Protein 3DTN (pdb70)

Secondary structure (DSSP, 8-state):
--SS-----HHHHHHHHHHHHH-TTHHHHHHHHHHT---S-SS-EEEEET-TTSHHHHHHHHH-TT-EEEEEES-HHHHHHHHHHT-S-TTEEEEES-TTT----S-EEEEEEES-GGGS-HHHHHHHHHHHHHHEEEEEEEEEEEE-B-SSHHHHHHHHHHHHHHHHTSS--HHHHHTT------BHHHHHHHHHHTT-EEEEEEEEETTEEEEEEE--/-HHHHHHHHHH-TTHHHHHHHHHHT---S-SS-EEEEET-TTSHHHHHHHHH-TT-EEEEEES-HHHHHHHHHHTTT-TTEEEEES-TTT----S-EEEEEEES-GGGS-HHHHHHHHHHHHHHEEEEEEEEEEEE-B-SSHHHHHHHHHHHHHHHHTSS--HHHHHHHHHHGGG----BHHHHHHHHHHTT-EEEEEEEEETTEEEEEEEE-

Organism: Methanosarcina mazei (strain ATCC BAA-159 / DSM 3647 / Goe1 / Go1 / JCM 11833 / OCM 88) (NCBI:txid192952)

Radius of gyration: 22.98 Å; Cα contacts (8 Å, |Δi|>4): 796; chains: 2; bounding box: 65×43×50 Å

B-factor: mean 32.75, std 10.67, range [14.09, 67.42]

InterPro domains:
  IPR029063 S-adenosyl-L-methionine-dependent methyltransferase superfamily [G3DSA:3.40.50.150] (1-225)
  IPR029063 S-adenosyl-L-methionine-dependent methyltransferase superfamily [SSF53335] (7-215)
  IPR041698 Methyltransferase domain 25 [PF13649] (46-140)

Solvent-accessible surface area: 19723 Å² total; per-residue (Å²): 232,57,159,31,154,84,30,188,28,56,80,4,36,160,84,30,87,63,88,100,55,42,4,30,10,12,94,48,0,2,33,4,0,25,41,5,0,64,25,152,59,112,77,0,42,1,0,1,2,14,11,16,15,0,16,7,0,10,64,1,6,52,70,8,45,85,0,29,0,8,0,0,21,134,38,118,135,46,7,80,9,0,89,58,26,12,157,56,42,159,67,15,89,57,42,95,22,40,16,15,144,85,100,26,143,111,104,11,14,0,0,1,0,10,22,13,0,9,85,24,102,61,112,37,1,89,51,5,3,110,82,2,54,68,18,0,64,127,59,2,4,0,1,1,0,0,32,1,69,4,55,44,89,72,0,33,98,26,1,114,58,28,54,154,100,70,5,91,133,27,60,14,80,82,62,51,36,69,95,40,119,116,71,81,31,25,64,7,51,65,4,22,71,25,2,108,121,14,29,1,151,12,6,1,2,0,0,2,31,4,16,7,0,0,2,2,0,52,21,88,56,53,64,95,30,98,69,84,109,66,26,6,32,9,13,92,46,0,1,33,5,1,24,37,6,0,62,29,159,50,132,91,0,41,1,0,1,1,15,10,13,15,0,18,8,0,24,55,1,35,141,76,18,81,97,1,45,0,7,0,0,19,131,36,116,126,48,8,99,18,0,108,102,60,14,218,73,46,173,90,16,102,52,25,92,23,39,15,17,173,79,103,12,139,105,92,10,13,0,0,0,0,7,23,14,0,9,86,24,93,64,123,61,0,74,79,3,1,114,51,2,57,72,11,3,68,164,70,6,5,0,1,0,0,1,30,2,70,4,44,52,81,73,0,30,85,29,1,49,55,30,22,99,93,73,0,89,126,20,70,18,82,154,122,79,19,47,33,5,61,130,133,30,85,63,32,81,30,25,60,10,47,68,2,13,50,28,1,95,121,16,31,2,162,14,7,1,3,0,0,2,33,4,11,5,0,0,1,1,0,59,31,104

Nearest PDB structures (foldseek):
  3dtn-assembly1_A  TM=1.005E+00  e=4.827E-48  Methanosarcina mazei
  3dtn-assembly1_B  TM=9.972E-01  e=3.714E-40  Methanosarcina mazei
  9fcy-assembly3_C  TM=9.663E-01  e=6.605E-25  Kitasatospora cystarginea
  9fcl-assembly1_A  TM=9.715E-01  e=1.950E-24  Kitasatospora cystarginea
  9fcu-assembly4_D  TM=9.684E-01  e=3.557E-24  Kitasatospora cystarginea

CATH classification: 3.40.50.150 (+1 more: 6.10.140.280)

Foldseek 3Di:
DFPDDWDDDVVLVVVVLVVCLLDVCVCCLLVVLQVPQDDPDLAWEEEEAQCFLNVSVVSNCSSRVNYAYEYEHLDPVRVVNNCRRRPPPPRYHYYNDNLLPDDDDAAGLEYEYEADLQLDDVVSLLSSLLVNLVRYDAFRKYKYWYFAAAPDPVLNVVLVVVSLVSNVVRPDDPCSVVVPPSGNHYHDVVSLVSNVVSPWPPWDFPDDDRGTTMIMTTHD/DVVVVLLVCQLDVVVCCLLVVLLVPFDDPDLAWEEEEAQCFLPVSVVSNCVVRVNYAYEYEHLDPPRVVNNCVVCPPPPSYHYDNDHLLPDDDDAATQEYEYEADLQLDDPVSSLVSLLVNLVRHDLWHKYKYFYFAAAPDPVLNCVLVVVSLVSNVPSPDDPVSSVVVVVVCVSGNHYHPVVSLVSNVVSPWPPWDFPDDDSRTTMTMTIND

Sequence (433 aa):
LSEIKRKFDAVSGKYDEQRRKFIPCFDDFYGVSVSIASVDTENPDILDLGAGTGLLSAFLMEKYPEATFTLVDMSEKMLEIAKNRFRGNLKVKYIEADYSKYDFEEKYDMVVSALSIHHLEDEDKKELYKRSYSILKESGIFINADLVHGETAFIENLNKTIWRQYVENSGLTEEEIAAGYLDKDIEMNQQLNWLKEAGFRDVSCIYKYYQFAVMFGRKTSGKYDEQRRKFIPCFDDFYGVSVSIASVDTENPDILDLGAGTGLLSAFLMEKYPEATFTLVDMSEKMLEIAKNRFRGNLKVKYIEADYSKYDFEEKYDMVVSALSIHHLEDEDKKELYKRSYSILKESGIFINADLVHGETAFIENLNKTIWRQYVENSGLTEEEIAAGYERSKLDKDIEMNQQLNWLKEAGFRDVSCIYKYYQFAVMFGRKT

Structure (mmCIF, N/CA/C/O backbone):
data_3DTN
#
_entry.id   3DTN
#
_cell.length_a   70.276
_cell.length_b   49.940
_cell.length_c   77.512
_cell.angle_alpha   90.000
_cell.angle_beta   108.170
_cell.angle_gamma   90.000
#
_symmetry.space_group_name_H-M   'P 1 21 1'
#
loop_
_entity.id
_entity.type
_entity.pdbx_description
1 polymer 'Putative Methyltransferase MM_2633'
2 non-polymer 'CALCIUM ION'
3 non-polymer 'ACETATE ION'
4 water water
#
loop_
_atom_site.group_PDB
_atom_site.id
_atom_site.type_symbol
_atom_site.label_atom_id
_atom_site.label_alt_id
_atom_site.label_comp_id
_atom_site.label_asym_id
_atom_site.label_entity_id
_atom_site.label_seq_id
_atom_site.pdbx_PDB_ins_code
_atom_site.Cartn_x
_atom_site.Cartn_y
_atom_site.Cartn_z
_atom_site.occupancy
_atom_site.B_iso_or_equiv
_atom_site.auth_seq_id
_atom_site.auth_comp_id
_atom_site.auth_asym_id
_atom_site.auth_atom_id
_atom_site.pdbx_PDB_model_num
ATOM 1 N N . LEU A 1 3 ? 4.365 2.619 -0.725 1.00 56.53 1 LEU A N 1
ATOM 2 C CA . LEU A 1 3 ? 5.275 2.835 -1.906 1.00 55.84 1 LEU A CA 1
ATOM 3 C C . LEU A 1 3 ? 5.486 4.315 -2.198 1.00 55.42 1 LEU A C 1
ATOM 4 O O . LEU A 1 3 ? 4.538 5.018 -2.569 1.00 54.72 1 LEU A O 1
ATOM 9 N N . SER A 1 4 ? 6.720 4.797 -2.037 1.00 55.03 2 SER A N 1
ATOM 10 C CA . SER A 1 4 ? 7.024 6.164 -2.443 1.00 54.67 2 SER A CA 1
ATOM 11 C C . SER A 1 4 ? 6.793 6.333 -3.927 1.00 53.99 2 SER A C 1
ATOM 12 O O . SER A 1 4 ? 6.905 5.377 -4.695 1.00 53.12 2 SER A O 1
ATOM 15 N N . GLU A 1 5 ? 6.485 7.559 -4.328 1.00 53.59 3 GLU A N 1
ATOM 16 C CA . GLU A 1 5 ? 6.381 7.854 -5.738 1.00 53.35 3 GLU A CA 1
ATOM 17 C C . GLU A 1 5 ? 7.522 8.745 -6.188 1.00 52.94 3 GLU A C 1
ATOM 18 O O . GLU A 1 5 ? 7.407 9.405 -7.206 1.00 52.76 3 GLU A O 1
ATOM 24 N N . ILE A 1 6 ? 8.614 8.747 -5.414 1.00 52.54 4 ILE A N 1
ATOM 25 C CA . ILE A 1 6 ? 9.841 9.466 -5.738 1.00 52.45 4 ILE A CA 1
ATOM 26 C C . ILE A 1 6 ? 11.059 8.526 -5.653 1.00 52.77 4 ILE A C 1
ATOM 27 O O . ILE A 1 6 ? 11.013 7.455 -5.026 1.00 51.99 4 ILE A O 1
ATOM 32 N N . LYS A 1 7 ? 12.142 8.935 -6.307 1.00 53.29 5 LYS A N 1
ATOM 33 C CA . LYS A 1 7 ? 13.386 8.166 -6.360 1.00 54.46 5 LYS A CA 1
ATOM 34 C C . LYS A 1 7 ? 14.065 8.003 -4.976 1.00 54.74 5 LYS A C 1
ATOM 35 O O . LYS A 1 7 ? 14.675 8.940 -4.464 1.00 54.78 5 LYS A O 1
ATOM 41 N N . ARG A 1 8 ? 13.942 6.825 -4.368 1.00 54.51 6 ARG A N 1
ATOM 42 C CA . ARG A 1 8 ? 14.646 6.549 -3.109 1.00 55.06 6 ARG A CA 1
ATOM 43 C C . ARG A 1 8 ? 15.748 5.508 -3.344 1.00 55.16 6 ARG A C 1
ATOM 44 O O . ARG A 1 8 ? 15.631 4.673 -4.244 1.00 54.86 6 ARG A O 1
ATOM 52 N N . LYS A 1 9 ? 16.827 5.567 -2.561 1.00 55.13 7 LYS A N 1
ATOM 53 C CA . LYS A 1 9 ? 17.791 4.460 -2.542 1.00 54.84 7 LYS A CA 1
ATOM 54 C C . LYS A 1 9 ? 17.491 3.575 -1.332 1.00 54.26 7 LYS A C 1
ATOM 55 O O . LYS A 1 9 ? 17.467 4.071 -0.208 1.00 54.42 7 LYS A O 1
ATOM 57 N N . PHE A 1 10 ? 17.237 2.281 -1.558 1.00 53.28 8 PHE A N 1
ATOM 58 C CA . PHE A 1 10 ? 16.997 1.349 -0.445 1.00 52.08 8 PHE A CA 1
ATOM 59 C C . PHE A 1 10 ? 18.128 1.492 0.564 1.00 50.53 8 PHE A C 1
ATOM 60 O O . PHE A 1 10 ? 19.261 1.799 0.192 1.00 50.17 8 PHE A O 1
ATOM 68 N N . ASP A 1 11 ? 17.804 1.307 1.839 1.00 48.66 9 ASP A N 1
ATOM 69 C CA . ASP A 1 11 ? 18.783 1.350 2.925 1.00 46.59 9 ASP A CA 1
ATOM 70 C C . ASP A 1 11 ? 18.292 0.494 4.090 1.00 45.28 9 ASP A C 1
ATOM 71 O O . ASP A 1 11 ? 17.356 0.887 4.805 1.00 44.34 9 ASP A O 1
ATOM 76 N N . ALA A 1 12 ? 18.921 -0.667 4.272 1.00 43.27 10 ALA A N 1
ATOM 77 C CA . ALA A 1 12 ? 18.463 -1.632 5.256 1.00 42.60 10 ALA A CA 1
ATOM 78 C C . ALA A 1 12 ? 18.386 -1.058 6.669 1.00 41.43 10 ALA A C 1
ATOM 79 O O . ALA A 1 12 ? 17.381 -1.195 7.354 1.00 41.56 10 ALA A O 1
ATOM 81 N N . VAL A 1 13 ? 19.456 -0.414 7.093 1.00 40.68 11 VAL A N 1
ATOM 82 C CA . VAL A 1 13 ? 19.563 0.086 8.443 1.00 39.93 11 VAL A CA 1
ATOM 83 C C . VAL A 1 13 ? 18.458 1.098 8.789 1.00 39.23 11 VAL A C 1
ATOM 84 O O . VAL A 1 13 ? 17.818 0.990 9.841 1.00 38.57 11 VAL A O 1
ATOM 88 N N . SER A 1 14 ? 18.223 2.068 7.917 1.00 38.33 12 SER A N 1
ATOM 89 C CA . SER A 1 14 ? 17.238 3.103 8.244 1.00 39.00 12 SER A CA 1
ATOM 90 C C . SER A 1 14 ? 15.833 2.504 8.246 1.00 39.57 12 SER A C 1
ATOM 91 O O . SER A 1 14 ? 14.935 2.971 8.950 1.00 38.73 12 SER A O 1
ATOM 94 N N . GLY A 1 15 ? 15.658 1.433 7.467 1.00 40.35 13 GLY A N 1
ATOM 95 C CA . GLY A 1 15 ? 14.388 0.725 7.439 1.00 39.98 13 GLY A CA 1
ATOM 96 C C . GLY A 1 15 ? 14.120 0.074 8.776 1.00 40.28 13 GLY A C 1
ATOM 97 O O . GLY A 1 15 ? 12.981 0.071 9.260 1.00 39.40 13 GLY A O 1
ATOM 98 N N . LYS A 1 16 ? 15.157 -0.500 9.382 1.00 39.75 14 LYS A N 1
ATOM 99 C CA . LYS A 1 16 ? 14.951 -1.226 10.632 1.00 40.20 14 LYS A CA 1
ATOM 100 C C . LYS A 1 16 ? 14.609 -0.259 11.769 1.00 39.49 14 LYS A C 1
ATOM 101 O O . LYS A 1 16 ? 13.774 -0.560 12.616 1.00 38.51 14 LYS A O 1
ATOM 107 N N . TYR A 1 17 ? 15.302 0.875 11.802 1.00 39.33 15 TYR A N 1
ATOM 108 C CA . TYR A 1 17 ? 14.984 1.948 12.756 1.00 39.51 15 TYR A CA 1
ATOM 109 C C . TYR A 1 17 ? 13.557 2.464 12.581 1.00 38.55 15 TYR A C 1
ATOM 110 O O . TYR A 1 17 ? 12.893 2.802 13.563 1.00 38.75 15 TYR A O 1
ATOM 119 N N . ASP A 1 18 ? 13.096 2.549 11.337 1.00 37.23 16 ASP A N 1
ATOM 120 C CA . ASP A 1 18 ? 11.706 2.978 11.072 1.00 36.95 16 ASP A CA 1
ATOM 121 C C . ASP A 1 18 ? 10.721 1.979 11.648 1.00 36.93 16 ASP A C 1
ATOM 122 O O . ASP A 1 18 ? 9.744 2.383 12.293 1.00 36.53 16 ASP A O 1
ATOM 127 N N . GLU A 1 19 ? 10.970 0.678 11.450 1.00 37.05 17 GLU A N 1
ATOM 128 C CA . GLU A 1 19 ? 10.037 -0.335 11.976 1.00 38.29 17 GLU A CA 1
ATOM 129 C C . GLU A 1 19 ? 9.965 -0.343 13.499 1.00 37.79 17 GLU A C 1
ATOM 130 O O . GLU A 1 19 ? 8.915 -0.569 14.084 1.00 37.56 17 GLU A O 1
ATOM 136 N N . GLN A 1 20 ? 11.089 -0.108 14.151 1.00 37.09 18 GLN A N 1
ATOM 137 C CA . GLN A 1 20 ? 11.083 -0.054 15.602 1.00 37.41 18 GLN A CA 1
ATOM 138 C C . GLN A 1 20 ? 10.332 1.185 16.145 1.00 37.22 18 GLN A C 1
ATOM 139 O O . GLN A 1 20 ? 9.625 1.112 17.165 1.00 37.63 18 GLN A O 1
ATOM 145 N N . ARG A 1 21 ? 10.488 2.322 15.478 1.00 36.81 19 ARG A N 1
ATOM 146 C CA . ARG A 1 21 ? 9.783 3.537 15.898 1.00 36.73 19 ARG A CA 1
ATOM 147 C C . ARG A 1 21 ? 8.270 3.334 15.763 1.00 36.47 19 ARG A C 1
ATOM 148 O O . ARG A 1 21 ? 7.514 3.747 16.606 1.00 36.57 19 ARG A O 1
ATOM 156 N N . ARG A 1 22 ? 7.832 2.682 14.708 1.00 36.57 20 ARG A N 1
ATOM 157 C CA . ARG A 1 22 ? 6.424 2.421 14.581 1.00 37.94 20 ARG A CA 1
ATOM 158 C C . ARG A 1 22 ? 5.937 1.573 15.767 1.00 38.31 20 ARG A C 1
ATOM 159 O O . ARG A 1 22 ? 4.831 1.777 16.264 1.00 39.37 20 ARG A O 1
ATOM 167 N N . LYS A 1 23 ? 6.777 0.666 16.270 1.00 37.72 21 LYS A N 1
ATOM 168 C CA . LYS A 1 23 ? 6.404 -0.108 17.449 1.00 37.39 21 LYS A CA 1
ATOM 169 C C . LYS A 1 23 ? 6.390 0.667 18.776 1.00 36.57 21 LYS A C 1
ATOM 170 O O . LYS A 1 23 ? 5.818 0.191 19.752 1.00 36.96 21 LYS A O 1
ATOM 176 N N . PHE A 1 24 ? 7.062 1.805 18.846 1.00 35.50 22 PHE A N 1
ATOM 177 C CA . PHE A 1 24 ? 6.944 2.646 20.044 1.00 35.83 22 PHE A CA 1
ATOM 178 C C . PHE A 1 24 ? 5.792 3.669 19.977 1.00 34.95 22 PHE A C 1
ATOM 179 O O . PHE A 1 24 ? 5.421 4.237 20.994 1.00 35.88 22 PHE A O 1
ATOM 187 N N . ILE A 1 25 ? 5.222 3.891 18.795 1.00 32.94 23 ILE A N 1
ATOM 188 C CA . ILE A 1 25 ? 4.301 4.993 18.611 1.00 31.57 23 ILE A CA 1
ATOM 189 C C . ILE A 1 25 ? 2.995 4.445 18.145 1.00 31.00 23 ILE A C 1
ATOM 190 O O . ILE A 1 25 ? 2.875 4.046 17.003 1.00 29.89 23 ILE A O 1
ATOM 195 N N . PRO A 1 26 ? 2.010 4.413 19.049 1.00 30.50 24 PRO A N 1
ATOM 196 C CA . PRO A 1 26 ? 0.712 3.814 18.755 1.00 30.69 24 PRO A CA 1
ATOM 197 C C . PRO A 1 26 ? -0.069 4.566 17.664 1.00 30.67 24 PRO A C 1
ATOM 198 O O . PRO A 1 26 ? -0.835 3.937 16.945 1.00 32.05 24 PRO A O 1
ATOM 202 N N . CYS A 1 27 ? 0.166 5.865 17.464 1.00 29.30 25 CYS A N 1
ATOM 203 C CA . CYS A 1 27 ? -0.576 6.598 16.427 1.00 28.53 25 CYS A CA 1
ATOM 204 C C . CYS A 1 27 ? 0.346 6.986 15.271 1.00 28.49 25 CYS A C 1
ATOM 205 O O . CYS A 1 27 ? 0.164 8.035 14.666 1.00 28.86 25 CYS A O 1
ATOM 208 N N . PHE A 1 28 ? 1.336 6.137 14.995 1.00 28.56 26 PHE A N 1
ATOM 209 C CA . PHE A 1 28 ? 2.393 6.401 14.003 1.00 26.92 26 PHE A CA 1
ATOM 210 C C . PHE A 1 28 ? 1.940 7.016 12.688 1.00 26.12 26 PHE A C 1
ATOM 211 O O . PHE A 1 28 ? 2.465 8.019 12.255 1.00 24.35 26 PHE A O 1
ATOM 219 N N . ASP A 1 29 ? 0.981 6.386 12.019 1.00 26.55 27 ASP A N 1
ATOM 220 C CA . ASP A 1 29 ? 0.552 6.829 10.682 1.00 26.89 27 ASP A CA 1
ATOM 221 C C . ASP A 1 29 ? -0.024 8.245 10.650 1.00 27.06 27 ASP A C 1
ATOM 222 O O . ASP A 1 29 ? 0.307 9.065 9.773 1.00 25.06 27 ASP A O 1
ATOM 227 N N . ASP A 1 30 ? -0.914 8.510 11.610 1.00 25.26 28 ASP A N 1
ATOM 228 C CA . ASP A 1 30 ? -1.519 9.803 11.726 1.00 24.25 28 ASP A CA 1
ATOM 229 C C . ASP A 1 30 ? -0.570 10.830 12.305 1.00 24.24 28 ASP A C 1
ATOM 230 O O . ASP A 1 30 ? -0.607 11.996 11.914 1.00 24.69 28 ASP A O 1
ATOM 235 N N . PHE A 1 31 ? 0.265 10.410 13.248 1.00 23.23 29 PHE A N 1
ATOM 236 C CA . PHE A 1 31 ? 1.239 11.317 13.878 1.00 22.09 29 PHE A CA 1
ATOM 237 C C . PHE A 1 31 ? 2.117 11.903 12.791 1.00 22.35 29 PHE A C 1
ATOM 238 O O . PHE A 1 31 ? 2.275 13.124 12.696 1.00 22.91 29 PHE A O 1
ATOM 246 N N . TYR A 1 32 ? 2.718 11.032 11.972 1.00 21.23 30 TYR A N 1
ATOM 247 C CA . TYR A 1 32 ? 3.520 11.512 10.862 1.00 21.87 30 TYR A CA 1
ATOM 248 C C . TYR A 1 32 ? 2.649 11.979 9.680 1.00 21.06 30 TYR A C 1
ATOM 249 O O . TYR A 1 32 ? 3.013 12.911 8.985 1.00 21.81 30 TYR A O 1
ATOM 258 N N . GLY A 1 33 ? 1.490 11.350 9.473 1.00 21.61 31 GLY A N 1
ATOM 259 C CA . GLY A 1 33 ? 0.619 11.703 8.330 1.00 20.86 31 GLY A CA 1
ATOM 260 C C . GLY A 1 33 ? 0.166 13.131 8.460 1.00 20.65 31 GLY A C 1
ATOM 261 O O . GLY A 1 33 ? 0.230 13.902 7.514 1.00 21.88 31 GLY A O 1
ATOM 262 N N . VAL A 1 34 ? -0.291 13.512 9.653 1.00 20.58 32 VAL A N 1
ATOM 263 C CA . VAL A 1 34 ? -0.784 14.869 9.851 1.00 19.53 32 VAL A CA 1
ATOM 264 C C . VAL A 1 34 ? 0.297 15.895 9.726 1.00 19.83 32 VAL A C 1
ATOM 265 O O . VAL A 1 34 ? 0.075 16.956 9.134 1.00 20.29 32 VAL A O 1
ATOM 269 N N . SER A 1 35 ? 1.478 15.628 10.294 1.00 20.90 33 SER A N 1
ATOM 270 C CA . SER A 1 35 ? 2.607 16.559 10.126 1.00 22.85 33 SER A CA 1
ATOM 271 C C . SER A 1 35 ? 2.898 16.858 8.658 1.00 22.23 33 SER A C 1
ATOM 272 O O . SER A 1 35 ? 3.205 18.003 8.289 1.00 23.06 33 SER A O 1
ATOM 275 N N . VAL A 1 36 ? 2.790 15.843 7.810 1.00 23.90 34 VAL A N 1
ATOM 276 C CA . VAL A 1 36 ? 3.018 16.051 6.348 1.00 24.70 34 VAL A CA 1
ATOM 277 C C . VAL A 1 36 ? 1.847 16.812 5.642 1.00 25.06 34 VAL A C 1
ATOM 278 O O . VAL A 1 36 ? 2.074 17.676 4.770 1.00 22.84 34 VAL A O 1
ATOM 282 N N . SER A 1 37 ? 0.598 16.515 6.038 1.00 26.28 35 SER A N 1
ATOM 283 C CA . SER A 1 37 ? -0.583 17.208 5.437 1.00 27.27 35 SER A CA 1
ATOM 284 C C . SER A 1 37 ? -0.506 18.697 5.631 1.00 25.76 35 SER A C 1
ATOM 285 O O . SER A 1 37 ? -0.843 19.458 4.740 1.00 26.70 35 SER A O 1
ATOM 288 N N . ILE A 1 38 ? -0.091 19.104 6.820 1.00 24.79 36 ILE A N 1
ATOM 289 C CA . ILE A 1 38 ? -0.069 20.506 7.169 1.00 22.95 36 ILE A CA 1
ATOM 290 C C . ILE A 1 38 ? 1.183 21.209 6.707 1.00 23.41 36 ILE A C 1
ATOM 291 O O . ILE A 1 38 ? 1.259 22.418 6.806 1.00 21.89 36 ILE A O 1
ATOM 296 N N . ALA A 1 39 ? 2.149 20.453 6.199 1.00 23.33 37 ALA A N 1
ATOM 297 C CA . ALA A 1 39 ? 3.385 21.072 5.737 1.00 27.08 37 ALA A CA 1
ATOM 298 C C . ALA A 1 39 ? 3.189 21.523 4.298 1.00 29.05 37 ALA A C 1
ATOM 299 O O . ALA A 1 39 ? 3.548 20.815 3.364 1.00 30.66 37 ALA A O 1
ATOM 301 N N . SER A 1 40 ? 2.597 22.680 4.108 1.00 31.79 38 SER A N 1
ATOM 302 C CA . SER A 1 40 ? 2.251 23.100 2.769 1.00 34.72 38 SER A CA 1
ATOM 303 C C . SER A 1 40 ? 2.727 24.505 2.586 1.00 36.15 38 SER A C 1
ATOM 304 O O . SER A 1 40 ? 2.389 25.368 3.370 1.00 35.59 38 SER A O 1
ATOM 307 N N . VAL A 1 41 ? 3.532 24.727 1.555 1.00 38.41 39 VAL A N 1
ATOM 308 C CA . VAL A 1 41 ? 4.030 26.047 1.267 1.00 40.52 39 VAL A CA 1
ATOM 309 C C . VAL A 1 41 ? 3.976 26.145 -0.250 1.00 42.72 39 VAL A C 1
ATOM 310 O O . VAL A 1 41 ? 3.879 25.125 -0.955 1.00 41.88 39 VAL A O 1
ATOM 314 N N . ASP A 1 42 ? 4.057 27.355 -0.782 1.00 45.06 40 ASP A N 1
ATOM 315 C CA . ASP A 1 42 ? 3.829 27.451 -2.223 1.00 47.75 40 ASP A CA 1
ATOM 316 C C . ASP A 1 42 ? 4.933 26.799 -3.092 1.00 47.76 40 ASP A C 1
ATOM 317 O O . ASP A 1 42 ? 4.623 25.986 -3.942 1.00 49.12 40 ASP A O 1
ATOM 322 N N . THR A 1 43 ? 6.211 27.075 -2.864 1.00 48.06 41 THR A N 1
ATOM 323 C CA . THR A 1 43 ? 7.223 26.478 -3.766 1.00 47.09 41 THR A CA 1
ATOM 324 C C . THR A 1 43 ? 7.250 24.952 -3.770 1.00 46.77 41 THR A C 1
ATOM 325 O O . THR A 1 43 ? 6.752 24.302 -2.851 1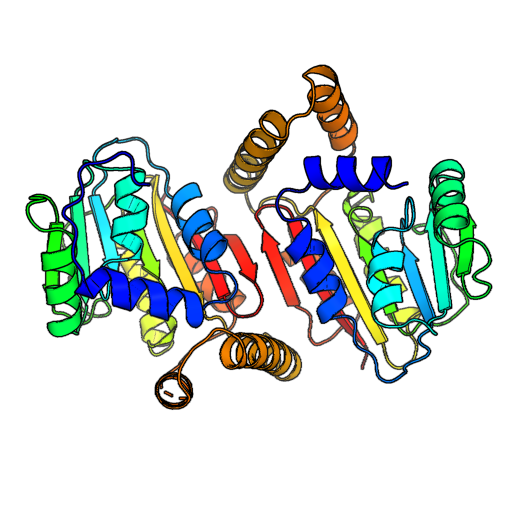.00 46.22 41 THR A O 1
ATOM 329 N N . GLU A 1 44 ? 7.811 24.374 -4.829 1.00 45.91 42 GLU A N 1
ATOM 330 C CA . GLU A 1 44 ? 7.973 22.924 -4.914 1.00 45.75 42 GLU A CA 1
ATOM 331 C C . GLU A 1 44 ? 9.399 22.554 -4.477 1.00 44.20 42 GLU A C 1
ATOM 332 O O . GLU A 1 44 ? 9.72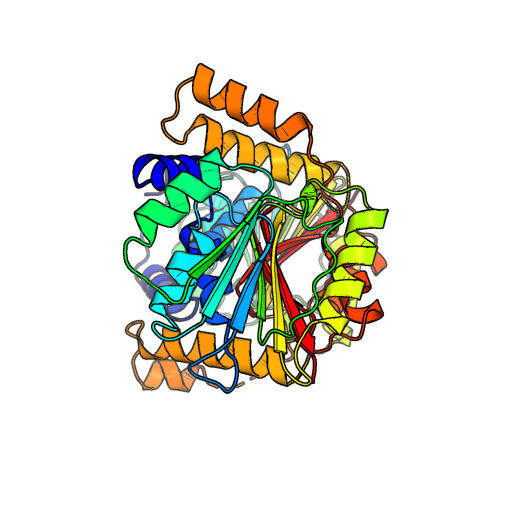7 21.376 -4.298 1.00 44.14 42 GLU A O 1
ATOM 338 N N . ASN A 1 45 ? 10.235 23.579 -4.300 1.00 42.52 43 ASN A N 1
ATOM 339 C CA . ASN A 1 45 ? 11.567 23.410 -3.719 1.00 40.75 43 ASN A CA 1
ATOM 340 C C . ASN A 1 45 ? 11.715 24.145 -2.410 1.00 37.85 43 ASN A C 1
ATOM 341 O O . ASN A 1 45 ? 12.603 24.983 -2.298 1.00 37.74 43 ASN A O 1
ATOM 346 N N . PRO A 1 46 ? 10.869 23.839 -1.400 1.00 35.57 44 PRO A N 1
ATOM 347 C CA . PRO A 1 46 ? 11.074 24.549 -0.141 1.00 33.42 44 PRO A CA 1
ATOM 348 C C . PRO A 1 46 ? 12.458 24.240 0.519 1.00 31.56 44 PRO A C 1
ATOM 349 O O . PRO A 1 46 ? 13.053 23.197 0.241 1.00 31.02 44 PRO A O 1
ATOM 353 N N . ASP A 1 47 ? 12.965 25.181 1.317 1.00 29.46 45 ASP A N 1
ATOM 354 C CA . ASP A 1 47 ? 14.074 24.943 2.275 1.00 28.42 45 ASP A CA 1
ATOM 355 C C . ASP A 1 47 ? 13.519 24.524 3.659 1.00 27.19 45 ASP A C 1
ATOM 356 O O . ASP A 1 47 ? 12.850 25.307 4.347 1.00 26.24 45 ASP A O 1
ATOM 361 N N . ILE A 1 48 ? 13.789 23.275 4.007 1.00 25.93 46 ILE A N 1
ATOM 362 C CA . ILE A 1 48 ? 13.304 22.644 5.224 1.00 26.21 46 ILE A CA 1
ATOM 363 C C . ILE A 1 48 ? 14.455 22.363 6.218 1.00 26.33 46 ILE A C 1
ATOM 364 O O . ILE A 1 48 ? 15.427 21.673 5.852 1.00 26.27 46 ILE A O 1
ATOM 369 N N . LEU A 1 49 ? 14.356 22.925 7.431 1.00 25.08 47 LEU A N 1
ATOM 370 C CA . LEU A 1 49 ? 15.127 22.525 8.609 1.00 24.85 47 LEU A CA 1
ATOM 371 C C . LEU A 1 49 ? 14.472 21.450 9.517 1.00 25.57 47 LEU A C 1
ATOM 372 O O . LEU A 1 49 ? 13.447 21.708 10.161 1.00 25.44 47 LEU A O 1
ATOM 377 N N . ASP A 1 50 ? 15.129 20.310 9.654 1.00 25.57 48 ASP A N 1
ATOM 378 C CA . ASP A 1 50 ? 14.713 19.2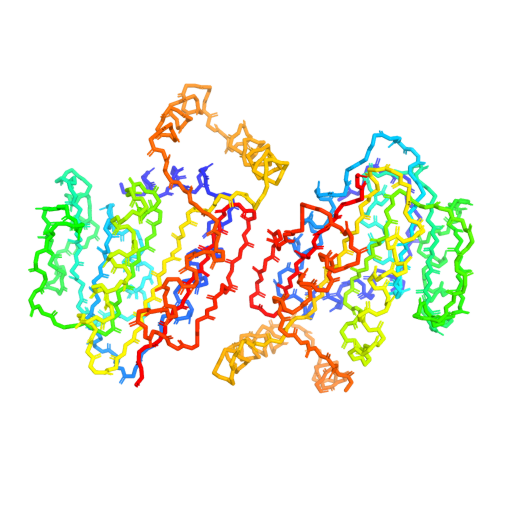17 10.558 1.00 26.05 48 ASP A CA 1
ATOM 379 C C . ASP A 1 50 ? 15.556 19.259 11.872 1.00 26.03 48 ASP A C 1
ATOM 380 O O . ASP A 1 50 ? 16.759 18.960 11.856 1.00 24.55 48 ASP A O 1
ATOM 385 N N . LEU A 1 51 ? 14.952 19.729 12.962 1.00 24.49 49 LEU A N 1
ATOM 386 C CA . LEU A 1 51 ? 15.600 19.865 14.276 1.00 24.95 49 LEU A CA 1
ATOM 387 C C . LEU A 1 51 ? 15.532 18.562 15.041 1.00 24.74 49 LEU A C 1
ATOM 388 O O . LEU A 1 51 ? 14.423 17.992 15.265 1.00 25.04 49 LEU A O 1
ATOM 393 N N . GLY A 1 52 ? 16.686 18.086 15.498 1.00 23.94 50 GLY A N 1
ATOM 394 C CA . GLY A 1 52 ? 16.755 16.750 16.133 1.00 22.50 50 GLY A CA 1
ATOM 395 C C . GLY A 1 52 ? 16.364 15.642 15.179 1.00 24.10 50 GLY A C 1
ATOM 396 O O . GLY A 1 52 ? 15.606 14.697 15.533 1.00 23.52 50 GLY A O 1
ATOM 397 N N . ALA A 1 53 ? 16.926 15.695 13.975 1.00 23.61 51 ALA A N 1
ATOM 398 C CA . ALA A 1 53 ? 16.437 14.866 12.884 1.00 24.19 51 ALA A CA 1
ATOM 399 C C . ALA A 1 53 ? 16.619 13.357 13.029 1.00 24.01 51 ALA A C 1
ATOM 400 O O . ALA A 1 53 ? 15.942 12.584 12.322 1.00 21.45 51 ALA A O 1
ATOM 402 N N . GLY A 1 54 ? 17.546 12.913 13.899 1.00 24.31 52 GLY A N 1
ATOM 403 C CA . GLY A 1 54 ? 17.718 11.474 14.095 1.00 24.81 52 GLY A CA 1
ATOM 404 C C . GLY A 1 54 ? 18.136 10.764 12.808 1.00 25.59 52 GLY A C 1
ATOM 405 O O . GLY A 1 54 ? 19.008 11.234 12.104 1.00 26.79 52 GLY A O 1
ATOM 406 N N . THR A 1 55 ? 17.507 9.651 12.482 1.00 26.04 53 THR A N 1
ATOM 407 C CA . THR A 1 55 ? 17.780 8.952 11.222 1.00 28.71 53 THR A CA 1
ATOM 408 C C . THR A 1 55 ? 17.086 9.574 9.985 1.00 28.55 53 THR A C 1
ATOM 409 O O . THR A 1 55 ? 17.192 9.047 8.894 1.00 28.20 53 THR A O 1
ATOM 413 N N . GLY A 1 56 ? 16.438 10.723 10.148 1.00 28.51 54 GLY A N 1
ATOM 414 C CA . GLY A 1 56 ? 15.917 11.419 8.985 1.00 27.65 54 GLY A CA 1
ATOM 415 C C . GLY A 1 56 ? 14.486 11.030 8.623 1.00 27.23 54 GLY A C 1
ATOM 416 O O . GLY A 1 56 ? 14.006 11.459 7.576 1.00 28.15 54 GLY A O 1
ATOM 417 N N . LEU A 1 57 ? 13.798 10.261 9.478 1.00 25.51 55 LEU A N 1
ATOM 418 C CA . LEU A 1 57 ? 12.436 9.798 9.188 1.00 25.39 55 LEU A CA 1
ATOM 419 C C . LEU A 1 57 ? 11.415 10.907 8.862 1.00 26.26 55 LEU A C 1
ATOM 420 O O . LEU A 1 57 ? 10.638 10.810 7.912 1.00 27.21 55 LEU A O 1
ATOM 425 N N . LEU A 1 58 ? 11.397 11.979 9.631 1.00 27.25 56 LEU A N 1
ATOM 426 C CA . LEU A 1 58 ? 10.402 13.013 9.354 1.00 27.48 56 LEU A CA 1
ATOM 427 C C . LEU A 1 58 ? 10.691 13.664 7.986 1.00 27.50 56 LEU A C 1
ATOM 428 O O . LEU A 1 58 ? 9.770 14.020 7.230 1.00 28.00 56 LEU A O 1
ATOM 433 N N . SER A 1 59 ? 11.981 13.884 7.697 1.00 27.83 57 SER A N 1
ATOM 434 C CA . SER A 1 59 ? 12.421 14.439 6.417 1.00 27.52 57 SER A CA 1
ATOM 435 C C . SER A 1 59 ? 12.037 13.520 5.260 1.00 27.67 57 SER A C 1
ATOM 436 O O . SER A 1 59 ? 11.606 14.003 4.213 1.00 26.74 57 SER A O 1
ATOM 439 N N . ALA A 1 60 ? 12.220 12.206 5.441 1.00 26.83 58 ALA A N 1
ATOM 440 C CA . ALA A 1 60 ? 11.876 11.257 4.401 1.00 27.16 58 ALA A CA 1
ATOM 441 C C . ALA A 1 60 ? 10.365 11.312 4.120 1.00 28.62 58 ALA A C 1
ATOM 442 O O . ALA A 1 60 ? 9.948 11.147 2.963 1.00 29.42 58 ALA A O 1
ATOM 444 N N . PHE A 1 61 ? 9.527 11.477 5.163 1.00 28.34 59 PHE A N 1
ATOM 445 C CA . PHE A 1 61 ? 8.087 11.604 4.910 1.00 27.15 59 PHE A CA 1
ATOM 446 C C . PHE A 1 61 ? 7.802 12.881 4.111 1.00 26.58 59 PHE A C 1
ATOM 447 O O . PHE A 1 61 ? 7.026 12.893 3.174 1.00 26.56 59 PHE A O 1
ATOM 455 N N . LEU A 1 62 ? 8.412 13.971 4.533 1.00 26.40 60 LEU A N 1
ATOM 456 C CA . LEU A 1 62 ? 8.295 15.245 3.866 1.00 27.27 60 LEU A CA 1
ATOM 457 C C . LEU A 1 62 ? 8.823 15.248 2.418 1.00 29.06 60 LEU A C 1
ATOM 458 O O . LEU A 1 62 ? 8.262 15.949 1.578 1.00 29.45 60 LEU A O 1
ATOM 463 N N . MET A 1 63 ? 9.866 14.462 2.120 1.00 29.31 61 MET A N 1
ATOM 464 C CA . MET A 1 63 ? 10.435 14.399 0.751 1.00 29.75 61 MET A CA 1
ATOM 465 C C . MET A 1 63 ? 9.449 13.694 -0.179 1.00 31.19 61 MET A C 1
ATOM 466 O O . MET A 1 63 ? 9.494 13.902 -1.375 1.00 31.90 61 MET A O 1
ATOM 471 N N . GLU A 1 64 ? 8.540 12.881 0.364 1.00 32.53 62 GLU A N 1
ATOM 472 C CA . GLU A 1 64 ? 7.502 12.296 -0.478 1.00 34.77 62 GLU A CA 1
ATOM 473 C C . GLU A 1 64 ? 6.692 13.346 -1.117 1.00 34.36 62 GLU A C 1
ATOM 474 O O . GLU A 1 64 ? 6.339 13.191 -2.268 1.00 36.23 62 GLU A O 1
ATOM 480 N N . LYS A 1 65 ? 6.370 14.387 -0.351 1.00 33.39 63 LYS A N 1
ATOM 481 C CA . LYS A 1 65 ? 5.505 15.445 -0.779 1.00 32.84 63 LYS A CA 1
ATOM 482 C C . LYS A 1 65 ? 6.298 16.493 -1.521 1.00 32.87 63 LYS A C 1
ATOM 483 O O . LYS A 1 65 ? 5.757 17.137 -2.394 1.00 31.35 63 LYS A O 1
ATOM 489 N N . TYR A 1 66 ? 7.562 16.695 -1.132 1.00 32.25 64 TYR A N 1
ATOM 490 C CA . TYR A 1 66 ? 8.439 17.664 -1.788 1.00 33.74 64 TYR A CA 1
ATOM 491 C C . TYR A 1 66 ? 9.781 17.048 -2.241 1.00 33.92 64 TYR A C 1
ATOM 492 O O . TYR A 1 66 ? 10.823 17.370 -1.689 1.00 34.67 64 TYR A O 1
ATOM 501 N N . PRO A 1 67 ? 9.756 16.156 -3.235 1.00 35.22 65 PRO A N 1
ATOM 502 C CA . PRO A 1 67 ? 11.002 15.488 -3.669 1.00 35.85 65 PRO A CA 1
ATOM 503 C C . PRO A 1 67 ? 12.180 16.417 -4.050 1.00 36.29 65 PRO A C 1
ATOM 504 O O . PRO A 1 67 ? 13.340 15.988 -3.924 1.00 35.88 65 PRO A O 1
ATOM 508 N N . GLU A 1 68 ? 11.906 17.669 -4.441 1.00 36.24 66 GLU A N 1
ATOM 509 C CA . GLU A 1 68 ? 12.974 18.639 -4.781 1.00 36.85 66 GLU A CA 1
ATOM 510 C C . GLU A 1 68 ? 13.179 19.699 -3.726 1.00 35.94 66 GLU A C 1
ATOM 511 O O . GLU A 1 68 ? 13.804 20.736 -3.977 1.00 36.20 66 GLU A O 1
ATOM 517 N N . ALA A 1 69 ? 12.656 19.471 -2.530 1.00 34.57 67 ALA A N 1
ATOM 518 C CA . ALA A 1 69 ? 13.048 20.335 -1.431 1.00 32.40 67 ALA A CA 1
ATOM 519 C C . ALA A 1 69 ? 14.536 20.147 -1.067 1.00 31.79 67 ALA A C 1
ATOM 520 O O . ALA A 1 69 ? 15.159 19.127 -1.384 1.00 31.09 67 ALA A O 1
ATOM 522 N N . THR A 1 70 ? 15.078 21.160 -0.406 1.00 31.23 68 THR A N 1
ATOM 523 C CA . THR A 1 70 ? 16.381 21.121 0.217 1.00 31.96 68 THR A CA 1
ATOM 524 C C . THR A 1 70 ? 16.221 20.895 1.747 1.00 31.81 68 THR A C 1
ATOM 525 O O . THR A 1 70 ? 15.505 21.623 2.403 1.00 31.02 68 THR A O 1
ATOM 529 N N . PHE A 1 71 ? 16.877 19.862 2.280 1.00 31.34 69 PHE A N 1
ATOM 530 C CA . PHE A 1 71 ? 16.775 19.500 3.687 1.00 31.05 69 PHE A CA 1
ATOM 531 C C . PHE A 1 71 ? 18.071 19.764 4.452 1.00 31.12 69 PHE A C 1
ATOM 532 O O . PHE A 1 71 ? 19.157 19.533 3.922 1.00 31.14 69 PHE A O 1
ATOM 540 N N . THR A 1 72 ? 17.954 20.261 5.679 1.00 28.89 70 THR A N 1
ATOM 541 C CA . THR A 1 72 ? 19.074 20.415 6.586 1.00 28.69 70 THR A CA 1
ATOM 542 C C . THR A 1 72 ? 18.721 19.643 7.886 1.00 28.82 70 THR A C 1
ATOM 543 O O . THR A 1 72 ? 17.725 19.985 8.570 1.00 28.27 70 THR A O 1
ATOM 547 N N . LEU A 1 73 ? 19.451 18.555 8.159 1.00 27.92 71 LEU A N 1
ATOM 548 C CA . LEU A 1 73 ? 19.192 17.681 9.305 1.00 29.05 71 LEU A CA 1
ATOM 549 C C . LEU A 1 73 ? 20.147 18.061 10.447 1.00 29.91 71 LEU A C 1
ATOM 550 O O . LEU A 1 73 ? 21.387 18.050 10.287 1.00 31.17 71 LEU A O 1
ATOM 555 N N . VAL A 1 74 ? 19.618 18.443 11.590 1.00 28.22 72 VAL A N 1
ATOM 556 C CA . VAL A 1 74 ? 20.492 18.750 12.695 1.00 28.06 72 VAL A CA 1
ATOM 557 C C . VAL A 1 74 ? 20.304 17.759 13.868 1.00 29.72 72 VAL A C 1
ATOM 558 O O . VAL A 1 74 ? 19.173 17.554 14.393 1.00 27.53 72 VAL A O 1
ATOM 562 N N . ASP A 1 75 ? 21.411 17.175 14.315 1.00 29.82 73 ASP A N 1
ATOM 563 C CA . ASP A 1 75 ? 21.339 16.259 15.451 1.00 30.56 73 ASP A CA 1
ATOM 564 C C . ASP A 1 75 ? 22.679 16.224 16.164 1.00 31.12 73 ASP A C 1
ATOM 565 O O . ASP A 1 75 ? 23.716 16.396 15.537 1.00 31.96 73 ASP A O 1
ATOM 570 N N . MET A 1 76 ? 22.652 16.067 17.480 1.00 31.89 74 MET A N 1
ATOM 571 C CA . MET A 1 76 ? 23.869 15.854 18.245 1.00 32.82 74 MET A CA 1
ATOM 572 C C . MET A 1 76 ? 24.526 14.515 17.918 1.00 32.44 74 MET A C 1
ATOM 573 O O . MET A 1 76 ? 25.730 14.374 18.062 1.00 32.38 74 MET A O 1
ATOM 578 N N . SER A 1 77 ? 23.767 13.546 17.417 1.00 31.00 75 SER A N 1
ATOM 579 C CA . SER A 1 77 ? 24.340 12.221 17.181 1.00 30.54 75 SER A CA 1
ATOM 580 C C . SER A 1 77 ? 24.907 11.983 15.773 1.00 30.15 75 SER A C 1
ATOM 581 O O . SER A 1 77 ? 24.162 11.920 14.791 1.00 28.04 75 SER A O 1
ATOM 584 N N . GLU A 1 78 ? 26.239 11.812 15.666 1.00 29.62 76 GLU A N 1
ATOM 585 C CA . GLU A 1 78 ? 26.844 11.480 14.359 1.00 28.48 76 GLU A CA 1
ATOM 586 C C . GLU A 1 78 ? 26.378 10.131 13.874 1.00 28.96 76 GLU A C 1
ATOM 587 O O . GLU A 1 78 ? 26.322 9.871 12.675 1.00 29.10 76 GLU A O 1
ATOM 593 N N . LYS A 1 79 ? 26.080 9.231 14.802 1.00 30.07 77 LYS A N 1
ATOM 594 C CA . LYS A 1 79 ? 25.626 7.932 14.396 1.00 31.64 77 LYS A CA 1
ATOM 595 C C . LYS A 1 79 ? 24.226 8.060 13.739 1.00 31.65 77 LYS A C 1
ATOM 596 O O . LYS A 1 79 ? 23.934 7.441 12.713 1.00 30.27 77 LYS A O 1
ATOM 602 N N . MET A 1 80 ? 23.352 8.849 14.358 1.00 30.84 78 MET A N 1
ATOM 603 C CA . MET A 1 80 ? 22.029 9.045 13.765 1.00 31.09 78 MET A CA 1
ATOM 604 C C . MET A 1 80 ? 22.206 9.623 12.371 1.00 30.06 78 MET A C 1
ATOM 605 O O . MET A 1 80 ? 21.698 9.086 11.380 1.00 30.51 78 MET A O 1
ATOM 610 N N . LEU A 1 81 ? 22.951 10.720 12.301 1.00 29.28 79 LEU A N 1
ATOM 611 C CA . LEU A 1 81 ? 23.156 11.435 11.045 1.00 29.46 79 LEU A CA 1
ATOM 612 C C . LEU A 1 81 ? 23.775 10.592 9.936 1.00 30.00 79 LEU A C 1
ATOM 613 O O . LEU A 1 81 ? 23.547 10.854 8.755 1.00 29.96 79 LEU A O 1
ATOM 618 N N . GLU A 1 82 ? 24.611 9.622 10.304 1.00 30.73 80 GLU A N 1
ATOM 619 C CA . GLU A 1 82 ? 25.216 8.732 9.308 1.00 31.24 80 GLU A CA 1
ATOM 620 C C . GLU A 1 82 ? 24.149 7.765 8.742 1.00 30.76 80 GLU A C 1
ATOM 621 O O . GLU A 1 82 ? 24.156 7.366 7.565 1.00 30.09 80 GLU A O 1
ATOM 627 N N . ILE A 1 83 ? 23.239 7.349 9.607 1.00 30.51 81 ILE A N 1
ATOM 628 C CA . ILE A 1 83 ? 22.116 6.545 9.148 1.00 29.54 81 ILE A CA 1
ATOM 629 C C . ILE A 1 83 ? 21.261 7.356 8.140 1.00 28.95 81 ILE A C 1
ATOM 630 O O . ILE A 1 83 ? 20.842 6.838 7.119 1.00 28.48 81 ILE A O 1
ATOM 635 N N . ALA A 1 84 ? 20.983 8.620 8.457 1.00 28.69 82 ALA A N 1
ATOM 636 C CA . ALA A 1 84 ? 20.309 9.537 7.536 1.00 29.13 82 ALA A CA 1
ATOM 637 C C . ALA A 1 84 ? 21.042 9.686 6.188 1.00 29.65 82 ALA A C 1
ATOM 638 O O . ALA A 1 84 ? 20.425 9.614 5.123 1.00 29.88 82 ALA A O 1
ATOM 640 N N . LYS A 1 85 ? 22.354 9.924 6.217 1.00 30.78 83 LYS A N 1
ATOM 641 C CA . LYS A 1 85 ? 23.131 10.042 4.943 1.00 31.68 83 LYS A CA 1
ATOM 642 C C . LYS A 1 85 ? 22.942 8.824 4.067 1.00 31.87 83 LYS A C 1
ATOM 643 O O . LYS A 1 85 ? 22.822 8.933 2.847 1.00 33.16 83 LYS A O 1
ATOM 649 N N . ASN A 1 86 ? 22.915 7.642 4.677 1.00 31.75 84 ASN A N 1
ATOM 650 C CA . ASN A 1 86 ? 22.743 6.438 3.905 1.00 31.47 84 ASN A CA 1
ATOM 651 C C . ASN A 1 86 ? 21.298 6.303 3.519 1.00 32.57 84 ASN A C 1
ATOM 652 O O . ASN A 1 86 ? 20.982 5.698 2.488 1.00 31.89 84 ASN A O 1
ATOM 657 N N . ARG A 1 87 ? 20.390 6.855 4.339 1.00 31.67 85 ARG A N 1
ATOM 658 C CA . ARG A 1 87 ? 18.983 6.827 3.926 1.00 32.21 85 ARG A CA 1
ATOM 659 C C . ARG A 1 87 ? 18.855 7.628 2.643 1.00 31.18 85 ARG A C 1
ATOM 660 O O . ARG A 1 87 ? 18.166 7.227 1.740 1.00 30.71 85 ARG A O 1
ATOM 668 N N . PHE A 1 88 ? 19.521 8.774 2.571 1.00 31.96 86 PHE A N 1
ATOM 669 C CA . PHE A 1 88 ? 19.270 9.684 1.442 1.00 32.26 86 PHE A CA 1
ATOM 670 C C . PHE A 1 88 ? 20.424 9.602 0.454 1.00 34.58 86 PHE A C 1
ATOM 671 O O . PHE A 1 88 ? 20.739 10.567 -0.245 1.00 33.26 86 PHE A O 1
ATOM 679 N N . ARG A 1 89 ? 21.041 8.431 0.396 1.00 37.79 87 ARG A N 1
ATOM 680 C CA . ARG A 1 89 ? 22.190 8.236 -0.498 1.00 41.15 87 ARG A CA 1
ATOM 681 C C . ARG A 1 89 ? 21.911 8.743 -1.900 1.00 41.99 87 ARG A C 1
ATOM 682 O O . ARG A 1 89 ? 20.937 8.343 -2.547 1.00 43.04 87 ARG A O 1
ATOM 690 N N . GLY A 1 90 ? 22.788 9.614 -2.363 1.00 43.15 88 GLY A N 1
ATOM 691 C CA . GLY A 1 90 ? 22.676 10.148 -3.694 1.00 45.38 88 GLY A CA 1
ATOM 692 C C . GLY A 1 90 ? 22.168 11.555 -3.523 1.00 46.68 88 GLY A C 1
ATOM 693 O O . GLY A 1 90 ? 22.956 12.520 -3.674 1.00 46.98 88 GLY A O 1
ATOM 694 N N . ASN A 1 91 ? 20.875 11.657 -3.150 1.00 46.08 89 ASN A N 1
ATOM 695 C CA . ASN A 1 91 ? 20.188 12.942 -3.065 1.00 45.27 89 ASN A CA 1
ATOM 696 C C . ASN A 1 91 ? 21.158 14.018 -2.685 1.00 44.12 89 ASN A C 1
ATOM 697 O O . ASN A 1 91 ? 21.723 13.989 -1.617 1.00 44.31 89 ASN A O 1
ATOM 702 N N . LEU A 1 92 ? 21.299 15.001 -3.546 1.00 43.80 90 LEU A N 1
ATOM 703 C CA . LEU A 1 92 ? 22.311 16.016 -3.373 1.00 43.09 90 LEU A CA 1
ATOM 704 C C . LEU A 1 92 ? 21.826 17.193 -2.539 1.00 42.27 90 LEU A C 1
ATOM 705 O O . LEU A 1 92 ? 22.610 18.065 -2.171 1.00 41.93 90 LEU A O 1
ATOM 710 N N . LYS A 1 93 ? 20.535 17.228 -2.212 1.00 40.93 91 LYS A N 1
ATOM 711 C CA . LYS A 1 93 ? 19.998 18.436 -1.571 1.00 39.47 91 LYS A CA 1
ATOM 712 C C . LYS A 1 93 ? 19.738 18.311 -0.064 1.00 37.88 91 LYS A C 1
ATOM 713 O O . LYS A 1 93 ? 18.876 19.000 0.484 1.00 37.19 91 LYS A O 1
ATOM 719 N N . VAL A 1 94 ? 20.468 17.416 0.596 1.00 35.46 92 VAL A N 1
ATOM 720 C CA . VAL A 1 94 ? 20.358 17.251 2.027 1.00 33.21 92 VAL A CA 1
ATOM 721 C C . VAL A 1 94 ? 21.683 17.720 2.636 1.00 33.45 92 VAL A C 1
ATOM 722 O O . VAL A 1 94 ? 22.726 17.286 2.175 1.00 32.78 92 VAL A O 1
ATOM 726 N N . LYS A 1 95 ? 21.646 18.610 3.637 1.00 32.71 93 LYS A N 1
ATOM 727 C CA . LYS A 1 95 ? 22.813 18.964 4.444 1.00 33.21 93 LYS A CA 1
ATOM 728 C C . LYS A 1 95 ? 22.621 18.322 5.835 1.00 32.81 93 LYS A C 1
ATOM 729 O O . LYS A 1 95 ? 21.474 18.123 6.288 1.00 30.41 93 LYS A O 1
ATOM 735 N N . TYR A 1 96 ? 23.741 18.011 6.489 1.00 30.76 94 TYR A N 1
ATOM 736 C CA . TYR A 1 96 ? 23.765 17.374 7.797 1.00 30.42 94 TYR A CA 1
ATOM 737 C C . TYR A 1 96 ? 24.643 18.188 8.694 1.00 31.44 94 TYR A C 1
ATOM 738 O O . TYR A 1 96 ? 25.749 18.528 8.297 1.00 32.75 94 TYR A O 1
ATOM 747 N N . ILE A 1 97 ? 24.177 18.499 9.904 1.00 30.84 95 ILE A N 1
ATOM 748 C CA . ILE A 1 97 ? 24.925 19.321 10.830 1.00 30.07 95 ILE A CA 1
ATOM 749 C C . ILE A 1 97 ? 24.874 18.627 12.182 1.00 31.47 95 ILE A C 1
ATOM 750 O O . ILE A 1 97 ? 23.757 18.373 12.700 1.00 28.52 95 ILE A O 1
ATOM 755 N N . GLU A 1 98 ? 26.060 18.315 12.751 1.00 30.22 96 GLU A N 1
ATOM 756 C CA . GLU A 1 98 ? 26.130 17.773 14.102 1.00 30.68 96 GLU A CA 1
ATOM 757 C C . GLU A 1 98 ? 26.279 18.896 15.062 1.00 31.22 96 GLU A C 1
ATOM 758 O O . GLU A 1 98 ? 27.309 19.574 15.092 1.00 32.59 96 GLU A O 1
ATOM 764 N N . ALA A 1 99 ? 25.251 19.091 15.869 1.00 30.44 97 ALA A N 1
ATOM 765 C CA . ALA A 1 99 ? 25.169 20.210 16.740 1.00 30.73 97 ALA A CA 1
ATOM 766 C C . ALA A 1 99 ? 23.936 20.057 17.618 1.00 31.41 97 ALA A C 1
ATOM 767 O O . ALA A 1 99 ? 23.053 19.245 17.340 1.00 30.55 97 ALA A O 1
ATOM 769 N N . ASP A 1 100 ? 23.905 20.853 18.672 1.00 32.29 98 ASP A N 1
ATOM 770 C CA . ASP A 1 100 ? 22.751 20.980 19.551 1.00 34.17 98 ASP A CA 1
ATOM 771 C C . ASP A 1 100 ? 21.880 22.053 18.900 1.00 34.57 98 ASP A C 1
ATOM 772 O O . ASP A 1 100 ? 22.175 23.252 19.025 1.00 34.05 98 ASP A O 1
ATOM 777 N N . TYR A 1 101 ? 20.829 21.620 18.193 1.00 35.43 99 TYR A N 1
ATOM 778 C CA . TYR A 1 101 ? 19.988 22.542 17.427 1.00 36.76 99 TYR A CA 1
ATOM 779 C C . TYR A 1 101 ? 19.423 23.603 18.318 1.00 38.45 99 TYR A C 1
ATOM 780 O O . TYR A 1 101 ? 18.852 24.566 17.830 1.00 39.65 99 TYR A O 1
ATOM 789 N N . SER A 1 102 ? 19.590 23.452 19.625 1.00 40.01 100 SER A N 1
ATOM 790 C CA . SER A 1 102 ? 18.989 24.416 20.528 1.00 41.91 100 SER A CA 1
ATOM 791 C C . SER A 1 102 ? 19.932 25.563 20.780 1.00 43.85 100 SER A C 1
ATOM 792 O O . SER A 1 102 ? 19.508 26.554 21.368 1.00 45.72 100 SER A O 1
ATOM 795 N N . LYS A 1 103 ? 21.195 25.434 20.345 1.00 44.89 101 LYS A N 1
ATOM 796 C CA . LYS A 1 103 ? 22.225 26.467 20.552 1.00 45.90 101 LYS A CA 1
ATOM 797 C C . LYS A 1 103 ? 22.885 26.937 19.253 1.00 45.23 101 LYS A C 1
ATOM 798 O O . LYS A 1 103 ? 23.669 27.856 19.251 1.00 46.45 101 LYS A O 1
ATOM 804 N N . TYR A 1 104 ? 22.588 26.288 18.153 1.00 44.75 102 TYR A N 1
ATOM 805 C CA . TYR A 1 104 ? 23.315 26.560 16.926 1.00 43.67 102 TYR A CA 1
ATOM 806 C C . TYR A 1 104 ? 22.821 27.883 16.322 1.00 43.44 102 TYR A C 1
ATOM 807 O O . TYR A 1 104 ? 21.633 28.208 16.397 1.00 42.09 102 TYR A O 1
ATOM 816 N N . ASP A 1 105 ? 23.752 28.621 15.734 1.00 42.42 103 ASP A N 1
ATOM 817 C CA . ASP A 1 105 ? 23.470 29.899 15.096 1.00 42.89 103 ASP A CA 1
ATOM 818 C C . ASP A 1 105 ? 23.032 29.675 13.656 1.00 41.44 103 ASP A C 1
ATOM 819 O O . ASP A 1 105 ? 23.880 29.618 12.764 1.00 41.58 103 ASP A O 1
ATOM 824 N N . PHE A 1 106 ? 21.734 29.533 13.414 1.00 38.77 104 PHE A N 1
ATOM 825 C CA . PHE A 1 106 ? 21.253 29.355 12.039 1.00 37.91 104 PHE A CA 1
ATOM 826 C C . PHE A 1 106 ? 21.285 30.684 11.286 1.00 37.76 104 PHE A C 1
ATOM 827 O O . PHE A 1 106 ? 20.741 31.679 11.771 1.00 38.10 104 PHE A O 1
ATOM 835 N N . GLU A 1 107 ? 21.893 30.690 10.105 1.00 37.32 105 GLU A N 1
ATOM 836 C CA . GLU A 1 107 ? 22.041 31.923 9.311 1.00 37.82 105 GLU A CA 1
ATOM 837 C C . GLU A 1 107 ? 21.131 31.954 8.075 1.00 36.56 105 GLU A C 1
ATOM 838 O O . GLU A 1 107 ? 20.845 33.024 7.533 1.00 35.27 105 GLU A O 1
ATOM 844 N N . GLU A 1 108 ? 20.717 30.796 7.588 1.00 34.78 106 GLU A N 1
ATOM 845 C CA . GLU A 1 108 ? 19.856 30.822 6.428 1.00 35.26 106 GLU A CA 1
ATOM 846 C C . GLU A 1 108 ? 18.418 31.034 6.852 1.00 33.78 106 GLU A C 1
ATOM 847 O O . GLU A 1 108 ? 18.110 31.136 8.046 1.00 34.41 106 GLU A O 1
ATOM 853 N N . LYS A 1 109 ? 17.544 31.103 5.866 1.00 33.19 107 LYS A N 1
ATOM 854 C CA . LYS A 1 109 ? 16.113 31.133 6.136 1.00 32.41 107 LYS A CA 1
ATOM 855 C C . LYS A 1 109 ? 15.468 29.918 5.564 1.00 30.49 107 LYS A C 1
ATOM 856 O O . LYS A 1 109 ? 15.932 29.345 4.571 1.00 29.88 107 LYS A O 1
ATOM 862 N N . TYR A 1 110 ? 14.367 29.522 6.188 1.00 29.11 108 TYR A N 1
ATOM 863 C CA . TYR A 1 110 ? 13.710 28.302 5.782 1.00 27.23 108 TYR A CA 1
ATOM 864 C C . TYR A 1 110 ? 12.183 28.501 5.553 1.00 26.96 108 TYR A C 1
ATOM 865 O O . TYR A 1 110 ? 11.553 29.353 6.166 1.00 26.19 108 TYR A O 1
ATOM 874 N N . ASP A 1 111 ? 11.616 27.668 4.698 1.00 27.36 109 ASP A N 1
ATOM 875 C CA . ASP A 1 111 ? 10.187 27.603 4.463 1.00 28.36 109 ASP A CA 1
ATOM 876 C C . ASP A 1 111 ? 9.496 26.883 5.630 1.00 27.85 109 ASP A C 1
ATOM 877 O O . ASP A 1 111 ? 8.369 27.209 5.997 1.00 27.68 109 ASP A O 1
ATOM 882 N N . MET A 1 112 ? 10.193 25.909 6.201 1.00 26.74 110 MET A N 1
ATOM 883 C CA . MET A 1 112 ? 9.650 25.082 7.307 1.00 27.15 110 MET A CA 1
ATOM 884 C C . MET A 1 112 ? 10.748 24.780 8.359 1.00 25.96 110 MET A C 1
ATOM 885 O O . MET A 1 112 ? 11.873 24.428 7.995 1.00 25.33 110 MET A O 1
ATOM 890 N N . VAL A 1 113 ? 10.419 24.945 9.645 1.00 25.75 111 VAL A N 1
ATOM 891 C CA . VAL A 1 113 ? 11.199 24.346 10.766 1.00 24.20 111 VAL A CA 1
ATOM 892 C C . VAL A 1 113 ? 10.335 23.221 11.335 1.00 23.90 111 VAL A C 1
ATOM 893 O O . VAL A 1 113 ? 9.204 23.446 11.767 1.00 24.21 111 VAL A O 1
ATOM 897 N N . VAL A 1 114 ? 10.805 21.988 11.246 1.00 22.81 112 VAL A N 1
ATOM 898 C CA . VAL A 1 114 ? 9.986 20.891 11.656 1.00 22.44 112 VAL A CA 1
ATOM 899 C C . VAL A 1 114 ? 10.782 20.078 12.673 1.00 22.92 112 VAL A C 1
ATOM 900 O O . VAL A 1 114 ? 12.019 20.157 12.724 1.00 22.48 112 VAL A O 1
ATOM 904 N N . SER A 1 115 ? 10.081 19.271 13.460 1.00 22.16 113 SER A N 1
ATOM 905 C CA . SER A 1 115 ? 10.749 18.443 14.445 1.00 22.37 113 SER A CA 1
ATOM 906 C C . SER A 1 115 ? 9.800 17.331 14.880 1.00 22.83 113 SER A C 1
ATOM 907 O O . SER A 1 115 ? 8.586 17.550 14.928 1.00 23.27 113 SER A O 1
ATOM 910 N N . ALA A 1 116 ? 10.336 16.128 15.126 1.00 22.22 114 ALA A N 1
ATOM 911 C CA . ALA A 1 116 ? 9.559 15.014 15.659 1.00 22.68 114 ALA A CA 1
ATOM 912 C C . ALA A 1 116 ? 10.238 14.408 16.883 1.00 23.27 114 ALA A C 1
ATOM 913 O O . ALA A 1 116 ? 11.366 13.976 16.805 1.00 23.72 114 ALA A O 1
ATOM 915 N N . LEU A 1 117 ? 9.559 14.421 18.021 1.00 23.47 115 LEU A N 1
ATOM 916 C CA . LEU A 1 117 ? 9.982 13.679 19.209 1.00 23.77 115 LEU A CA 1
ATOM 917 C C . LEU A 1 117 ? 11.356 14.045 19.711 1.00 24.37 115 LEU A C 1
ATOM 918 O O . LEU A 1 117 ? 12.103 13.183 20.113 1.00 23.12 115 LEU A O 1
ATOM 923 N N . SER A 1 118 ? 11.663 15.331 19.739 1.00 23.74 116 SER A N 1
ATOM 924 C CA . SER A 1 118 ? 12.991 15.721 20.153 1.00 24.95 116 SER A CA 1
ATOM 925 C C . SER A 1 118 ? 12.965 16.908 21.147 1.00 24.09 116 SER A C 1
ATOM 926 O O . SER A 1 118 ? 13.634 16.909 22.160 1.00 23.27 116 SER A O 1
ATOM 929 N N . ILE A 1 119 ? 12.145 17.908 20.874 1.00 22.76 117 ILE A N 1
ATOM 930 C CA . ILE A 1 119 ? 12.114 19.104 21.720 1.00 23.73 117 ILE A CA 1
ATOM 931 C C . ILE A 1 119 ? 11.749 18.839 23.190 1.00 24.70 117 ILE A C 1
ATOM 932 O O . ILE A 1 119 ? 12.198 19.576 24.107 1.00 24.57 117 ILE A O 1
ATOM 937 N N . HIS A 1 120 ? 10.963 17.787 23.441 1.00 25.09 118 HIS A N 1
ATOM 938 C CA . HIS A 1 120 ? 10.609 17.453 24.831 1.00 25.73 118 HIS A CA 1
ATOM 939 C C . HIS A 1 120 ? 11.822 17.057 25.675 1.00 27.79 118 HIS A C 1
ATOM 940 O O . HIS A 1 120 ? 11.706 17.008 26.888 1.00 28.33 118 HIS A O 1
ATOM 947 N N . HIS A 1 121 ? 12.967 16.781 25.055 1.00 29.63 119 HIS A N 1
ATOM 948 C CA . HIS A 1 121 ? 14.224 16.561 25.843 1.00 31.87 119 HIS A CA 1
ATOM 949 C C . HIS A 1 121 ? 14.926 17.855 26.317 1.00 33.82 119 HIS A C 1
ATOM 950 O O . HIS A 1 121 ? 15.958 17.779 27.016 1.00 34.94 119 HIS A O 1
ATOM 957 N N . LEU A 1 122 ? 14.432 19.032 25.914 1.00 33.03 120 LEU A N 1
ATOM 958 C CA . LEU A 1 122 ? 15.090 20.284 26.299 1.00 33.82 120 LEU A CA 1
ATOM 959 C C . LEU A 1 122 ? 14.533 20.787 27.611 1.00 34.45 120 LEU A C 1
ATOM 960 O O . LEU A 1 122 ? 13.330 20.598 27.889 1.00 32.80 120 LEU A O 1
ATOM 965 N N . GLU A 1 123 ? 15.382 21.478 28.389 1.00 35.06 121 GLU A N 1
ATOM 966 C CA . GLU A 1 123 ? 14.907 22.220 29.567 1.00 37.21 121 GLU A CA 1
ATOM 967 C C . GLU A 1 123 ? 13.928 23.277 29.081 1.00 37.47 121 GLU A C 1
ATOM 968 O O . GLU A 1 123 ? 14.094 23.822 28.005 1.00 38.21 121 GLU A O 1
ATOM 974 N N . ASP A 1 124 ? 12.929 23.579 29.888 1.00 38.04 122 ASP A N 1
ATOM 975 C CA . ASP A 1 124 ? 11.913 24.536 29.529 1.00 39.80 122 ASP A CA 1
ATOM 976 C C . ASP A 1 124 ? 12.396 25.858 29.007 1.00 40.48 122 ASP A C 1
ATOM 977 O O . ASP A 1 124 ? 11.775 26.408 28.122 1.00 41.16 122 ASP A O 1
ATOM 982 N N . GLU A 1 125 ? 13.484 26.401 29.551 1.00 41.00 123 GLU A N 1
ATOM 983 C CA . GLU A 1 125 ? 13.944 27.710 29.093 1.00 41.64 123 GLU A CA 1
ATOM 984 C C . GLU A 1 125 ? 14.498 27.556 27.688 1.00 40.75 123 GLU A C 1
ATOM 985 O O . GLU A 1 125 ? 14.361 28.456 26.860 1.00 40.97 123 GLU A O 1
ATOM 991 N N . ASP A 1 126 ? 15.114 26.413 27.407 1.00 38.50 124 ASP A N 1
ATOM 992 C CA . ASP A 1 126 ? 15.594 26.187 26.066 1.00 37.89 124 ASP A CA 1
ATOM 993 C C . ASP A 1 126 ? 14.427 25.954 25.077 1.00 36.65 124 ASP A C 1
ATOM 994 O O . ASP A 1 126 ? 14.511 26.380 23.940 1.00 36.56 124 ASP A O 1
ATOM 999 N N . LYS A 1 127 ? 13.353 25.290 25.500 1.00 36.05 125 LYS A N 1
ATOM 1000 C CA . LYS A 1 127 ? 12.137 25.178 24.644 1.00 34.28 125 LYS A CA 1
ATOM 1001 C C . LYS A 1 127 ? 11.653 26.581 24.265 1.00 34.98 125 LYS A C 1
ATOM 1002 O O . LYS A 1 127 ? 11.563 26.947 23.089 1.00 33.62 125 LYS A O 1
ATOM 1008 N N . LYS A 1 128 ? 11.312 27.350 25.296 1.00 36.11 126 LYS A N 1
ATOM 1009 C CA . LYS A 1 128 ? 10.863 28.723 25.150 1.00 37.79 126 LYS A CA 1
ATOM 1010 C C . LYS A 1 128 ? 11.690 29.500 24.140 1.00 38.18 126 LYS A C 1
ATOM 1011 O O . LYS A 1 128 ? 11.134 30.174 23.274 1.00 38.63 126 LYS A O 1
ATOM 1017 N N . GLU A 1 129 ? 13.017 29.389 24.252 1.00 39.08 127 GLU A N 1
ATOM 1018 C CA . GLU A 1 129 ? 13.986 30.102 23.421 1.00 39.16 127 GLU A CA 1
ATOM 1019 C C . GLU A 1 129 ? 14.142 29.549 22.019 1.00 38.58 127 GLU A C 1
ATOM 1020 O O . GLU A 1 129 ? 14.394 30.293 21.058 1.00 38.30 127 GLU A O 1
ATOM 1026 N N . LEU A 1 130 ? 14.029 28.239 21.893 1.00 36.87 128 LEU A N 1
ATOM 1027 C CA . LEU A 1 130 ? 14.025 27.618 20.559 1.00 35.82 128 LEU A CA 1
ATOM 1028 C C . LEU A 1 130 ? 12.847 28.150 19.684 1.00 34.15 128 LEU A C 1
ATOM 1029 O O . LEU A 1 130 ? 13.021 28.408 18.496 1.00 31.95 128 LEU A O 1
ATOM 1034 N N . TYR A 1 131 ? 11.667 28.252 20.297 1.00 33.95 129 TYR A N 1
ATOM 1035 C CA . TYR A 1 131 ? 10.452 28.749 19.646 1.00 34.97 129 TYR A CA 1
ATOM 1036 C C . TYR A 1 131 ? 10.663 30.159 19.129 1.00 35.41 129 TYR A C 1
ATOM 1037 O O . TYR A 1 131 ? 10.426 30.426 17.961 1.00 35.29 129 TYR A O 1
ATOM 1046 N N . LYS A 1 132 ? 11.164 31.042 19.994 1.00 37.06 130 LYS A N 1
ATOM 1047 C CA . LYS A 1 132 ? 11.543 32.423 19.621 1.00 37.59 130 LYS A CA 1
ATOM 1048 C C . LYS A 1 132 ? 12.457 32.451 18.418 1.00 37.51 130 LYS A C 1
ATOM 1049 O O . LYS A 1 132 ? 12.254 33.215 17.480 1.00 38.04 130 LYS A O 1
ATOM 1055 N N . ARG A 1 133 ? 13.473 31.603 18.429 1.00 36.74 131 ARG A N 1
ATOM 1056 C CA . ARG A 1 133 ? 14.494 31.628 17.368 1.00 36.88 131 ARG A CA 1
ATOM 1057 C C . ARG A 1 133 ? 14.104 30.952 16.048 1.00 35.74 131 ARG A C 1
ATOM 1058 O O . ARG A 1 133 ? 14.542 31.359 14.948 1.00 34.94 131 ARG A O 1
ATOM 1066 N N . SER A 1 134 ? 13.262 29.933 16.163 1.00 32.94 132 SER A N 1
ATOM 1067 C CA . SER A 1 134 ? 12.669 29.291 14.983 1.00 32.45 132 SER A CA 1
ATOM 1068 C C . SER A 1 134 ? 11.845 30.359 14.220 1.00 31.89 132 SER A C 1
ATOM 1069 O O . SER A 1 134 ? 11.938 30.457 12.997 1.00 31.99 132 SER A O 1
ATOM 1072 N N . TYR A 1 135 ? 11.097 31.180 14.950 1.00 31.33 133 TYR A N 1
ATOM 1073 C CA . TYR A 1 135 ? 10.401 32.303 14.340 1.00 32.29 133 TYR A CA 1
ATOM 1074 C C . TYR A 1 135 ? 11.335 33.196 13.511 1.00 33.15 133 TYR A C 1
ATOM 1075 O O . TYR A 1 135 ? 11.006 33.584 12.378 1.00 32.74 133 TYR A O 1
ATOM 1084 N N . SER A 1 136 ? 12.488 33.541 14.086 1.00 34.45 134 SER A N 1
ATOM 1085 C CA . SER A 1 136 ? 13.492 34.365 13.424 1.00 35.14 134 SER A CA 1
ATOM 1086 C C . SER A 1 136 ? 13.991 33.817 12.082 1.00 34.35 134 SER A C 1
ATOM 1087 O O . SER A 1 136 ? 14.228 34.583 11.161 1.00 33.97 134 SER A O 1
ATOM 1090 N N . ILE A 1 137 ? 14.175 32.505 11.961 1.00 33.29 135 ILE A N 1
ATOM 1091 C CA . ILE A 1 137 ? 14.846 31.943 10.761 1.00 32.52 135 ILE A CA 1
ATOM 1092 C C . ILE A 1 137 ? 13.852 31.443 9.719 1.00 31.95 135 ILE A C 1
ATOM 1093 O O . ILE A 1 137 ? 14.226 30.833 8.730 1.00 32.61 135 ILE A O 1
ATOM 1098 N N . LEU A 1 138 ? 12.571 31.707 9.939 1.00 29.87 136 LEU A N 1
ATOM 1099 C CA . LEU A 1 138 ? 11.575 31.314 8.962 1.00 28.58 136 LEU A CA 1
ATOM 1100 C C . LEU A 1 138 ? 11.389 32.414 7.893 1.00 27.92 136 LEU A C 1
ATOM 1101 O O . LEU A 1 138 ? 11.523 33.573 8.208 1.00 26.10 136 LEU A O 1
ATOM 1106 N N . LYS A 1 139 ? 11.089 32.014 6.657 1.00 29.36 137 LYS A N 1
ATOM 1107 C CA . LYS A 1 139 ? 10.641 32.938 5.599 1.00 30.81 137 LYS A CA 1
ATOM 1108 C C . LYS A 1 139 ? 9.181 33.358 5.854 1.00 31.71 137 LYS A C 1
ATOM 1109 O O . LYS A 1 139 ? 8.464 32.700 6.633 1.00 29.54 137 LYS A O 1
ATOM 1115 N N . GLU A 1 140 ? 8.752 34.462 5.227 1.00 32.60 138 GLU A N 1
ATOM 1116 C CA . GLU A 1 140 ? 7.371 34.901 5.338 1.00 33.43 138 GLU A CA 1
ATOM 1117 C C . GLU A 1 140 ? 6.437 33.792 4.873 1.00 33.08 138 GLU A C 1
ATOM 1118 O O . GLU A 1 140 ? 6.691 33.111 3.877 1.00 33.42 138 GLU A O 1
ATOM 1124 N N . SER A 1 141 ? 5.339 33.627 5.586 1.00 32.19 139 SER A N 1
ATOM 1125 C CA . SER A 1 141 ? 4.436 32.469 5.409 1.00 32.81 139 SER A CA 1
ATOM 1126 C C . SER A 1 141 ? 5.076 31.111 5.698 1.00 31.00 139 SER A C 1
ATOM 1127 O O . SER A 1 141 ? 4.518 30.059 5.295 1.00 29.55 139 SER A O 1
ATOM 1130 N N . GLY A 1 142 ? 6.263 31.122 6.318 1.00 29.08 140 GLY A N 1
ATOM 1131 C CA . GLY A 1 142 ? 6.890 29.860 6.664 1.00 27.25 140 GLY A CA 1
ATOM 1132 C C . GLY A 1 142 ? 6.155 29.186 7.813 1.00 26.31 140 GLY A C 1
ATOM 1133 O O . GLY A 1 142 ? 5.380 29.829 8.548 1.00 26.55 140 GLY A O 1
ATOM 1134 N N . ILE A 1 143 ? 6.377 27.900 8.001 1.00 24.92 141 ILE A N 1
ATOM 1135 C CA . ILE A 1 143 ? 5.639 27.235 9.066 1.00 23.98 141 ILE A CA 1
ATOM 1136 C C . ILE A 1 143 ? 6.537 26.486 10.043 1.00 23.55 141 ILE A C 1
ATOM 1137 O O . ILE A 1 143 ? 7.638 26.055 9.693 1.00 23.23 141 ILE A O 1
ATOM 1142 N N . PHE A 1 144 ? 6.057 26.378 11.275 1.00 21.79 142 PHE A N 1
ATOM 1143 C CA . PHE A 1 144 ? 6.695 25.597 12.301 1.00 21.87 142 PHE A CA 1
ATOM 1144 C C . PHE A 1 144 ? 5.805 24.388 12.641 1.00 21.82 142 PHE A C 1
ATOM 1145 O O . PHE A 1 144 ? 4.601 24.551 12.910 1.00 20.61 142 PHE A O 1
ATOM 1153 N N . ILE A 1 145 ? 6.390 23.189 12.629 1.00 21.07 143 ILE A N 1
ATOM 1154 C CA . ILE A 1 145 ? 5.702 21.980 13.033 1.00 20.28 143 ILE A CA 1
ATOM 1155 C C . ILE A 1 145 ? 6.504 21.190 14.097 1.00 22.45 143 ILE A C 1
ATOM 1156 O O . ILE A 1 145 ? 7.686 20.832 13.894 1.00 21.55 143 ILE A O 1
ATOM 1161 N N . ASN A 1 146 ? 5.883 20.911 15.240 1.00 20.72 144 ASN A N 1
ATOM 1162 C CA . ASN A 1 146 ? 6.544 20.047 16.217 1.00 20.21 144 ASN A CA 1
ATOM 1163 C C . ASN A 1 146 ? 5.638 18.903 16.524 1.00 20.66 144 ASN A C 1
ATOM 1164 O O . ASN A 1 146 ? 4.544 19.117 17.094 1.00 22.38 144 ASN A O 1
ATOM 1169 N N . ALA A 1 147 ? 6.031 17.690 16.138 1.00 19.48 145 ALA A N 1
ATOM 1170 C CA . ALA A 1 147 ? 5.246 16.522 16.472 1.00 19.46 145 ALA A CA 1
ATOM 1171 C C . ALA A 1 147 ? 5.907 15.900 17.701 1.00 20.74 145 ALA A C 1
ATOM 1172 O O . ALA A 1 147 ? 7.005 15.346 17.580 1.00 20.27 145 ALA A O 1
ATOM 1174 N N . ASP A 1 148 ? 5.311 16.004 18.904 1.00 19.61 146 ASP A N 1
ATOM 1175 C CA . ASP A 1 148 ? 6.145 15.745 20.082 1.00 20.85 146 ASP A CA 1
ATOM 1176 C C . ASP A 1 148 ? 5.286 15.122 21.180 1.00 21.91 146 ASP A C 1
ATOM 1177 O O . ASP A 1 148 ? 4.035 15.033 21.080 1.00 20.17 146 ASP A O 1
ATOM 1182 N N . LEU A 1 149 ? 5.969 14.711 22.244 1.00 21.30 147 LEU A N 1
ATOM 1183 C CA . LEU A 1 149 ? 5.318 14.219 23.454 1.00 21.04 147 LEU A CA 1
ATOM 1184 C C . LEU A 1 149 ? 4.900 15.413 24.293 1.00 21.48 147 LEU A C 1
ATOM 1185 O O . LEU A 1 149 ? 5.679 16.342 24.434 1.00 20.79 147 LEU A O 1
ATOM 1190 N N . VAL A 1 150 ? 3.702 15.357 24.886 1.00 20.96 148 VAL A N 1
ATOM 1191 C CA . VAL A 1 150 ? 3.247 16.392 25.812 1.00 21.94 148 VAL A CA 1
ATOM 1192 C C . VAL A 1 150 ? 2.892 15.736 27.135 1.00 23.45 148 VAL A C 1
ATOM 1193 O O . VAL A 1 150 ? 2.540 14.567 27.192 1.00 24.67 148 VAL A O 1
ATOM 1197 N N . HIS A 1 151 ? 2.992 16.504 28.207 1.00 23.96 149 HIS A N 1
ATOM 1198 C CA . HIS A 1 151 ? 2.723 15.996 29.521 1.00 23.34 149 HIS A CA 1
ATOM 1199 C C . HIS A 1 151 ? 1.233 16.045 29.816 1.00 22.06 149 HIS A C 1
ATOM 1200 O O . HIS A 1 151 ? 0.551 16.919 29.316 1.00 22.22 149 HIS A O 1
ATOM 1207 N N . GLY A 1 152 ? 0.727 15.169 30.679 1.00 21.85 150 GLY A N 1
ATOM 1208 C CA . GLY A 1 152 ? -0.707 15.194 30.960 1.00 22.39 150 GLY A CA 1
ATOM 1209 C C . GLY A 1 152 ? -0.988 16.446 31.767 1.00 23.37 150 GLY A C 1
ATOM 1210 O O . GLY A 1 152 ? -0.096 16.958 32.447 1.00 21.33 150 GLY A O 1
ATOM 1211 N N . GLU A 1 153 ? -2.222 16.943 31.687 1.00 23.58 151 GLU A N 1
ATOM 1212 C CA . GLU A 1 153 ? -2.617 18.205 32.336 1.00 24.81 151 GLU A CA 1
ATOM 1213 C C . GLU A 1 153 ? -2.620 18.093 33.849 1.00 25.14 151 GLU A C 1
ATOM 1214 O O . GLU A 1 153 ? -2.495 19.108 34.536 1.00 25.23 151 GLU A O 1
ATOM 1220 N N . THR A 1 154 ? -2.867 16.864 34.346 1.00 23.69 152 THR A N 1
ATOM 1221 C CA . THR A 1 154 ? -2.848 16.552 35.730 1.00 22.89 152 THR A CA 1
ATOM 1222 C C . THR A 1 154 ? -2.231 15.160 35.910 1.00 23.33 152 THR A C 1
ATOM 1223 O O . THR A 1 154 ? -2.002 14.423 34.951 1.00 22.21 152 THR A O 1
ATOM 1227 N N . ALA A 1 155 ? -1.994 14.792 37.167 1.00 24.26 153 ALA A N 1
ATOM 1228 C CA . ALA A 1 155 ? -1.407 13.500 37.500 1.00 23.21 153 ALA A CA 1
ATOM 1229 C C . ALA A 1 155 ? -2.315 12.426 36.966 1.00 22.53 153 ALA A C 1
ATOM 1230 O O . ALA A 1 155 ? -1.883 11.407 36.429 1.00 22.29 153 ALA A O 1
ATOM 1232 N N . PHE A 1 156 ? -3.609 12.629 37.118 1.00 23.82 154 PHE A N 1
ATOM 1233 C CA . PHE A 1 156 ? -4.552 11.613 36.629 1.00 23.05 154 PHE A CA 1
ATOM 1234 C C . PHE A 1 156 ? -4.428 11.426 35.106 1.00 22.45 154 PHE A C 1
ATOM 1235 O O . PHE A 1 156 ? -4.409 10.291 34.629 1.00 21.75 154 PHE A O 1
ATOM 1243 N N . ILE A 1 157 ? -4.380 12.528 34.349 1.00 21.61 155 ILE A N 1
ATOM 1244 C CA . ILE A 1 157 ? -4.322 12.445 32.860 1.00 20.34 155 ILE A CA 1
ATOM 1245 C C . ILE A 1 157 ? -2.960 11.894 32.402 1.00 20.67 155 ILE A C 1
ATOM 1246 O O . ILE A 1 157 ? -2.893 11.085 31.516 1.00 19.15 155 ILE A O 1
ATOM 1251 N N . GLU A 1 158 ? -1.879 12.349 33.042 1.00 20.32 156 GLU A N 1
ATOM 1252 C CA . GLU A 1 158 ? -0.574 11.743 32.864 1.00 21.55 156 GLU A CA 1
ATOM 1253 C C . GLU A 1 158 ? -0.583 10.208 33.072 1.00 21.36 156 GLU A C 1
ATOM 1254 O O . GLU A 1 158 ? -0.045 9.458 32.282 1.00 21.46 156 GLU A O 1
ATOM 1260 N N . ASN A 1 159 ? -1.222 9.729 34.119 1.00 21.47 157 ASN A N 1
ATOM 1261 C CA . ASN A 1 159 ? -1.283 8.290 34.325 1.00 23.04 157 ASN A CA 1
ATOM 1262 C C . ASN A 1 159 ? -2.104 7.589 33.236 1.00 23.58 157 ASN A C 1
ATOM 1263 O O . ASN A 1 159 ? -1.760 6.515 32.758 1.00 25.11 157 ASN A O 1
ATOM 1268 N N . LEU A 1 160 ? -3.216 8.206 32.837 1.00 23.90 158 LEU A N 1
ATOM 1269 C CA . LEU A 1 160 ? -4.020 7.706 31.729 1.00 23.96 158 LEU A CA 1
ATOM 1270 C C . LEU A 1 160 ? -3.169 7.563 30.460 1.00 23.77 158 LEU A C 1
ATOM 1271 O O . LEU A 1 160 ? -3.185 6.511 29.799 1.00 24.24 158 LEU A O 1
ATOM 1276 N N . ASN A 1 161 ? -2.463 8.640 30.081 1.00 24.02 159 ASN A N 1
ATOM 1277 C CA . ASN A 1 161 ? -1.601 8.644 28.873 1.00 23.38 159 ASN A CA 1
ATOM 1278 C C . ASN A 1 161 ? -0.550 7.520 28.947 1.00 24.20 159 ASN A C 1
ATOM 1279 O O . ASN A 1 161 ? -0.413 6.729 28.016 1.00 23.56 159 ASN A O 1
ATOM 1284 N N . LYS A 1 162 ? 0.200 7.465 30.045 1.00 25.41 160 LYS A N 1
ATOM 1285 C CA . LYS A 1 162 ? 1.232 6.431 30.255 1.00 27.79 160 LYS A CA 1
ATOM 1286 C C . LYS A 1 162 ? 0.743 4.996 30.201 1.00 28.21 160 LYS A C 1
ATOM 1287 O O . LYS A 1 162 ? 1.400 4.131 29.636 1.00 28.52 160 LYS A O 1
ATOM 1293 N N . THR A 1 163 ? -0.380 4.742 30.858 1.00 28.11 161 THR A N 1
ATOM 1294 C CA . THR A 1 163 ? -0.959 3.431 30.904 1.00 29.27 161 THR A CA 1
ATOM 1295 C C . THR A 1 163 ? -1.374 2.987 29.523 1.00 30.87 161 THR A C 1
ATOM 1296 O O . THR A 1 163 ? -1.222 1.818 29.177 1.00 31.40 161 THR A O 1
ATOM 1300 N N . ILE A 1 164 ? -1.942 3.898 28.735 1.00 30.93 162 ILE A N 1
ATOM 1301 C CA . ILE A 1 164 ? -2.349 3.547 27.380 1.00 31.76 162 ILE A CA 1
ATOM 1302 C C . ILE A 1 164 ? -1.131 3.227 26.551 1.00 32.03 162 ILE A C 1
ATOM 1303 O O . ILE A 1 164 ? -1.120 2.263 25.795 1.00 32.40 162 ILE A O 1
ATOM 1308 N N . TRP A 1 165 ? -0.104 4.047 26.673 1.00 31.36 163 TRP A N 1
ATOM 1309 C CA . TRP A 1 165 ? 1.087 3.804 25.913 1.00 33.09 163 TRP A CA 1
ATOM 1310 C C . TRP A 1 165 ? 1.764 2.462 26.307 1.00 33.93 163 TRP A C 1
ATOM 1311 O O . TRP A 1 165 ? 2.168 1.705 25.432 1.00 33.73 163 TRP A O 1
ATOM 1322 N N . ARG A 1 166 ? 1.889 2.196 27.608 1.00 34.30 164 ARG A N 1
ATOM 1323 C CA . ARG A 1 166 ? 2.577 0.988 28.091 1.00 37.06 164 ARG A CA 1
ATOM 1324 C C . ARG A 1 166 ? 1.851 -0.274 27.579 1.00 37.34 164 ARG A C 1
ATOM 1325 O O . ARG A 1 166 ? 2.489 -1.263 27.181 1.00 36.37 164 ARG A O 1
ATOM 1333 N N . GLN A 1 167 ? 0.523 -0.205 27.539 1.00 38.10 165 GLN A N 1
ATOM 1334 C CA . GLN A 1 167 ? -0.281 -1.265 26.966 1.00 39.98 165 GLN A CA 1
ATOM 1335 C C . GLN A 1 167 ? 0.135 -1.597 25.552 1.00 40.59 165 GLN A C 1
ATOM 1336 O O . GLN A 1 167 ? 0.392 -2.768 25.234 1.00 41.38 165 GLN A O 1
ATOM 1342 N N . TYR A 1 168 ? 0.135 -0.583 24.690 1.00 40.32 166 TYR A N 1
ATOM 1343 C CA . TYR A 1 168 ? 0.493 -0.753 23.281 1.00 40.56 166 TYR A CA 1
ATOM 1344 C C . TYR A 1 168 ? 1.877 -1.329 23.174 1.00 41.83 166 TYR A C 1
ATOM 1345 O O . TYR A 1 168 ? 2.164 -2.186 22.339 1.00 42.58 166 TYR A O 1
ATOM 1354 N N . VAL A 1 169 ? 2.766 -0.796 23.977 1.00 42.76 167 VAL A N 1
ATOM 1355 C CA . VAL A 1 169 ? 4.165 -1.094 23.809 1.00 44.83 167 VAL A CA 1
ATOM 1356 C C . VAL A 1 169 ? 4.490 -2.554 24.239 1.00 46.05 167 VAL A C 1
ATOM 1357 O O . VAL A 1 169 ? 5.381 -3.201 23.685 1.00 46.09 167 VAL A O 1
ATOM 1361 N N . GLU A 1 170 ? 3.753 -3.065 25.211 1.00 46.88 168 GLU A N 1
ATOM 1362 C CA . GLU A 1 170 ? 3.913 -4.443 25.594 1.00 48.68 168 GLU A CA 1
ATOM 1363 C C . GLU A 1 170 ? 3.282 -5.373 24.548 1.00 48.98 168 GLU A C 1
ATOM 1364 O O . GLU A 1 170 ? 3.581 -6.551 24.535 1.00 49.30 168 GLU A O 1
ATOM 1370 N N . ASN A 1 171 ? 2.428 -4.877 23.654 1.00 48.99 169 ASN A N 1
ATOM 1371 C CA . ASN A 1 171 ? 1.830 -5.790 22.677 1.00 49.41 169 ASN A CA 1
ATOM 1372 C C . ASN A 1 171 ? 2.229 -5.575 21.208 1.00 49.47 169 ASN A C 1
ATOM 1373 O O . ASN A 1 171 ? 1.611 -6.134 20.295 1.00 49.32 169 ASN A O 1
ATOM 1378 N N . SER A 1 172 ? 3.264 -4.784 20.974 1.00 49.78 170 SER A N 1
ATOM 1379 C CA . SER A 1 172 ? 3.580 -4.344 19.613 1.00 50.37 170 SER A CA 1
ATOM 1380 C C . SER A 1 172 ? 4.731 -5.123 18.940 1.00 51.48 170 SER A C 1
ATOM 1381 O O . SER A 1 172 ? 4.994 -4.950 17.744 1.00 52.02 170 SER A O 1
ATOM 1384 N N . GLY A 1 173 ? 5.434 -5.942 19.711 1.00 52.53 171 GLY A N 1
ATOM 1385 C CA . GLY A 1 173 ? 6.426 -6.843 19.147 1.00 53.72 171 GLY A CA 1
ATOM 1386 C C . GLY A 1 173 ? 7.827 -6.477 19.575 1.00 54.88 171 GLY A C 1
ATOM 1387 O O . GLY A 1 173 ? 8.783 -7.142 19.198 1.00 55.51 171 GLY A O 1
ATOM 1388 N N . LEU A 1 174 ? 7.962 -5.417 20.364 1.00 55.64 172 LEU A N 1
ATOM 1389 C CA . LEU A 1 174 ? 9.272 -5.039 20.884 1.00 56.56 172 LEU A CA 1
ATOM 1390 C C . LEU A 1 174 ? 9.790 -6.044 21.903 1.00 57.93 172 LEU A C 1
ATOM 1391 O O . LEU A 1 174 ? 9.045 -6.516 22.769 1.00 57.93 172 LEU A O 1
ATOM 1396 N N . THR A 1 175 ? 11.084 -6.337 21.809 1.00 58.86 173 THR A N 1
ATOM 1397 C CA . THR A 1 175 ? 11.772 -7.162 22.789 1.00 59.93 173 THR A CA 1
ATOM 1398 C C . THR A 1 175 ? 11.748 -6.497 24.162 1.00 60.18 173 THR A C 1
ATOM 1399 O O . THR A 1 175 ? 11.561 -5.292 24.263 1.00 59.80 173 THR A O 1
ATOM 1403 N N . GLU A 1 176 ? 11.919 -7.293 25.216 1.00 61.09 174 GLU A N 1
ATOM 1404 C CA . GLU A 1 176 ? 11.831 -6.784 26.579 1.00 61.71 174 GLU A CA 1
ATOM 1405 C C . GLU A 1 176 ? 13.020 -5.900 26.834 1.00 62.42 174 GLU A C 1
ATOM 1406 O O . GLU A 1 176 ? 13.068 -5.169 27.821 1.00 62.92 174 GLU A O 1
ATOM 1408 N N . GLU A 1 177 ? 13.994 -5.996 25.939 1.00 62.96 175 GLU A N 1
ATOM 1409 C CA . GLU A 1 177 ? 15.176 -5.165 25.998 1.00 63.14 175 GLU A CA 1
ATOM 1410 C C . GLU A 1 177 ? 14.763 -3.787 25.499 1.00 63.32 175 GLU A C 1
ATOM 1411 O O . GLU A 1 177 ? 14.721 -2.801 26.252 1.00 63.58 175 GLU A O 1
ATOM 1413 N N . GLU A 1 178 ? 14.445 -3.741 24.213 1.00 63.15 176 GLU A N 1
ATOM 1414 C CA . GLU A 1 178 ? 13.952 -2.525 23.590 1.00 62.98 176 GLU A CA 1
ATOM 1415 C C . GLU A 1 178 ? 12.944 -1.831 24.507 1.00 62.33 176 GLU A C 1
ATOM 1416 O O . GLU A 1 178 ? 13.051 -0.637 24.763 1.00 62.46 176 GLU A O 1
ATOM 1422 N N . ILE A 1 179 ? 11.966 -2.571 25.010 1.00 61.70 177 ILE A N 1
ATOM 1423 C CA . ILE A 1 179 ? 10.963 -1.948 25.870 1.00 61.59 177 ILE A CA 1
ATOM 1424 C C . ILE A 1 179 ? 11.610 -1.252 27.063 1.00 62.05 177 ILE A C 1
ATOM 1425 O O . ILE A 1 179 ? 11.207 -0.164 27.462 1.00 61.55 177 ILE A O 1
ATOM 1430 N N . ALA A 1 180 ? 12.620 -1.888 27.646 1.00 63.17 178 ALA A N 1
ATOM 1431 C CA . ALA A 1 180 ? 13.294 -1.305 28.804 1.00 63.61 178 ALA A CA 1
ATOM 1432 C C . ALA A 1 180 ? 14.322 -0.260 28.364 1.00 63.78 178 ALA A C 1
ATOM 1433 O O . ALA A 1 180 ? 14.537 0.749 29.035 1.00 63.49 178 ALA A O 1
ATOM 1435 N N . ALA A 1 181 ? 14.955 -0.495 27.224 1.00 64.27 179 ALA A N 1
ATOM 1436 C CA . ALA A 1 181 ? 15.824 0.536 26.650 1.00 64.89 179 ALA A CA 1
ATOM 1437 C C . ALA A 1 181 ? 15.068 1.855 26.379 1.00 65.31 179 ALA A C 1
ATOM 1438 O O . ALA A 1 181 ? 15.657 2.821 25.885 1.00 65.36 179 ALA A O 1
ATOM 1440 N N . GLY A 1 182 ? 13.777 1.894 26.708 1.00 65.41 180 GLY A N 1
ATOM 1441 C CA . GLY A 1 182 ? 12.942 3.056 26.426 1.00 65.89 180 GLY A CA 1
ATOM 1442 C C . GLY A 1 182 ? 12.184 3.573 27.636 1.00 66.51 180 GLY A C 1
ATOM 1443 O O . GLY A 1 182 ? 11.630 4.676 27.609 1.00 66.41 180 GLY A O 1
ATOM 1444 N N . TYR A 1 183 ? 12.139 2.780 28.702 1.00 66.76 181 TYR A N 1
ATOM 1445 C CA . TYR A 1 183 ? 11.445 3.198 29.914 1.00 67.06 181 TYR A CA 1
ATOM 1446 C C . TYR A 1 183 ? 12.403 3.915 30.866 1.00 67.32 181 TYR A C 1
ATOM 1447 O O . TYR A 1 183 ? 13.285 4.668 30.438 1.00 67.42 181 TYR A O 1
ATOM 1449 N N . LEU A 1 188 ? 15.047 11.324 31.217 1.00 49.22 186 LEU A N 1
ATOM 1450 C CA . LEU A 1 188 ? 15.367 11.846 29.876 1.00 48.38 186 LEU A CA 1
ATOM 1451 C C . LEU A 1 188 ? 14.359 12.924 29.490 1.00 48.13 186 LEU A C 1
ATOM 1452 O O . LEU A 1 188 ? 14.714 14.012 28.961 1.00 48.38 186 LEU A O 1
ATOM 1454 N N . ASP A 1 189 ? 13.091 12.611 29.741 1.00 45.89 187 ASP A N 1
ATOM 1455 C CA . ASP A 1 189 ? 12.017 13.458 29.296 1.00 44.04 187 ASP A CA 1
ATOM 1456 C C . ASP A 1 189 ? 11.849 14.683 30.161 1.00 42.22 187 ASP A C 1
ATOM 1457 O O . ASP A 1 189 ? 11.669 14.581 31.386 1.00 42.40 187 ASP A O 1
ATOM 1462 N N . LYS A 1 190 ? 11.830 15.838 29.512 1.00 39.74 188 LYS A N 1
ATOM 1463 C CA . LYS A 1 190 ? 11.307 17.048 30.150 1.00 37.79 188 LYS A CA 1
ATOM 1464 C C . LYS A 1 190 ? 9.999 17.482 29.467 1.00 35.48 188 LYS A C 1
ATOM 1465 O O . LYS A 1 190 ? 9.851 18.652 29.115 1.00 33.29 188 LYS A O 1
ATOM 1471 N N . ASP A 1 191 ? 9.073 16.546 29.245 1.00 33.45 189 ASP A N 1
ATOM 1472 C CA . ASP A 1 191 ? 7.824 16.903 28.557 1.00 32.14 189 ASP A CA 1
ATOM 1473 C C . ASP A 1 191 ? 6.971 17.843 29.395 1.00 30.97 189 ASP A C 1
ATOM 1474 O O . ASP A 1 191 ? 6.976 17.757 30.605 1.00 30.99 189 ASP A O 1
ATOM 1479 N N . ILE A 1 192 ? 6.253 18.757 28.750 1.00 28.88 190 ILE A N 1
ATOM 1480 C CA . ILE A 1 192 ? 5.351 19.608 29.485 1.00 28.45 190 ILE A CA 1
ATOM 1481 C C . ILE A 1 192 ? 4.025 19.657 28.766 1.00 27.28 190 ILE A C 1
ATOM 1482 O O . ILE A 1 192 ? 3.922 19.181 27.633 1.00 24.94 190 ILE A O 1
ATOM 1487 N N . GLU A 1 193 ? 3.031 20.264 29.406 1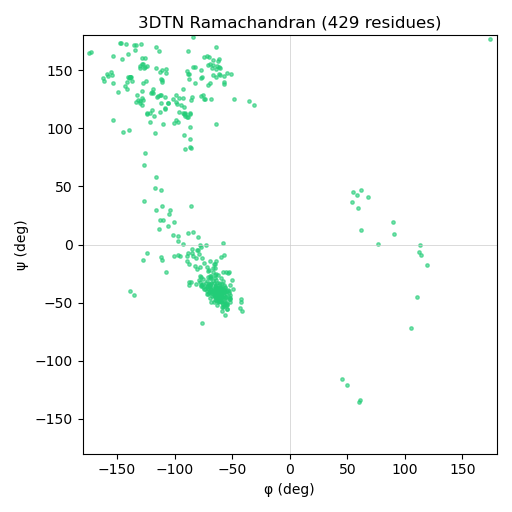.00 26.57 191 GLU A N 1
ATOM 1488 C CA . GLU A 1 193 ? 1.655 20.216 28.915 1.00 27.33 191 GLU A CA 1
ATOM 1489 C C . GLU A 1 193 ? 1.573 20.987 27.627 1.00 25.86 191 GLU A C 1
ATOM 1490 O O . GLU A 1 193 ? 2.329 21.928 27.389 1.00 24.98 191 GLU A O 1
ATOM 1496 N N . MET A 1 194 ? 0.629 20.590 26.791 1.00 25.13 192 MET A N 1
ATOM 1497 C CA . MET A 1 194 ? 0.497 21.186 25.482 1.00 24.67 192 MET A CA 1
ATOM 1498 C C . MET A 1 194 ? 0.204 22.673 25.431 1.00 24.27 192 MET A C 1
ATOM 1499 O O . MET A 1 194 ? 0.755 23.369 24.580 1.00 21.37 192 MET A O 1
ATOM 1504 N N . ASN A 1 195 ? -0.682 23.165 26.307 1.00 25.14 193 ASN A N 1
ATOM 1505 C CA . ASN A 1 195 ? -1.078 24.592 26.252 1.00 25.52 193 ASN A CA 1
ATOM 1506 C C . ASN A 1 195 ? 0.045 25.558 26.489 1.00 25.04 193 ASN A C 1
ATOM 1507 O O . ASN A 1 195 ? 0.103 26.630 25.908 1.00 24.81 193 ASN A O 1
ATOM 1512 N N . GLN A 1 196 ? 0.919 25.175 27.404 1.00 25.32 194 GLN A N 1
ATOM 1513 C CA . GLN A 1 196 ? 2.074 25.950 27.702 1.00 26.18 194 GLN A CA 1
ATOM 1514 C C . GLN A 1 196 ? 2.925 26.056 26.440 1.00 25.06 194 GLN A C 1
ATOM 1515 O O . GLN A 1 196 ? 3.431 27.109 26.130 1.00 25.00 194 GLN A O 1
ATOM 1521 N N . GLN A 1 197 ? 3.047 24.983 25.679 1.00 24.87 195 GLN A N 1
ATOM 1522 C CA . GLN A 1 197 ? 3.828 25.071 24.433 1.00 24.91 195 GLN A CA 1
ATOM 1523 C C . GLN A 1 197 ? 3.140 25.892 23.369 1.00 24.44 195 GLN A C 1
ATOM 1524 O O . GLN A 1 197 ? 3.789 26.618 22.626 1.00 24.34 195 GLN A O 1
ATOM 1530 N N . LEU A 1 198 ? 1.818 25.777 23.269 1.00 22.08 196 LEU A N 1
ATOM 1531 C CA . LEU A 1 198 ? 1.124 26.607 22.310 1.00 22.19 196 LEU A CA 1
ATOM 1532 C C . LEU A 1 198 ? 1.338 28.084 22.655 1.00 22.90 196 LEU A C 1
ATOM 1533 O O . LEU A 1 198 ? 1.589 28.908 21.779 1.00 21.35 196 LEU A O 1
ATOM 1538 N N . ASN A 1 199 ? 1.143 28.424 23.934 1.00 24.52 197 ASN A N 1
ATOM 1539 C CA . ASN A 1 199 ? 1.405 29.772 24.432 1.00 26.78 197 ASN A CA 1
ATOM 1540 C C . ASN A 1 199 ? 2.813 30.309 24.109 1.00 26.61 197 ASN A C 1
ATOM 1541 O O . ASN A 1 199 ? 2.960 31.441 23.702 1.00 27.03 197 ASN A O 1
ATOM 1546 N N . TRP A 1 200 ? 3.826 29.486 24.302 1.00 26.92 198 TRP A N 1
ATOM 1547 C CA . TRP A 1 200 ? 5.174 29.852 23.929 1.00 27.87 198 TRP A CA 1
ATOM 1548 C C . TRP A 1 200 ? 5.340 30.130 22.417 1.00 28.24 198 TRP A C 1
ATOM 1549 O O . TRP A 1 200 ? 6.085 31.027 22.052 1.00 28.42 198 TRP A O 1
ATOM 1560 N N . LEU A 1 201 ? 4.655 29.384 21.541 1.00 27.27 199 LEU A N 1
ATOM 1561 C CA . LEU A 1 201 ? 4.672 29.723 20.126 1.00 27.35 199 LEU A CA 1
ATOM 1562 C C . LEU A 1 201 ? 4.008 31.071 19.870 1.00 28.02 199 LEU A C 1
ATOM 1563 O O . LEU A 1 201 ? 4.500 31.852 19.068 1.00 27.23 199 LEU A O 1
ATOM 1568 N N . LYS A 1 202 ? 2.853 31.319 20.493 1.00 27.96 200 LYS A N 1
ATOM 1569 C CA . LYS A 1 202 ? 2.205 32.619 20.350 1.00 29.22 200 LYS A CA 1
ATOM 1570 C C . LYS A 1 202 ? 3.114 33.762 20.839 1.00 30.02 200 LYS A C 1
ATOM 1571 O O . LYS A 1 202 ? 3.316 34.750 20.125 1.00 30.34 200 LYS A O 1
ATOM 1577 N N . GLU A 1 203 ? 3.686 33.600 22.026 1.00 30.64 201 GLU A N 1
ATOM 1578 C CA . GLU A 1 203 ? 4.732 34.528 22.509 1.00 31.56 201 GLU A CA 1
ATOM 1579 C C . GLU A 1 203 ? 5.877 34.758 21.550 1.00 31.36 201 GLU A C 1
ATOM 1580 O O . GLU A 1 203 ? 6.386 35.871 21.506 1.00 32.82 201 GLU A O 1
ATOM 1586 N N . ALA A 1 204 ? 6.298 33.756 20.764 1.00 29.98 202 ALA A N 1
ATOM 1587 C CA . ALA A 1 204 ? 7.409 34.018 19.862 1.00 29.20 202 ALA A CA 1
ATOM 1588 C C . ALA A 1 204 ? 6.960 34.774 18.620 1.00 29.51 202 ALA A C 1
ATOM 1589 O O . ALA A 1 204 ? 7.791 35.166 17.814 1.00 30.49 202 ALA A O 1
ATOM 1591 N N . GLY A 1 205 ? 5.656 34.945 18.434 1.00 27.47 203 GLY A N 1
ATOM 1592 C CA . GLY A 1 205 ? 5.160 35.713 17.306 1.00 26.83 203 GLY A CA 1
ATOM 1593 C C . GLY A 1 205 ? 4.367 34.878 16.296 1.00 26.76 203 GLY A C 1
ATOM 1594 O O . GLY A 1 205 ? 3.752 35.402 15.386 1.00 25.63 203 GLY A O 1
ATOM 1595 N N . PHE A 1 206 ? 4.367 33.563 16.449 1.00 26.45 204 PHE A N 1
ATOM 1596 C CA . PHE A 1 206 ? 3.582 32.739 15.543 1.00 26.21 204 PHE A CA 1
ATOM 1597 C C . PHE A 1 206 ? 2.090 33.043 15.571 1.00 26.01 204 PHE A C 1
ATOM 1598 O O . PHE A 1 206 ? 1.526 33.369 16.617 1.00 25.33 204 PHE A O 1
ATOM 1606 N N . ARG A 1 207 ? 1.454 32.915 14.405 1.00 26.24 205 ARG A N 1
ATOM 1607 C CA . ARG A 1 207 ? -0.009 32.999 14.265 1.00 25.88 205 ARG A CA 1
ATOM 1608 C C . ARG A 1 207 ? -0.553 31.648 13.837 1.00 24.40 205 ARG A C 1
ATOM 1609 O O . ARG A 1 207 ? 0.209 30.748 13.421 1.00 23.28 205 ARG A O 1
ATOM 1617 N N . ASP A 1 208 ? -1.874 31.514 13.939 1.00 23.26 206 ASP A N 1
ATOM 1618 C CA . ASP A 1 208 ? -2.584 30.311 13.530 1.00 23.66 206 ASP A CA 1
ATOM 1619 C C . ASP A 1 208 ? -2.042 29.147 14.321 1.00 23.56 206 ASP A C 1
ATOM 1620 O O . ASP A 1 208 ? -1.970 28.025 13.819 1.00 23.92 206 ASP A O 1
ATOM 1625 N N . VAL A 1 209 ? -1.624 29.433 15.549 1.00 23.77 207 VAL A N 1
ATOM 1626 C CA . VAL A 1 209 ? -1.108 28.408 16.443 1.00 23.10 207 VAL A CA 1
ATOM 1627 C C . VAL A 1 209 ? -2.230 27.440 16.867 1.00 24.42 207 VAL A C 1
ATOM 1628 O O . VAL A 1 209 ? -3.284 27.852 17.371 1.00 24.39 207 VAL A O 1
ATOM 1632 N N . SER A 1 210 ? -2.005 26.151 16.649 1.00 23.76 208 SER A N 1
ATOM 1633 C CA . SER A 1 210 ? -3.052 25.177 16.895 1.00 22.82 208 SER A CA 1
ATOM 1634 C C . SER A 1 210 ? -2.432 23.791 17.177 1.00 22.52 208 SER A C 1
ATOM 1635 O O . SER A 1 210 ? -1.367 23.461 16.694 1.00 21.18 208 SER A O 1
ATOM 1638 N N . CYS A 1 211 ? -3.096 23.014 17.992 1.00 21.85 209 CYS A N 1
ATOM 1639 C CA . CYS A 1 211 ? -2.849 21.606 18.043 1.00 22.15 209 CYS A CA 1
ATOM 1640 C C . CYS A 1 211 ? -3.717 20.932 16.980 1.00 21.90 209 CYS A C 1
ATOM 1641 O O . CYS A 1 211 ? -4.968 20.936 17.074 1.00 21.57 209 CYS A O 1
ATOM 1644 N N . ILE A 1 212 ? -3.072 20.358 15.954 1.00 20.18 210 ILE A N 1
ATOM 1645 C CA . ILE A 1 212 ? -3.812 19.791 14.819 1.00 19.24 210 ILE A CA 1
ATOM 1646 C C . ILE A 1 212 ? -4.189 18.344 15.102 1.00 18.46 210 ILE A C 1
ATOM 1647 O O . ILE A 1 212 ? -5.229 17.838 14.630 1.00 19.13 210 ILE A O 1
ATOM 1652 N N . TYR A 1 213 ? -3.296 17.648 15.813 1.00 16.58 211 TYR A N 1
ATOM 1653 C CA . TYR A 1 213 ? -3.490 16.263 16.111 1.00 15.50 211 TYR A CA 1
ATOM 1654 C C . TYR A 1 213 ? -3.036 15.976 17.517 1.00 17.25 211 TYR A C 1
ATOM 1655 O O . TYR A 1 213 ? -1.997 16.513 17.965 1.00 15.64 211 TYR A O 1
ATOM 1664 N N . LYS A 1 214 ? -3.757 15.075 18.191 1.00 17.67 212 LYS A N 1
ATOM 1665 C CA . LYS A 1 214 ? -3.385 14.649 19.539 1.00 18.55 212 LYS A CA 1
ATOM 1666 C C . LYS A 1 214 ? -3.925 13.247 19.750 1.00 18.38 212 LYS A C 1
ATOM 1667 O O . LYS A 1 214 ? -5.043 12.933 19.314 1.00 18.11 212 LYS A O 1
ATOM 1673 N N . TYR A 1 215 ? -3.115 12.400 20.382 1.00 16.81 213 TYR A N 1
ATOM 1674 C CA . TYR A 1 215 ? -3.542 11.052 20.737 1.00 17.80 213 TYR A CA 1
ATOM 1675 C C . TYR A 1 215 ? -2.850 10.798 22.059 1.00 18.71 213 TYR A C 1
ATOM 1676 O O . TYR A 1 215 ? -1.638 10.493 22.069 1.00 18.62 213 TYR A O 1
ATOM 1685 N N . TYR A 1 216 ? -3.568 11.008 23.170 1.00 18.32 214 TYR A N 1
ATOM 1686 C CA . TYR A 1 216 ? -2.946 10.992 24.513 1.00 18.44 214 TYR A CA 1
ATOM 1687 C C . TYR A 1 216 ? -1.694 11.864 24.581 1.00 16.97 214 TYR A C 1
ATOM 1688 O O . TYR A 1 216 ? -1.822 13.054 24.429 1.00 16.59 214 TYR A O 1
ATOM 1697 N N . GLN A 1 217 ? -0.508 11.325 24.909 1.00 17.47 215 GLN A N 1
ATOM 1698 C CA . GLN A 1 217 ? 0.663 12.187 25.003 1.00 19.67 215 GLN A CA 1
ATOM 1699 C C . GLN A 1 217 ? 1.314 12.632 23.691 1.00 19.56 215 GLN A C 1
ATOM 1700 O O . GLN A 1 217 ? 2.340 13.273 23.725 1.00 19.96 215 GLN A O 1
ATOM 1706 N N . PHE A 1 218 ? 0.822 12.182 22.560 1.00 19.30 216 PHE A N 1
ATOM 1707 C CA . PHE A 1 218 ? 1.448 12.541 21.292 1.00 20.35 216 PHE A CA 1
ATOM 1708 C C . PHE A 1 218 ? 0.625 13.702 20.723 1.00 19.83 216 PHE A C 1
ATOM 1709 O O . PHE A 1 218 ? -0.594 13.560 20.566 1.00 20.38 216 PHE A O 1
ATOM 1717 N N . ALA A 1 219 ? 1.281 14.800 20.347 1.00 18.46 217 ALA A N 1
ATOM 1718 C CA . ALA A 1 219 ? 0.563 15.959 19.787 1.00 18.39 217 ALA A CA 1
ATOM 1719 C C . ALA A 1 219 ? 1.317 16.564 18.600 1.00 18.23 217 ALA A C 1
ATOM 1720 O O . ALA A 1 219 ? 2.553 16.599 18.602 1.00 18.77 217 ALA A O 1
ATOM 1722 N N . VAL A 1 220 ? 0.602 17.054 17.595 1.00 17.14 218 VAL A N 1
ATOM 1723 C CA . VAL A 1 220 ? 1.239 17.684 16.492 1.00 18.72 218 VAL A CA 1
ATOM 1724 C C . VAL A 1 220 ? 0.828 19.118 16.614 1.00 19.27 218 VAL A C 1
ATOM 1725 O O . VAL A 1 220 ? -0.366 19.431 16.527 1.00 20.76 218 VAL A O 1
ATOM 1729 N N . MET A 1 221 ? 1.797 19.990 16.887 1.00 19.62 219 MET A N 1
ATOM 1730 C CA . MET A 1 221 ? 1.543 21.418 17.067 1.00 20.52 219 MET A CA 1
ATOM 1731 C C . MET A 1 221 ? 2.068 22.251 15.859 1.00 21.59 219 MET A C 1
ATOM 1732 O O . MET A 1 221 ? 3.098 21.900 15.259 1.00 21.33 219 MET A O 1
ATOM 1737 N N . PHE A 1 222 ? 1.386 23.365 15.539 1.00 20.74 220 PHE A N 1
ATOM 1738 C CA . PHE A 1 222 ? 1.559 24.065 14.272 1.00 20.64 220 PHE A CA 1
ATOM 1739 C C . PHE A 1 222 ? 1.583 25.559 14.570 1.00 20.87 220 PHE A C 1
ATOM 1740 O O . PHE A 1 222 ? 0.890 26.032 15.457 1.00 20.12 220 PHE A O 1
ATOM 1748 N N . GLY A 1 223 ? 2.377 26.312 13.842 1.00 20.29 221 GLY A N 1
ATOM 1749 C CA . GLY A 1 223 ? 2.296 27.741 13.937 1.00 21.06 221 GLY A CA 1
ATOM 1750 C C . GLY A 1 223 ? 2.788 28.262 12.597 1.00 23.65 221 GLY A C 1
ATOM 1751 O O . GLY A 1 223 ? 3.476 27.553 11.851 1.00 22.47 221 GLY A O 1
ATOM 1752 N N . ARG A 1 224 ? 2.468 29.510 12.298 1.00 24.30 222 ARG A N 1
ATOM 1753 C CA . ARG A 1 224 ? 2.869 30.077 11.014 1.00 27.03 222 ARG A CA 1
ATOM 1754 C C . ARG A 1 224 ? 3.357 31.513 11.192 1.00 27.49 222 ARG A C 1
ATOM 1755 O O . ARG A 1 224 ? 2.840 32.244 12.031 1.00 26.48 222 ARG A O 1
ATOM 1763 N N . LYS A 1 225 ? 4.363 31.897 10.413 1.00 29.39 223 LYS A N 1
ATOM 1764 C CA . LYS A 1 225 ? 4.875 33.255 10.395 1.00 31.35 223 LYS A CA 1
ATOM 1765 C C . LYS A 1 225 ? 4.241 34.061 9.260 1.00 33.86 223 LYS A C 1
ATOM 1766 O O . LYS A 1 225 ? 4.453 33.768 8.081 1.00 32.87 223 LYS A O 1
ATOM 1772 N N . THR A 1 226 ? 3.455 35.078 9.617 1.00 36.31 224 THR A N 1
ATOM 1773 C CA . THR A 1 226 ? 2.847 35.955 8.605 1.00 39.23 224 THR A CA 1
ATOM 1774 C C . THR A 1 226 ? 2.790 37.399 9.081 1.00 40.15 224 THR A C 1
ATOM 1775 O O . THR A 1 226 ? 3.842 38.064 9.104 1.00 42.34 224 THR A O 1
ATOM 1779 N N . SER B 1 14 ? -29.477 0.272 10.568 1.00 55.83 12 SER B N 1
ATOM 1780 C CA . SER B 1 14 ? -28.579 0.442 11.745 1.00 56.41 12 SER B CA 1
ATOM 1781 C C . SER B 1 14 ? -27.106 0.258 11.340 1.00 56.65 12 SER B C 1
ATOM 1782 O O . SER B 1 14 ? -26.278 1.173 11.497 1.00 56.00 12 SER B O 1
ATOM 1785 N N . GLY B 1 15 ? -26.790 -0.934 10.830 1.00 55.99 13 GLY B N 1
ATOM 1786 C CA . GLY B 1 15 ? -25.520 -1.148 10.160 1.00 55.39 13 GLY B CA 1
ATOM 1787 C C . GLY B 1 15 ? -25.330 -0.098 9.084 1.00 55.12 13 GLY B C 1
ATOM 1788 O O . GLY B 1 15 ? -24.241 0.444 8.928 1.00 55.34 13 GLY B O 1
ATOM 1789 N N . LYS B 1 16 ? -26.390 0.210 8.343 1.00 54.73 14 LYS B N 1
ATOM 1790 C CA . LYS B 1 16 ? -26.299 1.179 7.239 1.00 54.12 14 LYS B CA 1
ATOM 1791 C C . LYS B 1 16 ? -26.077 2.593 7.747 1.00 53.83 14 LYS B C 1
ATOM 1792 O O . LYS B 1 16 ? -25.495 3.432 7.052 1.00 54.17 14 LYS B O 1
ATOM 1794 N N . TYR B 1 17 ? -26.573 2.871 8.948 1.00 53.00 15 TYR B N 1
ATOM 1795 C CA . TYR B 1 17 ? -26.365 4.175 9.555 1.00 52.55 15 TYR B CA 1
ATOM 1796 C C . TYR B 1 17 ? -24.945 4.284 10.114 1.00 50.61 15 TYR B C 1
ATOM 1797 O O . TYR B 1 17 ? -24.359 5.355 10.084 1.00 49.93 15 TYR B O 1
ATOM 1806 N N . ASP B 1 18 ? -24.419 3.178 10.636 1.00 48.53 16 ASP B N 1
ATOM 1807 C CA . ASP B 1 18 ? -23.067 3.168 11.179 1.00 47.63 16 ASP B CA 1
ATOM 1808 C C . ASP B 1 18 ? -22.007 3.317 10.055 1.00 47.48 16 ASP B C 1
ATOM 1809 O O . ASP B 1 18 ? -21.066 4.090 10.172 1.00 46.24 16 ASP B O 1
ATOM 1814 N N . GLU B 1 19 ? -22.181 2.554 8.980 1.00 48.05 17 GLU B N 1
ATOM 1815 C CA . GLU B 1 19 ? -21.268 2.549 7.840 1.00 49.40 17 GLU B CA 1
ATOM 1816 C C . GLU B 1 19 ? -21.257 3.899 7.103 1.00 49.00 17 GLU B C 1
ATOM 1817 O O . GLU B 1 19 ? -20.230 4.370 6.632 1.00 48.48 17 GLU B O 1
ATOM 1823 N N . GLN B 1 20 ? -22.412 4.532 7.029 1.00 49.41 18 GLN B N 1
ATOM 1824 C CA . GLN B 1 20 ? -22.483 5.875 6.489 1.00 49.53 18 GLN B CA 1
ATOM 1825 C C . GLN B 1 20 ? -21.718 6.900 7.331 1.00 48.79 18 GLN B C 1
ATOM 1826 O O . GLN B 1 20 ? -21.020 7.758 6.796 1.00 48.73 18 GLN B O 1
ATOM 1832 N N . ARG B 1 21 ? -21.887 6.815 8.647 1.00 47.65 19 ARG B N 1
ATOM 1833 C CA . ARG B 1 21 ? -21.210 7.686 9.608 1.00 46.51 19 ARG B CA 1
ATOM 1834 C C . ARG B 1 21 ? -19.697 7.569 9.500 1.00 45.09 19 ARG B C 1
ATOM 1835 O O . ARG B 1 21 ? -18.969 8.560 9.531 1.00 45.66 19 ARG B O 1
ATOM 1843 N N . ARG B 1 22 ? -19.218 6.342 9.402 1.00 43.22 20 ARG B N 1
ATOM 1844 C CA . ARG B 1 22 ? -17.820 6.101 9.095 1.00 42.18 20 ARG B CA 1
ATOM 1845 C C . ARG B 1 22 ? -17.358 6.912 7.842 1.00 41.07 20 ARG B C 1
ATOM 1846 O O . ARG B 1 22 ? -16.195 7.321 7.740 1.00 40.57 20 ARG B O 1
ATOM 1854 N N . LYS B 1 23 ? -18.247 7.184 6.892 1.00 39.01 21 LYS B N 1
ATOM 1855 C CA . LYS B 1 23 ? -17.773 7.843 5.673 1.00 37.37 21 LYS B CA 1
ATOM 1856 C C . LYS B 1 23 ? -17.644 9.355 5.815 1.00 36.17 21 LYS B C 1
ATOM 1857 O O . LYS B 1 23 ? -16.982 9.994 4.998 1.00 34.99 21 LYS B O 1
ATOM 1863 N N . PHE B 1 24 ? -18.307 9.936 6.824 1.00 34.12 22 PHE B N 1
ATOM 1864 C CA . PHE B 1 24 ? -18.129 11.352 7.116 1.00 32.57 22 PHE B CA 1
ATOM 1865 C C . PHE B 1 24 ? -17.081 11.600 8.212 1.00 31.11 22 PHE B C 1
ATOM 1866 O O . PHE B 1 24 ? -16.704 12.751 8.475 1.00 31.34 22 PHE B O 1
ATOM 1874 N N . ILE B 1 25 ? -16.646 10.536 8.877 1.00 28.79 23 ILE B N 1
ATOM 1875 C CA . ILE B 1 25 ? -15.739 10.658 10.005 1.00 27.54 23 ILE B CA 1
ATOM 1876 C C . ILE B 1 25 ? -14.419 9.979 9.706 1.00 27.10 23 ILE B C 1
ATOM 1877 O O . ILE B 1 25 ? -14.269 8.766 9.869 1.00 26.03 23 ILE B O 1
ATOM 1882 N N . PRO B 1 26 ? -13.456 10.765 9.250 1.00 27.28 24 PRO B N 1
ATOM 1883 C CA . PRO B 1 26 ? -12.173 10.188 8.851 1.00 27.75 24 PRO B CA 1
ATOM 1884 C C . PRO B 1 26 ? -11.377 9.580 10.007 1.00 27.86 24 PRO B C 1
ATOM 1885 O O . PRO B 1 26 ? -10.479 8.844 9.758 1.00 30.77 24 PRO B O 1
ATOM 1889 N N . CYS B 1 27 ? -11.680 9.882 11.255 1.00 26.17 25 CYS B N 1
ATOM 1890 C CA . CYS B 1 27 ? -10.946 9.276 12.338 1.00 25.44 25 CYS B CA 1
ATOM 1891 C C . CYS B 1 27 ? -11.842 8.387 13.214 1.00 24.73 25 CYS B C 1
ATOM 1892 O O . CYS B 1 27 ? -11.542 8.210 14.363 1.00 24.21 25 CYS B O 1
ATOM 1895 N N . PHE B 1 28 ? -12.882 7.793 12.618 1.00 24.20 26 PHE B N 1
ATOM 1896 C CA . PHE B 1 28 ? -13.890 6.994 13.292 1.00 23.98 26 PHE B CA 1
ATOM 1897 C C . PHE B 1 28 ? -13.376 6.035 14.377 1.00 23.78 26 PHE B C 1
ATOM 1898 O O . PHE B 1 28 ? -13.865 6.050 15.510 1.00 21.81 26 PHE B O 1
ATOM 1906 N N . ASP B 1 29 ? -12.460 5.131 14.021 1.00 24.41 27 ASP B N 1
ATOM 1907 C CA . ASP B 1 29 ? -11.985 4.165 15.009 1.00 24.83 27 ASP B CA 1
ATOM 1908 C C . ASP B 1 29 ? -11.371 4.808 16.264 1.00 24.46 27 ASP B C 1
ATOM 1909 O O . ASP B 1 29 ? -11.754 4.464 17.376 1.00 24.42 27 ASP B O 1
ATOM 1914 N N . ASP B 1 30 ? -10.434 5.726 16.104 1.00 23.21 28 ASP B N 1
ATOM 1915 C CA . ASP B 1 30 ? -9.838 6.388 17.313 1.00 23.68 28 ASP B CA 1
ATOM 1916 C C . ASP B 1 30 ? -10.768 7.360 18.012 1.00 23.21 28 ASP B C 1
ATOM 1917 O O . ASP B 1 30 ? -10.748 7.486 19.203 1.00 23.33 28 ASP B O 1
ATOM 1922 N N . PHE B 1 31 ? -11.574 8.087 17.246 1.00 22.88 29 PHE B N 1
ATOM 1923 C CA . PHE B 1 31 ? -12.549 9.008 17.799 1.00 22.93 29 PHE B CA 1
ATOM 1924 C C . PHE B 1 31 ? -13.487 8.308 18.808 1.00 22.16 29 PHE B C 1
ATOM 1925 O O . PHE B 1 31 ? -13.615 8.760 19.941 1.00 21.10 29 PHE B O 1
ATOM 1933 N N . TYR B 1 32 ? -14.160 7.227 18.393 1.00 20.63 30 TYR B N 1
ATOM 1934 C CA . TYR B 1 32 ? -15.002 6.443 19.306 1.00 21.77 30 TYR B CA 1
ATOM 1935 C C . TYR B 1 32 ? -14.157 5.552 20.194 1.00 21.00 30 TYR B C 1
ATOM 1936 O O . TYR B 1 32 ? -14.499 5.303 21.337 1.00 21.84 30 TYR B O 1
ATOM 1945 N N . GLY B 1 33 ? -13.059 5.031 19.679 1.00 20.68 31 GLY B N 1
ATOM 1946 C CA . GLY B 1 33 ? -12.244 4.148 20.539 1.00 20.50 31 GLY B CA 1
ATOM 1947 C C . GLY B 1 33 ? -11.648 4.886 21.731 1.00 18.78 31 GLY B C 1
ATOM 1948 O O . GLY B 1 33 ? -11.597 4.357 22.822 1.00 18.66 31 GLY B O 1
ATOM 1949 N N . VAL B 1 34 ? -11.160 6.103 21.525 1.00 17.98 32 VAL B N 1
ATOM 1950 C CA . VAL B 1 34 ? -10.599 6.875 22.670 1.00 17.89 32 VAL B CA 1
ATOM 1951 C C . VAL B 1 34 ? -11.705 7.243 23.685 1.00 17.96 32 VAL B C 1
ATOM 1952 O O . VAL B 1 34 ? -11.497 7.183 24.903 1.00 17.83 32 VAL B O 1
ATOM 1956 N N . SER B 1 35 ? -12.901 7.582 23.180 1.00 18.16 33 SER B N 1
ATOM 1957 C CA . SER B 1 35 ? -14.013 7.983 24.053 1.00 19.04 33 SER B CA 1
ATOM 1958 C C . SER B 1 35 ? -14.350 6.808 24.962 1.00 20.05 33 SER B C 1
ATOM 1959 O O . SER B 1 35 ? -14.707 6.978 26.103 1.00 20.39 33 SER B O 1
ATOM 1962 N N . VAL B 1 36 ? -14.317 5.606 24.411 1.00 20.85 34 VAL B N 1
ATOM 1963 C CA . VAL B 1 36 ? -14.612 4.405 25.222 1.00 21.14 34 VAL B CA 1
ATOM 1964 C C . VAL B 1 36 ? -13.491 4.079 26.221 1.00 20.52 34 VAL B C 1
ATOM 1965 O O . VAL B 1 36 ? -13.714 3.702 27.365 1.00 21.08 34 VAL B O 1
ATOM 1969 N N . SER B 1 37 ? -12.273 4.192 25.748 1.00 20.89 35 SER B N 1
ATOM 1970 C CA . SER B 1 37 ? -11.118 3.907 26.591 1.00 22.98 35 SER B CA 1
ATOM 1971 C C . SER B 1 37 ? -11.036 4.794 27.848 1.00 21.95 35 SER B C 1
ATOM 1972 O O . SER B 1 37 ? -10.708 4.305 28.924 1.00 23.33 35 SER B O 1
ATOM 1975 N N . ILE B 1 38 ? -11.372 6.074 27.745 1.00 20.19 36 ILE B N 1
ATOM 1976 C CA . ILE B 1 38 ? -11.332 6.955 28.898 1.00 19.60 36 ILE B CA 1
ATOM 1977 C C . ILE B 1 38 ? -12.599 6.902 29.730 1.00 20.09 36 ILE B C 1
ATOM 1978 O O . ILE B 1 38 ? -12.697 7.579 30.739 1.00 19.79 36 ILE B O 1
ATOM 1983 N N . ALA B 1 39 ? -13.594 6.146 29.279 1.00 20.24 37 ALA B N 1
ATOM 1984 C CA . ALA B 1 39 ? -14.863 6.083 29.994 1.00 22.03 37 ALA B CA 1
ATOM 1985 C C . ALA B 1 39 ? -14.736 4.994 31.051 1.00 23.77 37 ALA B C 1
ATOM 1986 O O . ALA B 1 39 ? -15.110 3.845 30.813 1.00 25.51 37 ALA B O 1
ATOM 1988 N N . SER B 1 40 ? -14.169 5.356 32.192 1.00 25.80 38 SER B N 1
ATOM 1989 C CA . SER B 1 40 ? -13.891 4.434 33.262 1.00 26.94 38 SER B CA 1
ATOM 1990 C C . SER B 1 40 ? -14.390 5.114 34.511 1.00 26.29 38 SER B C 1
ATOM 1991 O O . SER B 1 40 ? -14.066 6.280 34.778 1.00 26.14 38 SER B O 1
ATOM 1994 N N . VAL B 1 41 ? -15.206 4.381 35.259 1.00 25.97 39 VAL B N 1
ATOM 1995 C CA . VAL B 1 41 ? -15.704 4.838 36.520 1.00 26.64 39 VAL B CA 1
ATOM 1996 C C . VAL B 1 41 ? -15.560 3.683 37.508 1.00 27.87 39 VAL B C 1
ATOM 1997 O O . VAL B 1 41 ? -15.302 2.528 37.103 1.00 26.86 39 VAL B O 1
ATOM 2001 N N . ASP B 1 42 ? -15.730 3.985 38.788 1.00 28.67 40 ASP B N 1
ATOM 2002 C CA . ASP B 1 42 ? -15.582 2.966 39.828 1.00 31.27 40 ASP B CA 1
ATOM 2003 C C . ASP B 1 42 ? -16.801 2.118 40.142 1.00 32.21 40 ASP B C 1
ATOM 2004 O O . ASP B 1 42 ? -17.003 1.718 41.303 1.00 33.23 40 ASP B O 1
ATOM 2009 N N . THR B 1 43 ? -17.601 1.851 39.115 1.00 33.09 41 THR B N 1
ATOM 2010 C CA . THR B 1 43 ? -18.732 0.948 39.181 1.00 33.90 41 THR B CA 1
ATOM 2011 C C . THR B 1 43 ? -18.719 0.181 37.887 1.00 33.47 41 THR B C 1
ATOM 2012 O O . THR B 1 43 ? -18.525 0.773 36.811 1.00 33.13 41 THR B O 1
ATOM 2016 N N . GLU B 1 44 ? -19.071 -1.089 37.964 1.00 31.75 42 GLU B N 1
ATOM 2017 C CA . GLU B 1 44 ? -19.310 -1.855 36.747 1.00 31.74 42 GLU B CA 1
ATOM 2018 C C . GLU B 1 44 ? -20.800 -1.831 36.330 1.00 31.60 42 GLU B C 1
ATOM 2019 O O . GLU B 1 44 ? -21.186 -2.410 35.285 1.00 31.53 42 GLU B O 1
ATOM 2025 N N . ASN B 1 45 ? -21.592 -1.125 37.130 1.00 30.94 43 ASN B N 1
ATOM 2026 C CA . ASN B 1 45 ? -23.013 -0.835 36.856 1.00 31.94 43 ASN B CA 1
ATOM 2027 C C . ASN B 1 45 ? -23.282 0.663 36.704 1.00 29.29 43 ASN B C 1
ATOM 2028 O O . ASN B 1 45 ? -24.191 1.169 37.337 1.00 31.23 43 ASN B O 1
ATOM 2033 N N . PRO B 1 46 ? -22.506 1.405 35.910 1.00 26.79 44 PRO B N 1
ATOM 2034 C CA . PRO B 1 46 ? -22.773 2.841 35.942 1.00 24.53 44 PRO B CA 1
ATOM 2035 C C . PRO B 1 46 ? -24.086 3.241 35.318 1.00 23.89 44 PRO B C 1
ATOM 2036 O O . PRO B 1 46 ? -24.583 2.546 34.415 1.00 23.04 44 PRO B O 1
ATOM 2040 N N . ASP B 1 47 ? -24.622 4.387 35.748 1.00 23.42 45 ASP B N 1
ATOM 2041 C CA . ASP B 1 47 ? -25.742 5.007 35.029 1.00 23.80 45 ASP B CA 1
ATOM 2042 C C . ASP B 1 47 ? -25.191 6.049 34.051 1.00 22.22 45 ASP B C 1
ATOM 2043 O O . ASP B 1 47 ? -24.568 7.026 34.452 1.00 21.35 45 ASP B O 1
ATOM 2048 N N . ILE B 1 48 ? -25.476 5.827 32.780 1.00 21.39 46 ILE B N 1
ATOM 2049 C CA . ILE B 1 48 ? -24.919 6.605 31.693 1.00 19.66 46 ILE B CA 1
ATOM 2050 C C . ILE B 1 48 ? -25.998 7.391 30.960 1.00 20.49 46 ILE B C 1
ATOM 2051 O O . ILE B 1 48 ? -26.981 6.834 30.497 1.00 21.30 46 ILE B O 1
ATOM 2056 N N . LEU B 1 49 ? -25.784 8.699 30.835 1.00 21.22 47 LEU B N 1
ATOM 2057 C CA . LEU B 1 49 ? -26.649 9.572 30.091 1.00 19.11 47 LEU B CA 1
ATOM 2058 C C . LEU B 1 49 ? -25.961 9.953 28.762 1.00 20.37 47 LEU B C 1
ATOM 2059 O O . LEU B 1 49 ? -24.875 10.538 28.757 1.00 18.68 47 LEU B O 1
ATOM 2064 N N . ASP B 1 50 ? -26.617 9.638 27.652 1.00 20.42 48 ASP B N 1
ATOM 2065 C CA . ASP B 1 50 ? -26.099 9.840 26.305 1.00 21.55 48 ASP B CA 1
ATOM 2066 C C . ASP B 1 50 ? -26.888 10.962 25.629 1.00 21.57 48 ASP B C 1
ATOM 2067 O O . ASP B 1 50 ? -28.076 10.814 25.256 1.00 21.71 48 ASP B O 1
ATOM 2072 N N . LEU B 1 51 ? -26.268 12.116 25.550 1.00 20.13 49 LEU B N 1
ATOM 2073 C CA . LEU B 1 51 ? -26.942 13.307 25.029 1.00 21.81 49 LEU B CA 1
ATOM 2074 C C . LEU B 1 51 ? -26.858 13.386 23.515 1.00 22.17 49 LEU B C 1
ATOM 2075 O O . LEU B 1 51 ? -25.753 13.351 22.968 1.00 20.02 49 LEU B O 1
ATOM 2080 N N . GLY B 1 52 ? -28.016 13.489 22.839 1.00 22.56 50 GLY B N 1
ATOM 2081 C CA . GLY B 1 52 ? -28.049 13.486 21.361 1.00 22.79 50 GLY B CA 1
ATOM 2082 C C . GLY B 1 52 ? -27.644 12.119 20.847 1.00 24.45 50 GLY B C 1
ATOM 2083 O O . GLY B 1 52 ? -26.913 12.005 19.880 1.00 24.14 50 GLY B O 1
ATOM 2084 N N . ALA B 1 53 ? -28.121 11.061 21.511 1.00 25.26 51 ALA B N 1
ATOM 2085 C CA . ALA B 1 53 ? -27.713 9.676 21.229 1.00 24.20 51 ALA B CA 1
ATOM 2086 C C . ALA B 1 53 ? -27.892 9.232 19.782 1.00 25.09 51 ALA B C 1
ATOM 2087 O O . ALA B 1 53 ? -27.304 8.233 19.332 1.00 23.82 51 ALA B O 1
ATOM 2089 N N . GLY B 1 54 ? -28.801 9.877 19.050 1.00 25.34 52 GLY B N 1
ATOM 2090 C CA . GLY B 1 54 ? -28.999 9.432 17.688 1.00 23.95 52 GLY B CA 1
ATOM 2091 C C . GLY B 1 54 ? -29.447 7.980 17.649 1.00 25.75 52 GLY B C 1
ATOM 2092 O O . GLY B 1 54 ? -30.352 7.585 18.382 1.00 25.69 52 GLY B O 1
ATOM 2093 N N . THR B 1 55 ? -28.854 7.194 16.757 1.00 25.49 53 THR B N 1
ATOM 2094 C CA . THR B 1 55 ? -29.194 5.812 16.638 1.00 26.82 53 THR B CA 1
ATOM 2095 C C . THR B 1 55 ? -28.539 4.967 17.757 1.00 26.57 53 THR B C 1
ATOM 2096 O O . THR B 1 55 ? -28.709 3.737 17.776 1.00 27.48 53 THR B O 1
ATOM 2100 N N . GLY B 1 56 ? -27.774 5.604 18.650 1.00 25.42 54 GLY B N 1
ATOM 2101 C CA . GLY B 1 56 ? -27.241 4.902 19.836 1.00 24.97 54 GLY B CA 1
ATOM 2102 C C . GLY B 1 56 ? -25.873 4.248 19.612 1.00 24.35 54 GLY B C 1
ATOM 2103 O O . GLY B 1 56 ? -25.473 3.340 20.355 1.00 23.10 54 GLY B O 1
ATOM 2104 N N . LEU B 1 57 ? -25.166 4.694 18.584 1.00 23.13 55 LEU B N 1
ATOM 2105 C CA . LEU B 1 57 ? -23.836 4.173 18.288 1.00 24.61 55 LEU B CA 1
ATOM 2106 C C . LEU B 1 57 ? -22.797 4.370 19.433 1.00 23.86 55 LEU B C 1
ATOM 2107 O O . LEU B 1 57 ? -22.106 3.436 19.837 1.00 24.54 55 LEU B O 1
ATOM 2112 N N . LEU B 1 58 ? -22.695 5.563 19.975 1.00 22.95 56 LEU B N 1
ATOM 2113 C CA . LEU B 1 58 ? -21.785 5.765 21.113 1.00 23.28 56 LEU B CA 1
ATOM 2114 C C . LEU B 1 58 ? -22.147 4.866 22.326 1.00 23.32 56 LEU B C 1
ATOM 2115 O O . LEU B 1 58 ? -21.278 4.258 22.966 1.00 22.19 56 LEU B O 1
ATOM 2120 N N . SER B 1 59 ? -23.448 4.780 22.633 1.00 23.20 57 SER B N 1
ATOM 2121 C CA . SER B 1 59 ? -23.919 3.940 23.740 1.00 23.83 57 SER B CA 1
ATOM 2122 C C . SER B 1 59 ? -23.605 2.458 23.484 1.00 23.81 57 SER B C 1
ATOM 2123 O O . SER B 1 59 ? -23.363 1.710 24.417 1.00 24.68 57 SER B O 1
ATOM 2126 N N . ALA B 1 60 ? -23.639 2.037 22.227 1.00 23.34 58 ALA B N 1
ATOM 2127 C CA . ALA B 1 60 ? -23.322 0.646 21.866 1.00 24.50 58 ALA B CA 1
ATOM 2128 C C . ALA B 1 60 ? -21.837 0.302 22.140 1.00 24.53 58 ALA B C 1
ATOM 2129 O O . ALA B 1 60 ? -21.533 -0.760 22.676 1.00 25.79 58 ALA B O 1
ATOM 2131 N N . PHE B 1 61 ? -20.926 1.147 21.670 1.00 24.31 59 PHE B N 1
ATOM 2132 C CA . PHE B 1 61 ? -19.487 1.006 21.985 1.00 25.37 59 PHE B CA 1
ATOM 2133 C C . PHE B 1 61 ? -19.274 0.968 23.500 1.00 24.96 59 PHE B C 1
ATOM 2134 O O . PHE B 1 61 ? -18.507 0.154 24.010 1.00 27.00 59 PHE B O 1
ATOM 2142 N N . LEU B 1 62 ? -19.970 1.828 24.240 1.00 24.82 60 LEU B N 1
ATOM 2143 C CA . LEU B 1 62 ? -19.823 1.875 25.691 1.00 24.26 60 LEU B CA 1
ATOM 2144 C C . LEU B 1 62 ? -20.402 0.644 26.350 1.00 24.78 60 LEU B C 1
ATOM 2145 O O . LEU B 1 62 ? -19.880 0.189 27.359 1.00 22.68 60 LEU B O 1
ATOM 2150 N N . MET B 1 63 ? -21.494 0.125 25.797 1.00 24.89 61 MET B N 1
ATOM 2151 C CA . MET B 1 63 ? -22.067 -1.154 26.269 1.00 26.18 61 MET B CA 1
ATOM 2152 C C . MET B 1 63 ? -21.145 -2.372 26.052 1.00 26.83 61 MET B C 1
ATOM 2153 O O . MET B 1 63 ? -21.240 -3.376 26.765 1.00 27.15 61 MET B O 1
ATOM 2158 N N . GLU B 1 64 ? -20.237 -2.319 25.084 1.00 27.96 62 GLU B N 1
ATOM 2159 C CA . GLU B 1 64 ? -19.285 -3.387 24.985 1.00 28.37 62 GLU B CA 1
ATOM 2160 C C . GLU B 1 64 ? -18.431 -3.390 26.248 1.00 28.36 62 GLU B C 1
ATOM 2161 O O . GLU B 1 64 ? -18.121 -4.451 26.800 1.00 26.50 62 GLU B O 1
ATOM 2167 N N . LYS B 1 65 ? -18.029 -2.198 26.710 1.00 27.27 63 LYS B N 1
ATOM 2168 C CA . LYS B 1 65 ? -17.179 -2.106 27.894 1.00 26.16 63 LYS B CA 1
ATOM 2169 C C . LYS B 1 65 ? -17.935 -2.370 29.234 1.00 26.45 63 LYS B C 1
ATOM 2170 O O . LYS B 1 65 ? -17.385 -2.984 30.178 1.00 24.77 63 LYS B O 1
ATOM 2176 N N . TYR B 1 66 ? -19.167 -1.878 29.327 1.00 25.28 64 TYR B N 1
ATOM 2177 C CA . TYR B 1 66 ? -19.976 -2.059 30.528 1.00 26.63 64 TYR B CA 1
ATOM 2178 C C . TYR B 1 66 ? -21.310 -2.686 30.164 1.00 27.98 64 TYR B C 1
ATOM 2179 O O . TYR B 1 66 ? -22.335 -1.997 30.094 1.00 26.82 64 TYR B O 1
ATOM 2188 N N . PRO B 1 67 ? -21.314 -4.006 29.949 1.00 29.79 65 PRO B N 1
ATOM 2189 C CA . PRO B 1 67 ? -22.548 -4.729 29.593 1.00 30.86 65 PRO B CA 1
ATOM 2190 C C . PRO B 1 67 ? -23.660 -4.572 30.625 1.00 32.04 65 PRO B C 1
ATOM 2191 O O . PRO B 1 67 ? -24.821 -4.703 30.282 1.00 33.15 65 PRO B O 1
ATOM 2195 N N . GLU B 1 68 ? -23.326 -4.262 31.873 1.00 33.18 66 GLU B N 1
ATOM 2196 C CA . GLU B 1 68 ? -24.376 -4.172 32.910 1.00 34.06 66 GLU B CA 1
ATOM 2197 C C . GLU B 1 68 ? -24.758 -2.691 33.221 1.00 32.33 66 GLU B C 1
ATOM 2198 O O . GLU B 1 68 ? -25.517 -2.390 34.164 1.00 29.85 66 GLU B O 1
ATOM 2204 N N . ALA B 1 69 ? -24.232 -1.760 32.420 1.00 31.05 67 ALA B N 1
ATOM 2205 C CA . ALA B 1 69 ? -24.572 -0.356 32.643 1.00 29.21 67 ALA B CA 1
ATOM 2206 C C . ALA B 1 69 ? -26.047 -0.100 32.361 1.00 29.27 67 ALA B C 1
ATOM 2207 O O . ALA B 1 69 ? -26.692 -0.842 31.601 1.00 29.01 67 ALA B O 1
ATOM 2209 N N . THR B 1 70 ? -26.575 0.943 33.003 1.00 29.28 68 THR B N 1
ATOM 2210 C CA . THR B 1 70 ? -27.817 1.564 32.583 1.00 30.81 68 THR B CA 1
ATOM 2211 C C . THR B 1 70 ? -27.600 2.772 31.611 1.00 29.61 68 THR B C 1
ATOM 2212 O O . THR B 1 70 ? -26.726 3.625 31.839 1.00 29.66 68 THR B O 1
ATOM 2216 N N . PHE B 1 71 ? -28.377 2.822 30.522 1.00 27.69 69 PHE B N 1
ATOM 2217 C CA . PHE B 1 71 ? -28.274 3.904 29.526 1.00 26.83 69 PHE B CA 1
ATOM 2218 C C . PHE B 1 71 ? -29.566 4.684 29.411 1.00 27.38 69 PHE B C 1
ATOM 2219 O O . PHE B 1 71 ? -30.666 4.104 29.334 1.00 27.62 69 PHE B O 1
ATOM 2227 N N . THR B 1 72 ? -29.434 6.006 29.401 1.00 26.42 70 THR B N 1
ATOM 2228 C CA . THR B 1 72 ? -30.553 6.870 29.114 1.00 26.14 70 THR B CA 1
ATOM 2229 C C . THR B 1 72 ? -30.194 7.651 27.846 1.00 25.38 70 THR B C 1
ATOM 2230 O O . THR B 1 72 ? -29.254 8.470 27.844 1.00 25.21 70 THR B O 1
ATOM 2234 N N . LEU B 1 73 ? -30.888 7.353 26.755 1.00 24.24 71 LEU B N 1
ATOM 2235 C CA . LEU B 1 73 ? -30.599 7.985 25.469 1.00 24.97 71 LEU B CA 1
ATOM 2236 C C . LEU B 1 73 ? -31.526 9.152 25.270 1.00 25.42 71 LEU B C 1
ATOM 2237 O O . LEU B 1 73 ? -32.767 8.988 25.356 1.00 24.63 71 LEU B O 1
ATOM 2242 N N . VAL B 1 74 ? -30.970 10.331 24.993 1.00 25.18 72 VAL B N 1
ATOM 2243 C CA . VAL B 1 74 ? -31.821 11.482 24.745 1.00 25.84 72 VAL B CA 1
ATOM 2244 C C . VAL B 1 74 ? -31.620 12.091 23.372 1.00 27.29 72 VAL B C 1
ATOM 2245 O O . VAL B 1 74 ? -30.467 12.351 22.938 1.00 26.52 72 VAL B O 1
ATOM 2249 N N . ASP B 1 75 ? -32.731 12.307 22.660 1.00 27.03 73 ASP B N 1
ATOM 2250 C CA . ASP B 1 75 ? -32.659 12.799 21.297 1.00 28.32 73 ASP B CA 1
ATOM 2251 C C . ASP B 1 75 ? -34.039 13.380 20.922 1.00 29.21 73 ASP B C 1
ATOM 2252 O O . ASP B 1 75 ? -35.092 12.845 21.289 1.00 28.48 73 ASP B O 1
ATOM 2257 N N . MET B 1 76 ? -34.003 14.489 20.197 1.00 29.42 74 MET B N 1
ATOM 2258 C CA . MET B 1 76 ? -35.176 15.056 19.562 1.00 29.16 74 MET B CA 1
ATOM 2259 C C . MET B 1 76 ? -35.797 14.147 18.529 1.00 29.08 74 MET B C 1
ATOM 2260 O O . MET B 1 76 ? -36.997 14.235 18.320 1.00 29.87 74 MET B O 1
ATOM 2265 N N . SER B 1 77 ? -35.033 13.252 17.910 1.00 27.55 75 SER B N 1
ATOM 2266 C CA . SER B 1 77 ? -35.567 12.421 16.826 1.00 27.80 75 SER B CA 1
ATOM 2267 C C . SER B 1 77 ? -36.129 11.082 17.279 1.00 28.53 75 SER B C 1
ATOM 2268 O O . SER B 1 77 ? -35.379 10.243 17.752 1.00 27.53 75 SER B O 1
ATOM 2271 N N . GLU B 1 78 ? -37.458 10.901 17.169 1.00 27.43 76 GLU B N 1
ATOM 2272 C CA . GLU B 1 78 ? -38.076 9.636 17.533 1.00 28.11 76 GLU B CA 1
ATOM 2273 C C . GLU B 1 78 ? -37.570 8.591 16.566 1.00 28.41 76 GLU B C 1
ATOM 2274 O O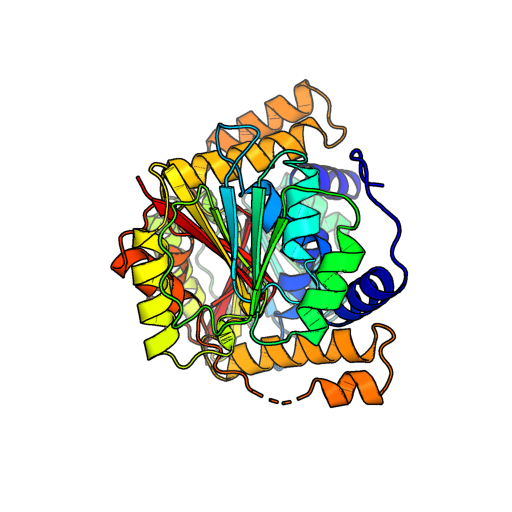 . GLU B 1 78 ? -37.415 7.424 16.914 1.00 29.24 76 GLU B O 1
ATOM 2280 N N . LYS B 1 79 ? -37.327 9.004 15.333 1.00 29.08 77 LYS B N 1
ATOM 2281 C CA . LYS B 1 79 ? -36.859 8.083 14.306 1.00 30.63 77 LYS B CA 1
ATOM 2282 C C . LYS B 1 79 ? -35.484 7.475 14.659 1.00 29.79 77 LYS B C 1
ATOM 2283 O O . LYS B 1 79 ? -35.282 6.284 14.521 1.00 30.07 77 LYS B O 1
ATOM 2289 N N . MET B 1 80 ? -34.553 8.312 15.105 1.00 29.48 78 MET B N 1
ATOM 2290 C CA . MET B 1 80 ? -33.211 7.859 15.503 1.00 29.25 78 MET B CA 1
ATOM 2291 C C . MET B 1 80 ? -33.345 6.913 16.676 1.00 28.70 78 MET B C 1
ATOM 2292 O O . MET B 1 80 ? -32.790 5.825 16.687 1.00 28.33 78 MET B O 1
ATOM 2297 N N . LEU B 1 81 ? -34.096 7.347 17.678 1.00 29.04 79 LEU B N 1
ATOM 2298 C CA . LEU B 1 81 ? -34.336 6.544 18.867 1.00 29.00 79 LEU B CA 1
ATOM 2299 C C . LEU B 1 81 ? -34.961 5.183 18.569 1.00 29.10 79 LEU B C 1
ATOM 2300 O O . LEU B 1 81 ? -34.748 4.213 19.303 1.00 28.15 79 LEU B O 1
ATOM 2305 N N . GLU B 1 82 ? -35.811 5.159 17.557 1.00 28.98 80 GLU B N 1
ATOM 2306 C CA . GLU B 1 82 ? -36.472 3.940 17.119 1.00 31.57 80 GLU B CA 1
ATOM 2307 C C . GLU B 1 82 ? -35.433 2.947 16.604 1.00 30.07 80 GLU B C 1
ATOM 2308 O O . GLU B 1 82 ? -35.506 1.773 16.884 1.00 30.24 80 GLU B O 1
ATOM 2314 N N . ILE B 1 83 ? -34.453 3.450 15.868 1.00 30.28 81 ILE B N 1
ATOM 2315 C CA . ILE B 1 83 ? -33.296 2.659 15.439 1.00 29.96 81 ILE B CA 1
ATOM 2316 C C . ILE B 1 83 ? -32.498 2.156 16.665 1.00 29.65 81 ILE B C 1
ATOM 2317 O O . ILE B 1 83 ? -32.206 0.983 16.777 1.00 29.26 81 ILE B O 1
ATOM 2322 N N . ALA B 1 84 ? -32.199 3.044 17.611 1.00 29.26 82 ALA B N 1
ATOM 2323 C CA . ALA B 1 84 ? -31.556 2.647 18.863 1.00 28.96 82 ALA B CA 1
ATOM 2324 C C . ALA B 1 84 ? -32.311 1.494 19.566 1.00 29.74 82 ALA B C 1
ATOM 2325 O O . ALA B 1 84 ? -31.702 0.476 19.993 1.00 28.10 82 ALA B O 1
ATOM 2327 N N . LYS B 1 85 ? -33.630 1.649 19.712 1.00 29.98 83 LYS B N 1
ATOM 2328 C CA . LYS B 1 85 ? -34.427 0.612 20.411 1.00 31.83 83 LYS B CA 1
ATOM 2329 C C . LYS B 1 85 ? -34.239 -0.721 19.722 1.00 32.42 83 LYS B C 1
ATOM 2330 O O . LYS B 1 85 ? -34.088 -1.743 20.378 1.00 33.13 83 LYS B O 1
ATOM 2336 N N . ASN B 1 86 ? -34.218 -0.727 18.396 1.00 33.75 84 ASN B N 1
ATOM 2337 C CA . ASN B 1 86 ? -34.015 -1.996 17.680 1.00 34.89 84 ASN B CA 1
ATOM 2338 C C . ASN B 1 86 ? -32.597 -2.509 17.836 1.00 34.37 84 ASN B C 1
ATOM 2339 O O . ASN B 1 86 ? -32.365 -3.702 17.999 1.00 33.26 84 ASN B O 1
ATOM 2344 N N . ARG B 1 87 ? -31.644 -1.587 17.768 1.00 34.19 85 ARG B N 1
ATOM 2345 C CA . ARG B 1 87 ? -30.260 -1.932 18.081 1.00 33.83 85 ARG B CA 1
ATOM 2346 C C . ARG B 1 87 ? -30.169 -2.632 19.439 1.00 33.05 85 ARG B C 1
ATOM 2347 O O . ARG B 1 87 ? -29.466 -3.600 19.571 1.00 33.23 85 ARG B O 1
ATOM 2355 N N . PHE B 1 88 ? -30.881 -2.130 20.437 1.00 33.89 86 PHE B N 1
ATOM 2356 C CA . PHE B 1 88 ? -30.789 -2.654 21.798 1.00 34.43 86 PHE B CA 1
ATOM 2357 C C . PHE B 1 88 ? -31.923 -3.600 22.209 1.00 36.66 86 PHE B C 1
ATOM 2358 O O . PHE B 1 88 ? -32.148 -3.814 23.412 1.00 36.89 86 PHE B O 1
ATOM 2366 N N . ARG B 1 89 ? -32.615 -4.157 21.211 1.00 38.59 87 ARG B N 1
ATOM 2367 C CA . ARG B 1 89 ? -33.807 -5.012 21.395 1.00 41.21 87 ARG B CA 1
ATOM 2368 C C . ARG B 1 89 ? -33.776 -5.899 22.617 1.00 41.25 87 ARG B C 1
ATOM 2369 O O . ARG B 1 89 ? -32.861 -6.692 22.793 1.00 42.73 87 ARG B O 1
ATOM 2377 N N . GLY B 1 90 ? -34.774 -5.777 23.474 1.00 42.24 88 GLY B N 1
ATOM 2378 C CA . GLY B 1 90 ? -34.834 -6.671 24.640 1.00 42.70 88 GLY B CA 1
ATOM 2379 C C . GLY B 1 90 ? -33.865 -6.320 25.771 1.00 42.83 88 GLY B C 1
ATOM 2380 O O . GLY B 1 90 ? -33.830 -7.010 26.794 1.00 43.28 88 GLY B O 1
ATOM 2381 N N . ASN B 1 91 ? -33.072 -5.254 25.616 1.00 41.76 89 ASN B N 1
ATOM 2382 C CA . ASN B 1 91 ? -32.226 -4.844 26.731 1.00 40.00 89 ASN B CA 1
ATOM 2383 C C . ASN B 1 91 ? -33.006 -3.886 27.575 1.00 39.58 89 ASN B C 1
ATOM 2384 O O . ASN B 1 91 ? -33.256 -2.743 27.177 1.00 39.28 89 ASN B O 1
ATOM 2389 N N . LEU B 1 92 ? -33.361 -4.371 28.754 1.00 38.86 90 LEU B N 1
ATOM 2390 C CA . LEU B 1 92 ? -34.218 -3.686 29.688 1.00 38.26 90 LEU B CA 1
ATOM 2391 C C . LEU B 1 92 ? -33.512 -2.575 30.408 1.00 37.23 90 LEU B C 1
ATOM 2392 O O . LEU B 1 92 ? -34.161 -1.802 31.066 1.00 37.58 90 LEU B O 1
ATOM 2397 N N . LYS B 1 93 ? -32.185 -2.497 30.310 1.00 36.01 91 LYS B N 1
ATOM 2398 C CA . LYS B 1 93 ? -31.450 -1.435 31.013 1.00 34.30 91 LYS B CA 1
ATOM 2399 C C . LYS B 1 93 ? -31.317 -0.146 30.195 1.00 33.57 91 LYS B C 1
ATOM 2400 O O . LYS B 1 93 ? -30.529 0.743 30.567 1.00 31.97 91 LYS B O 1
ATOM 2406 N N . VAL B 1 94 ? -32.032 -0.065 29.058 1.00 31.84 92 VAL B N 1
ATOM 2407 C CA . VAL B 1 94 ? -31.981 1.149 28.248 1.00 30.58 92 VAL B CA 1
ATOM 2408 C C . VAL B 1 94 ? -33.288 1.959 28.323 1.00 30.65 92 VAL B C 1
ATOM 2409 O O . VAL B 1 94 ? -34.368 1.431 28.103 1.00 30.17 92 VAL B O 1
ATOM 2413 N N . LYS B 1 95 ? -33.187 3.247 28.648 1.00 31.07 93 LYS B N 1
ATOM 2414 C CA . LYS B 1 95 ? -34.342 4.140 28.657 1.00 30.06 93 LYS B CA 1
ATOM 2415 C C . LYS B 1 95 ? -34.198 5.161 27.494 1.00 30.25 93 LYS B C 1
ATOM 2416 O O . LYS B 1 95 ? -33.070 5.546 27.176 1.00 29.41 93 LYS B O 1
ATOM 2422 N N . TYR B 1 96 ? -35.300 5.511 26.816 1.00 28.06 94 TYR B N 1
ATOM 2423 C CA . TYR B 1 96 ? -35.293 6.474 25.677 1.00 28.29 94 TYR B CA 1
ATOM 2424 C C . TYR B 1 96 ? -36.142 7.689 25.947 1.00 28.25 94 TYR B C 1
ATOM 2425 O O . TYR B 1 96 ? -37.285 7.540 26.355 1.00 28.15 94 TYR B O 1
ATOM 2434 N N . ILE B 1 97 ? -35.607 8.891 25.727 1.00 27.22 95 ILE B N 1
ATOM 2435 C CA . ILE B 1 97 ? -36.361 10.100 25.999 1.00 26.01 95 ILE B CA 1
ATOM 2436 C C . ILE B 1 97 ? -36.263 10.971 24.779 1.00 27.17 95 ILE B C 1
ATOM 2437 O O . ILE B 1 97 ? -35.137 11.260 24.316 1.00 24.40 95 ILE B O 1
ATOM 2442 N N . GLU B 1 98 ? -37.438 11.338 24.215 1.00 26.69 96 GLU B N 1
ATOM 2443 C CA . GLU B 1 98 ? -37.496 12.255 23.087 1.00 28.02 96 GLU B CA 1
ATOM 2444 C C . GLU B 1 98 ? -37.631 13.615 23.665 1.00 28.78 96 GLU B C 1
ATOM 2445 O O . GLU B 1 98 ? -38.654 13.917 24.228 1.00 30.49 96 GLU B O 1
ATOM 2451 N N . ALA B 1 99 ? -36.594 14.427 23.551 1.00 28.40 97 ALA B N 1
ATOM 2452 C CA . ALA B 1 99 ? -36.585 15.738 24.117 1.00 29.33 97 ALA B CA 1
ATOM 2453 C C . ALA B 1 99 ? -35.333 16.454 23.635 1.00 30.62 97 ALA B C 1
ATOM 2454 O O . ALA B 1 99 ? -34.384 15.855 23.147 1.00 30.18 97 ALA B O 1
ATOM 2456 N N . ASP B 1 100 ? -35.339 17.756 23.832 1.00 30.97 98 ASP B N 1
ATOM 2457 C CA . ASP B 1 100 ? -34.197 18.584 23.587 1.00 31.28 98 ASP B CA 1
ATOM 2458 C C . ASP B 1 100 ? -33.383 18.581 24.903 1.00 31.18 98 ASP B C 1
ATOM 2459 O O . ASP B 1 100 ? -33.820 19.103 25.922 1.00 30.48 98 ASP B O 1
ATOM 2464 N N . TYR B 1 101 ? -32.226 17.930 24.877 1.00 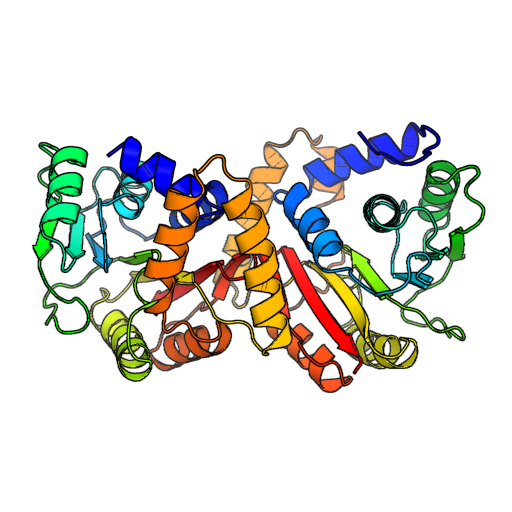30.83 99 TYR B N 1
ATOM 2465 C CA . TYR B 1 101 ? -31.430 17.770 26.071 1.00 32.06 99 TYR B CA 1
ATOM 2466 C C . TYR B 1 101 ? -30.912 19.114 26.593 1.00 33.14 99 TYR B C 1
ATOM 2467 O O . TYR B 1 101 ? -30.530 19.213 27.738 1.00 33.26 99 TYR B O 1
ATOM 2476 N N . SER B 1 102 ? -30.944 20.146 25.757 1.00 35.07 100 SER B N 1
ATOM 2477 C CA . SER B 1 102 ? -30.644 21.532 26.194 1.00 37.57 100 SER B CA 1
ATOM 2478 C C . SER B 1 102 ? -31.715 22.055 27.111 1.00 38.37 100 SER B C 1
ATOM 2479 O O . SER B 1 102 ? -31.479 22.973 27.899 1.00 40.21 100 SER B O 1
ATOM 2482 N N . LYS B 1 103 ? -32.921 21.544 26.964 1.00 39.11 101 LYS B N 1
ATOM 2483 C CA . LYS B 1 103 ? -34.022 22.142 27.695 1.00 40.09 101 LYS B CA 1
ATOM 2484 C C . LYS B 1 103 ? -34.537 21.229 28.783 1.00 39.62 101 LYS B C 1
ATOM 2485 O O . LYS B 1 103 ? -35.197 21.663 29.694 1.00 39.83 101 LYS B O 1
ATOM 2491 N N . TYR B 1 104 ? -34.131 19.971 28.728 1.00 38.98 102 TYR B N 1
ATOM 2492 C CA . TYR B 1 104 ? -34.680 18.959 29.613 1.00 37.95 102 TYR B CA 1
ATOM 2493 C C . TYR B 1 104 ? -34.243 19.098 31.056 1.00 38.43 102 TYR B C 1
ATOM 2494 O O . TYR B 1 104 ? -33.082 19.373 31.357 1.00 38.36 102 TYR B O 1
ATOM 2503 N N . ASP B 1 105 ? -35.194 18.927 31.960 1.00 38.25 103 ASP B N 1
ATOM 2504 C CA . ASP B 1 105 ? -34.873 18.997 33.383 1.00 39.35 103 ASP B CA 1
ATOM 2505 C C . ASP B 1 105 ? -34.526 17.596 33.937 1.00 38.07 103 ASP B C 1
ATOM 2506 O O . ASP B 1 105 ? -35.394 16.815 34.298 1.00 37.52 103 ASP B O 1
ATOM 2511 N N . PHE B 1 106 ? -33.239 17.282 33.955 1.00 36.58 104 PHE B N 1
ATOM 2512 C CA . PHE B 1 106 ? -32.782 15.979 34.400 1.00 36.08 104 PHE B CA 1
ATOM 2513 C C . PHE B 1 106 ? -32.871 15.869 35.896 1.00 35.82 104 PHE B C 1
ATOM 2514 O O . PHE B 1 106 ? -32.330 16.697 36.592 1.00 35.83 104 PHE B O 1
ATOM 2522 N N . GLU B 1 107 ? -33.558 14.859 36.402 1.00 36.14 105 GLU B N 1
ATOM 2523 C CA . GLU B 1 107 ? -33.691 14.798 37.852 1.00 37.20 105 GLU B CA 1
ATOM 2524 C C . GLU B 1 107 ? -32.937 13.636 38.503 1.00 35.92 105 GLU B C 1
ATOM 2525 O O . GLU B 1 107 ? -32.778 13.626 39.717 1.00 36.13 105 GLU B O 1
ATOM 2531 N N . GLU B 1 108 ? -32.434 12.693 37.688 1.00 34.90 106 GLU B N 1
ATOM 2532 C CA . GLU B 1 108 ? -31.575 11.605 38.173 1.00 32.93 106 GLU B CA 1
ATOM 2533 C C . GLU B 1 108 ? -30.098 12.026 38.171 1.00 31.86 106 GLU B C 1
ATOM 2534 O O . GLU B 1 108 ? -29.733 13.028 37.558 1.00 31.10 106 GLU B O 1
ATOM 2540 N N . LYS B 1 109 ? -29.256 11.236 38.840 1.00 29.77 107 LYS B N 1
ATOM 2541 C CA . LYS B 1 109 ? -27.804 11.487 38.907 1.00 28.70 107 LYS B CA 1
ATOM 2542 C C . LYS B 1 109 ? -27.123 10.392 38.153 1.00 26.73 107 LYS B C 1
ATOM 2543 O O . LYS B 1 109 ? -27.634 9.293 38.116 1.00 26.61 107 LYS B O 1
ATOM 2549 N N . TYR B 1 110 ? -25.981 10.700 37.534 1.00 24.84 108 TYR B N 1
ATOM 2550 C CA . TYR B 1 110 ? -25.340 9.754 36.603 1.00 23.54 108 TYR B CA 1
ATOM 2551 C C . TYR B 1 110 ? -23.867 9.584 36.946 1.00 22.55 108 TYR B C 1
ATOM 2552 O O . TYR B 1 110 ? -23.267 10.476 37.485 1.00 22.30 108 TYR B O 1
ATOM 2561 N N . ASP B 1 111 ? -23.304 8.423 36.635 1.00 22.79 109 ASP B N 1
ATOM 2562 C CA . ASP B 1 111 ? -21.844 8.246 36.701 1.00 22.53 109 ASP B CA 1
ATOM 2563 C C . ASP B 1 111 ? -21.106 8.869 35.499 1.00 22.25 109 ASP B C 1
ATOM 2564 O O . ASP B 1 111 ? -19.921 9.174 35.608 1.00 21.65 109 ASP B O 1
ATOM 2569 N N . MET B 1 112 ? -21.792 8.974 34.349 1.00 20.50 110 MET B N 1
ATOM 2570 C CA . MET B 1 112 ? -21.179 9.462 33.118 1.00 20.10 110 MET B CA 1
ATOM 2571 C C . MET B 1 112 ? -22.177 10.284 32.385 1.00 19.14 110 MET B C 1
ATOM 2572 O O . MET B 1 112 ? -23.348 9.843 32.221 1.00 18.12 110 MET B O 1
ATOM 2577 N N . VAL B 1 113 ? -21.719 11.431 31.865 1.00 19.26 111 VAL B N 1
ATOM 2578 C CA . VAL B 1 113 ? -22.542 12.179 30.874 1.00 17.97 111 VAL B CA 1
ATOM 2579 C C . VAL B 1 113 ? -21.703 12.245 29.604 1.00 19.05 111 VAL B C 1
ATOM 2580 O O . VAL B 1 113 ? -20.586 12.794 29.624 1.00 17.58 111 VAL B O 1
ATOM 2584 N N . VAL B 1 114 ? -22.173 11.613 28.526 1.00 18.66 112 VAL B N 1
ATOM 2585 C CA . VAL B 1 114 ? -21.376 11.448 27.320 1.00 18.85 112 VAL B CA 1
ATOM 2586 C C . VAL B 1 114 ? -22.185 11.959 26.144 1.00 20.69 112 VAL B C 1
ATOM 2587 O O . VAL B 1 114 ? -23.448 11.997 26.194 1.00 20.44 112 VAL B O 1
ATOM 2591 N N . SER B 1 115 ? -21.475 12.364 25.093 1.00 19.24 113 SER B N 1
ATOM 2592 C CA . SER B 1 115 ? -22.121 12.848 23.880 1.00 20.20 113 SER B CA 1
ATOM 2593 C C . SER B 1 115 ? -21.133 12.713 22.715 1.00 20.61 113 SER B C 1
ATOM 2594 O O . SER B 1 115 ? -19.913 12.861 22.909 1.00 19.41 113 SER B O 1
ATOM 2597 N N . ALA B 1 116 ? -21.651 12.400 21.531 1.00 20.13 114 ALA B N 1
ATOM 2598 C CA . ALA B 1 116 ? -20.860 12.433 20.305 1.00 20.66 114 ALA B CA 1
ATOM 2599 C C . ALA B 1 116 ? -21.568 13.261 19.228 1.00 22.76 114 ALA B C 1
ATOM 2600 O O . ALA B 1 116 ? -22.763 13.045 18.923 1.00 22.00 114 ALA B O 1
ATOM 2602 N N . LEU B 1 117 ? -20.851 14.241 18.688 1.00 22.18 115 LEU B N 1
ATOM 2603 C CA . LEU B 1 117 ? -21.292 14.951 17.468 1.00 22.36 115 LEU B CA 1
ATOM 2604 C C . LEU B 1 117 ? -22.692 15.544 17.592 1.00 22.77 115 LEU B C 1
ATOM 2605 O O . LEU B 1 117 ? -23.465 15.492 16.620 1.00 21.95 115 LEU B O 1
ATOM 2610 N N . SER B 1 118 ? -22.972 16.192 18.729 1.00 21.64 116 SER B N 1
ATOM 2611 C CA . SER B 1 118 ? -24.301 16.768 18.942 1.00 22.24 116 SER B CA 1
ATOM 2612 C C . SER B 1 118 ? -24.241 18.144 19.596 1.00 21.27 116 SER B C 1
ATOM 2613 O O . SER B 1 118 ? -24.926 19.066 19.167 1.00 21.67 116 SER B O 1
ATOM 2616 N N . ILE B 1 119 ? -23.352 18.346 20.557 1.00 19.63 117 ILE B N 1
ATOM 2617 C CA . ILE B 1 119 ? -23.330 19.617 21.292 1.00 20.36 117 ILE B CA 1
ATOM 2618 C C . ILE B 1 119 ? -22.952 20.835 20.387 1.00 21.85 117 ILE B C 1
ATOM 2619 O O . ILE B 1 119 ? -23.443 21.950 20.624 1.00 22.79 117 ILE B O 1
ATOM 2624 N N . HIS B 1 120 ? -22.154 20.626 19.323 1.00 21.90 118 HIS B N 1
ATOM 2625 C CA . HIS B 1 120 ? -21.836 21.718 18.368 1.00 21.34 118 HIS B CA 1
ATOM 2626 C C . HIS B 1 120 ? -23.043 22.351 17.651 1.00 23.63 118 HIS B C 1
ATOM 2627 O O . HIS B 1 120 ? -22.883 23.376 16.992 1.00 21.74 118 HIS B O 1
ATOM 2634 N N . HIS B 1 121 ? -24.226 21.736 17.765 1.00 24.33 119 HIS B N 1
ATOM 2635 C CA . HIS B 1 121 ? -25.443 22.338 17.214 1.00 27.46 119 HIS B CA 1
ATOM 2636 C C . HIS B 1 121 ? -26.093 23.335 18.132 1.00 28.01 119 HIS B C 1
ATOM 2637 O O . HIS B 1 121 ? -27.006 24.009 17.690 1.00 30.00 119 HIS B O 1
ATOM 2644 N N . LEU B 1 122 ? -25.665 23.434 19.389 1.00 27.79 120 LEU B N 1
ATOM 2645 C CA . LEU B 1 122 ? -26.268 24.418 20.312 1.00 28.45 120 LEU B CA 1
ATOM 2646 C C . LEU B 1 122 ? -25.689 25.829 20.174 1.00 29.12 120 LEU B C 1
ATOM 2647 O O . LEU B 1 122 ? -24.526 25.997 19.808 1.00 27.02 120 LEU B O 1
ATOM 2652 N N . GLU B 1 123 ? -26.489 26.846 20.520 1.00 30.74 121 GLU B N 1
ATOM 2653 C CA . GLU B 1 123 ? -25.957 28.202 20.658 1.00 32.28 121 GLU B CA 1
ATOM 2654 C C . GLU B 1 123 ? -24.901 28.167 21.735 1.00 32.79 121 GLU B C 1
ATOM 2655 O O . GLU B 1 123 ? -24.985 27.370 22.699 1.00 31.93 121 GLU B O 1
ATOM 2661 N N . ASP B 1 124 ? -23.941 29.080 21.625 1.00 33.57 122 ASP B N 1
ATOM 2662 C CA . ASP B 1 124 ? -22.838 29.102 22.541 1.00 35.46 122 ASP B CA 1
ATOM 2663 C C . ASP B 1 124 ? -23.300 29.216 23.998 1.00 36.01 122 ASP B C 1
ATOM 2664 O O . ASP B 1 124 ? -22.711 28.598 24.888 1.00 35.90 122 ASP B O 1
ATOM 2669 N N . GLU B 1 125 ? -24.359 29.982 24.243 1.00 35.93 123 GLU B N 1
ATOM 2670 C CA . GLU B 1 125 ? -24.822 30.147 25.608 1.00 35.95 123 GLU B CA 1
ATOM 2671 C C . GLU B 1 125 ? -25.415 28.853 26.125 1.00 34.33 123 GLU B C 1
ATOM 2672 O O . GLU B 1 125 ? -25.297 28.528 27.294 1.00 33.95 123 GLU B O 1
ATOM 2678 N N . ASP B 1 126 ? -26.083 28.126 25.249 1.00 33.19 124 ASP B N 1
ATOM 2679 C CA . ASP B 1 126 ? -26.612 26.819 25.604 1.00 32.30 124 ASP B CA 1
ATOM 2680 C C . ASP B 1 126 ? -25.533 25.790 25.915 1.00 30.89 124 ASP B C 1
ATOM 2681 O O . ASP B 1 126 ? -25.744 24.946 26.757 1.00 29.86 124 ASP B O 1
ATOM 2686 N N . LYS B 1 127 ? -24.413 25.861 25.196 1.00 29.67 125 LYS B N 1
ATOM 2687 C CA . LYS B 1 127 ? -23.273 24.964 25.386 1.00 28.15 125 LYS B CA 1
ATOM 2688 C C . LYS B 1 127 ? -22.734 25.189 26.784 1.00 27.89 125 LYS B C 1
ATOM 2689 O O . LYS B 1 127 ? -22.566 24.249 27.603 1.00 27.05 125 LYS B O 1
ATOM 2695 N N . LYS B 1 128 ? -22.484 26.460 27.066 1.00 27.58 126 LYS B N 1
ATOM 2696 C CA . LYS B 1 128 ? -21.877 26.831 28.314 1.00 28.06 126 LYS B CA 1
ATOM 2697 C C . LYS B 1 128 ? -22.736 26.356 29.452 1.00 28.39 126 LYS B C 1
ATOM 2698 O O . LYS B 1 128 ? -22.242 25.797 30.431 1.00 28.02 126 LYS B O 1
ATOM 2704 N N . GLU B 1 129 ? -24.040 26.583 29.342 1.00 27.85 127 GLU B N 1
ATOM 2705 C CA . GLU B 1 129 ? -24.946 26.163 30.391 1.00 29.56 127 GLU B CA 1
ATOM 2706 C C . GLU B 1 129 ? -25.075 24.623 30.482 1.00 28.60 127 GLU B C 1
ATOM 2707 O O . GLU B 1 129 ? -25.315 24.075 31.556 1.00 27.46 127 GLU B O 1
ATOM 2713 N N . LEU B 1 130 ? -25.016 23.933 29.346 1.00 28.14 128 LEU B N 1
ATOM 2714 C CA . LEU B 1 130 ? -25.088 22.472 29.393 1.00 27.08 128 LEU B CA 1
ATOM 2715 C C . LEU B 1 130 ? -23.855 21.913 30.118 1.00 26.27 128 LEU B C 1
ATOM 2716 O O . LEU B 1 130 ? -23.971 21.002 30.955 1.00 25.33 128 LEU B O 1
ATOM 2721 N N . TYR B 1 131 ? -22.693 22.493 29.855 1.00 26.35 129 TYR B N 1
ATOM 2722 C CA . TYR B 1 131 ? -21.487 22.053 30.581 1.00 28.16 129 TYR B CA 1
ATOM 2723 C C . TYR B 1 131 ? -21.668 22.252 32.058 1.00 28.49 129 TYR B C 1
ATOM 2724 O O . TYR B 1 131 ? -21.381 21.380 32.876 1.00 28.02 129 TYR B O 1
ATOM 2733 N N . LYS B 1 132 ? -22.199 23.405 32.412 1.00 29.63 130 LYS B N 1
ATOM 2734 C CA . LYS B 1 132 ? -22.483 23.676 33.818 1.00 30.52 130 LYS B CA 1
ATOM 2735 C C . LYS B 1 132 ? -23.486 22.717 34.428 1.00 30.18 130 LYS B C 1
ATOM 2736 O O . LYS B 1 132 ? -23.273 22.175 35.497 1.00 31.14 130 LYS B O 1
ATOM 2742 N N . ARG B 1 133 ? -24.599 22.500 33.746 1.00 29.52 131 ARG B N 1
ATOM 2743 C CA . ARG B 1 133 ? -25.636 21.617 34.229 1.00 29.35 131 ARG B CA 1
ATOM 2744 C C . ARG B 1 133 ? -25.114 20.148 34.327 1.00 28.33 131 ARG B C 1
ATOM 2745 O O . ARG B 1 133 ? -25.449 19.416 35.247 1.00 26.63 131 ARG B O 1
ATOM 2753 N N . SER B 1 134 ? -24.277 19.727 33.378 1.00 25.87 132 SER B N 1
ATOM 2754 C CA . SER B 1 134 ? -23.744 18.369 33.429 1.00 25.14 132 SER B CA 1
ATOM 2755 C C . SER B 1 134 ? -22.981 18.069 34.760 1.00 23.74 132 SER B C 1
ATOM 2756 O O . SER B 1 134 ? -23.059 16.983 35.325 1.00 21.69 132 SER B O 1
ATOM 2759 N N . TYR B 1 135 ? -22.245 19.048 35.239 1.00 23.74 133 TYR B N 1
ATOM 2760 C CA . TYR B 1 135 ? -21.489 18.876 36.466 1.00 26.31 133 TYR B CA 1
ATOM 2761 C C . TYR B 1 135 ? -22.496 18.545 37.592 1.00 26.85 133 TYR B C 1
ATOM 2762 O O . TYR B 1 135 ? -22.238 17.722 38.473 1.00 27.26 133 TYR B O 1
ATOM 2771 N N . SER B 1 136 ? -23.649 19.187 37.561 1.00 28.37 134 SER B N 1
ATOM 2772 C CA . SER B 1 136 ? -24.554 19.073 38.707 1.00 30.57 134 SER B CA 1
ATOM 2773 C C . SER B 1 136 ? -25.353 17.823 38.686 1.00 30.16 134 SER B C 1
ATOM 2774 O O . SER B 1 136 ? -25.836 17.392 39.713 1.00 31.38 134 SER B O 1
ATOM 2777 N N . ILE B 1 137 ? -25.499 17.215 37.528 1.00 29.60 135 ILE B N 1
ATOM 2778 C CA . ILE B 1 137 ? -26.252 15.964 37.510 1.00 29.35 135 ILE B CA 1
ATOM 2779 C C . ILE B 1 137 ? -25.380 14.709 37.551 1.00 28.81 135 ILE B C 1
ATOM 2780 O O . ILE B 1 137 ? -25.893 13.600 37.497 1.00 28.31 135 ILE B O 1
ATOM 2785 N N . LEU B 1 138 ? -24.079 14.892 37.656 1.00 28.28 136 LEU B N 1
ATOM 2786 C CA . LEU B 1 138 ? -23.217 13.763 37.911 1.00 30.06 136 LEU B CA 1
ATOM 2787 C C . LEU B 1 138 ? -23.343 13.410 39.378 1.00 32.21 136 LEU B C 1
ATOM 2788 O O . LEU B 1 138 ? -23.593 14.284 40.211 1.00 33.47 136 LEU B O 1
ATOM 2793 N N . LYS B 1 139 ? -23.160 12.127 39.677 1.00 33.72 137 LYS B N 1
ATOM 2794 C CA . LYS B 1 139 ? -23.165 11.660 41.048 1.00 35.67 137 LYS B CA 1
ATOM 2795 C C . LYS B 1 139 ? -21.990 12.328 41.712 1.00 37.42 137 LYS B C 1
ATOM 2796 O O . LYS B 1 139 ? -21.165 12.964 41.030 1.00 39.57 137 LYS B O 1
ATOM 2802 N N . GLU B 1 140 ? -21.897 12.224 43.030 1.00 38.83 138 GLU B N 1
ATOM 2803 C CA . GLU B 1 140 ? -20.822 12.929 43.719 1.00 40.06 138 GLU B CA 1
ATOM 2804 C C . GLU B 1 140 ? -19.466 12.564 43.080 1.00 38.78 138 GLU B C 1
ATOM 2805 O O . GLU B 1 140 ? -18.510 13.349 43.139 1.00 39.84 138 GLU B O 1
ATOM 2811 N N . SER B 1 141 ? -19.407 11.409 42.422 1.00 36.96 139 SER B N 1
ATOM 2812 C CA . SER B 1 141 ? -18.319 11.113 41.489 1.00 36.05 139 SER B CA 1
ATOM 2813 C C . SER B 1 141 ? -18.780 10.722 40.089 1.00 33.64 139 SER B C 1
ATOM 2814 O O . SER B 1 141 ? -19.745 9.944 39.956 1.00 34.20 139 SER B O 1
ATOM 2817 N N . GLY B 1 142 ? -18.059 11.192 39.063 1.00 28.99 140 GLY B N 1
ATOM 2818 C CA . GLY B 1 142 ? -18.380 10.864 37.681 1.00 25.52 140 GLY B CA 1
ATOM 2819 C C . GLY B 1 142 ? -17.568 11.588 36.597 1.00 23.07 140 GLY B C 1
ATOM 2820 O O . GLY B 1 142 ? -16.730 12.456 36.884 1.00 23.03 140 GLY B O 1
ATOM 2821 N N . ILE B 1 143 ? -17.815 11.231 35.346 1.00 20.96 141 ILE B N 1
ATOM 2822 C CA . ILE B 1 143 ? -17.065 11.832 34.231 1.00 20.01 141 ILE B CA 1
ATOM 2823 C C . ILE B 1 143 ? -17.965 12.393 33.108 1.00 19.98 141 ILE B C 1
ATOM 2824 O O . ILE B 1 143 ? -19.094 11.949 32.933 1.00 20.99 141 ILE B O 1
ATOM 2829 N N . PHE B 1 144 ? -17.443 13.358 32.368 1.00 18.32 142 PHE B N 1
ATOM 2830 C CA . PHE B 1 144 ? -18.108 13.954 31.212 1.00 18.46 142 PHE B CA 1
ATOM 2831 C C . PHE B 1 144 ? -17.215 13.707 30.001 1.00 17.64 142 PHE B C 1
ATOM 2832 O O . PHE B 1 144 ? -16.004 13.904 30.069 1.00 17.56 142 PHE B O 1
ATOM 2840 N N . ILE B 1 145 ? -17.784 13.219 28.913 1.00 17.24 143 ILE B N 1
ATOM 2841 C CA . ILE B 1 145 ? -17.042 13.033 27.659 1.00 17.44 143 ILE B CA 1
ATOM 2842 C C . ILE B 1 145 ? -17.832 13.647 26.534 1.00 17.63 143 ILE B C 1
ATOM 2843 O O . ILE B 1 145 ? -18.984 13.254 26.299 1.00 16.64 143 ILE B O 1
ATOM 2848 N N . ASN B 1 146 ? -17.235 14.595 25.827 1.00 17.06 144 ASN B N 1
ATOM 2849 C CA . ASN B 1 146 ? -17.850 15.079 24.591 1.00 17.48 144 ASN B CA 1
ATOM 2850 C C . ASN B 1 146 ? -16.850 14.851 23.451 1.00 17.71 144 ASN B C 1
ATOM 2851 O O . ASN B 1 146 ? -15.730 15.398 23.445 1.00 16.92 144 ASN B O 1
ATOM 2856 N N . ALA B 1 147 ? -17.221 13.956 22.544 1.00 16.88 145 ALA B N 1
ATOM 2857 C CA . ALA B 1 147 ? -16.510 13.772 21.269 1.00 17.45 145 ALA B CA 1
ATOM 2858 C C . ALA B 1 147 ? -17.255 14.576 20.201 1.00 18.07 145 ALA B C 1
ATOM 2859 O O . ALA B 1 147 ? -18.371 14.229 19.794 1.00 17.72 145 ALA B O 1
ATOM 2861 N N . ASP B 1 148 ? -16.696 15.700 19.790 1.00 19.92 146 ASP B N 1
ATOM 2862 C CA . ASP B 1 148 ? -17.528 16.678 19.058 1.00 22.08 146 ASP B CA 1
ATOM 2863 C C . ASP B 1 148 ? -16.693 17.426 18.006 1.00 22.41 146 ASP B C 1
ATOM 2864 O O . ASP B 1 148 ? -15.480 17.256 17.942 1.00 22.14 146 ASP B O 1
ATOM 2869 N N . LEU B 1 149 ? -17.343 18.239 17.178 1.00 22.61 147 LEU B N 1
ATOM 2870 C CA . LEU B 1 149 ? -16.618 19.007 16.186 1.00 22.46 147 LEU B CA 1
ATOM 2871 C C . LEU B 1 149 ? -16.211 20.276 16.875 1.00 22.37 147 LEU B C 1
ATOM 2872 O O . LEU B 1 149 ? -17.010 20.829 17.633 1.00 23.53 147 LEU B O 1
ATOM 2877 N N . VAL B 1 150 ? -15.020 20.767 16.568 1.00 20.13 148 VAL B N 1
ATOM 2878 C CA . VAL B 1 150 ? -14.529 22.026 17.114 1.00 19.64 148 VAL B CA 1
ATOM 2879 C C . VAL B 1 150 ? -14.108 22.947 15.952 1.00 20.12 148 VAL B C 1
ATOM 2880 O O . VAL B 1 150 ? -13.763 22.499 14.849 1.00 20.21 148 VAL B O 1
ATOM 2884 N N . HIS B 1 151 ? -14.170 24.238 16.183 1.00 20.35 149 HIS B N 1
ATOM 2885 C CA . HIS B 1 151 ? -13.886 25.198 15.152 1.00 20.34 149 HIS B CA 1
ATOM 2886 C C . HIS B 1 151 ? -12.367 25.509 15.155 1.00 20.58 149 HIS B C 1
ATOM 2887 O O . HIS B 1 151 ? -11.724 25.547 16.210 1.00 22.24 149 HIS B O 1
ATOM 2894 N N . GLY B 1 152 ? -11.801 25.780 13.992 1.00 20.52 150 GLY B N 1
ATOM 2895 C CA . GLY B 1 152 ? -10.415 26.255 13.920 1.00 22.04 150 GLY B CA 1
ATOM 2896 C C . GLY B 1 152 ? -10.158 27.486 14.773 1.00 24.12 150 GLY B C 1
ATOM 2897 O O . GLY B 1 152 ? -11.054 28.299 14.985 1.00 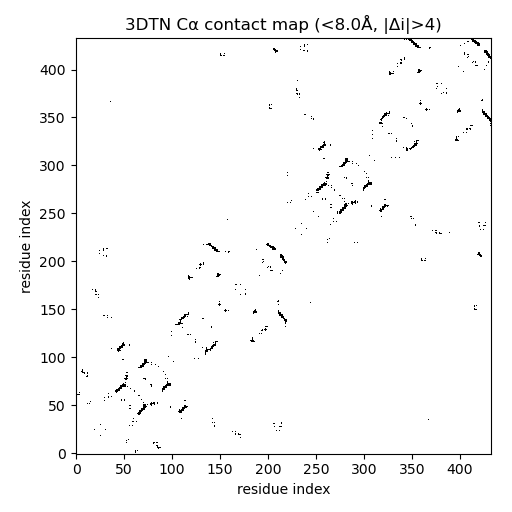24.58 150 GLY B O 1
ATOM 2898 N N . GLU B 1 153 ? -8.938 27.586 15.298 1.00 24.59 151 GLU B N 1
ATOM 2899 C CA . GLU B 1 153 ? -8.553 28.630 16.219 1.00 24.30 151 GLU B CA 1
ATOM 2900 C C . GLU B 1 153 ? -8.459 29.959 15.483 1.00 24.34 151 GLU B C 1
ATOM 2901 O O . GLU B 1 153 ? -8.631 31.005 16.075 1.00 24.70 151 GLU B O 1
ATOM 2907 N N . THR B 1 154 ? -8.158 29.928 14.186 1.00 24.79 152 THR B N 1
ATOM 2908 C CA . THR B 1 154 ? -8.216 31.143 13.329 1.00 24.45 152 THR B CA 1
ATOM 2909 C C . THR B 1 154 ? -8.913 30.712 12.027 1.00 24.31 152 THR B C 1
ATOM 2910 O O . THR B 1 154 ? -9.152 29.518 11.842 1.00 24.05 152 THR B O 1
ATOM 2914 N N . ALA B 1 155 ? -9.246 31.670 11.150 1.00 23.75 153 ALA B N 1
ATOM 2915 C CA . ALA B 1 155 ? -9.832 31.365 9.859 1.00 23.22 153 ALA B CA 1
ATOM 2916 C C . ALA B 1 155 ? -8.948 30.479 9.009 1.00 21.93 153 ALA B C 1
ATOM 2917 O O . ALA B 1 155 ? -9.421 29.629 8.312 1.00 22.96 153 ALA B O 1
ATOM 2919 N N . PHE B 1 156 ? -7.645 30.682 9.043 1.00 22.17 154 PHE B N 1
ATOM 2920 C CA . PHE B 1 156 ? -6.732 29.793 8.323 1.00 22.45 154 PHE B CA 1
ATOM 2921 C C . PHE B 1 156 ? -6.837 28.324 8.813 1.00 21.76 154 PHE B C 1
ATOM 2922 O O . PHE B 1 156 ? -6.877 27.396 8.000 1.00 22.23 154 PHE B O 1
ATOM 2930 N N . ILE B 1 157 ? -6.878 28.113 10.130 1.00 21.02 155 ILE B N 1
ATOM 2931 C CA . ILE B 1 157 ? -6.965 26.762 10.688 1.00 20.87 155 ILE B CA 1
ATOM 2932 C C . ILE B 1 157 ? -8.345 26.156 10.380 1.00 21.01 155 ILE B C 1
ATOM 2933 O O . ILE B 1 157 ? -8.462 24.968 10.061 1.00 21.24 155 ILE B O 1
ATOM 2938 N N . GLU B 1 158 ? -9.399 26.961 10.480 1.00 21.94 156 GLU B N 1
ATOM 2939 C CA . GLU B 1 158 ? -10.732 26.471 10.067 1.00 22.71 156 GLU B CA 1
ATOM 2940 C C . GLU B 1 158 ? -10.696 25.949 8.617 1.00 22.72 156 GLU B C 1
ATOM 2941 O O . GLU B 1 158 ? -11.130 24.837 8.352 1.00 21.92 156 GLU B O 1
ATOM 2947 N N . ASN B 1 159 ? -10.190 26.766 7.679 1.00 24.12 157 ASN B N 1
ATOM 2948 C CA . ASN B 1 159 ? -10.008 26.352 6.288 1.00 25.66 157 ASN B CA 1
ATOM 2949 C C . ASN B 1 159 ? -9.147 25.106 6.132 1.00 25.48 157 ASN B C 1
ATOM 2950 O O . ASN B 1 159 ? -9.494 24.236 5.356 1.00 26.21 157 ASN B O 1
ATOM 2955 N N . LEU B 1 160 ? -8.023 25.049 6.852 1.00 24.99 158 LEU B N 1
ATOM 2956 C CA . LEU B 1 160 ? -7.186 23.851 6.874 1.00 25.94 158 LEU B CA 1
ATOM 2957 C C . LEU B 1 160 ? -8.016 22.616 7.273 1.00 25.11 158 LEU B C 1
ATOM 2958 O O . LEU B 1 160 ? -8.045 21.604 6.558 1.00 24.10 158 LEU B O 1
ATOM 2963 N N . ASN B 1 161 ? -8.743 22.729 8.380 1.00 24.41 159 ASN B N 1
ATOM 2964 C CA . ASN B 1 161 ? -9.525 21.604 8.878 1.00 24.80 159 ASN B CA 1
ATOM 2965 C C . ASN B 1 161 ? -10.589 21.190 7.861 1.00 25.26 159 ASN B C 1
ATOM 2966 O O . ASN B 1 161 ? -10.757 20.012 7.579 1.00 27.00 159 ASN B O 1
ATOM 2971 N N . LYS B 1 162 ? -11.334 22.151 7.344 1.00 26.38 160 LYS B N 1
ATOM 2972 C CA . LYS B 1 162 ? -12.369 21.863 6.371 1.00 28.78 160 LYS B CA 1
ATOM 2973 C C . LYS B 1 162 ? -11.855 21.315 5.025 1.00 29.11 160 LYS B C 1
ATOM 2974 O O . LYS B 1 162 ? -12.444 20.413 4.475 1.00 27.69 160 LYS B O 1
ATOM 2980 N N . THR B 1 163 ? -10.770 21.883 4.503 1.00 29.88 161 THR B N 1
ATOM 2981 C CA . THR B 1 163 ? -10.133 21.352 3.280 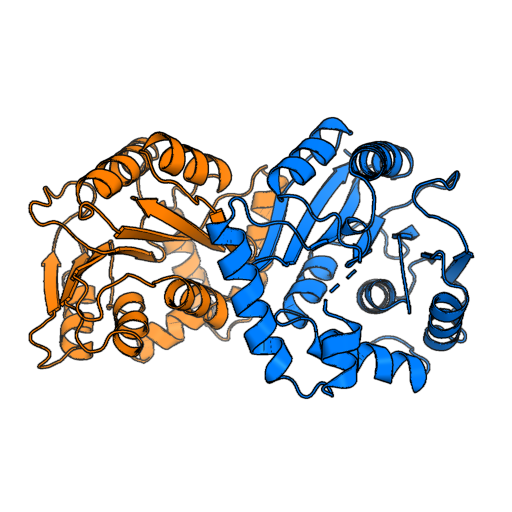1.00 31.51 161 THR B CA 1
ATOM 2982 C C . THR B 1 163 ? -9.761 19.887 3.401 1.00 32.49 161 THR B C 1
ATOM 2983 O O . THR B 1 163 ? -10.096 19.078 2.520 1.00 32.53 161 THR B O 1
ATOM 2987 N N . ILE B 1 164 ? -9.061 19.531 4.486 1.00 32.15 162 ILE B N 1
ATOM 2988 C CA . ILE B 1 164 ? -8.703 18.127 4.690 1.00 32.90 162 ILE B CA 1
ATOM 2989 C C . ILE B 1 164 ? -9.928 17.237 4.835 1.00 31.70 162 ILE B C 1
ATOM 2990 O O . ILE B 1 164 ? -9.986 16.173 4.256 1.00 30.83 162 ILE B O 1
ATOM 2995 N N . TRP B 1 165 ? -10.921 17.676 5.593 1.00 31.47 163 TRP B N 1
ATOM 2996 C CA . TRP B 1 165 ? -12.137 16.891 5.757 1.00 31.46 163 TRP B CA 1
ATOM 2997 C C . TRP B 1 165 ? -12.944 16.726 4.458 1.00 33.07 163 TRP B C 1
ATOM 2998 O O . TRP B 1 165 ? -13.433 15.619 4.161 1.00 32.86 163 TRP B O 1
ATOM 3009 N N . ARG B 1 166 ? -13.102 17.796 3.692 1.00 32.21 164 ARG B N 1
ATOM 3010 C CA . ARG B 1 166 ? -13.739 17.646 2.383 1.00 34.39 164 ARG B CA 1
ATOM 3011 C C . ARG B 1 166 ? -12.976 16.674 1.445 1.00 34.93 164 ARG B C 1
ATOM 3012 O O . ARG B 1 166 ? -13.601 15.942 0.690 1.00 34.35 164 ARG B O 1
ATOM 3020 N N . GLN B 1 167 ? -11.643 16.685 1.481 1.00 36.31 165 GLN B N 1
ATOM 3021 C CA . GLN B 1 167 ? -10.861 15.751 0.679 1.00 37.97 165 GLN B CA 1
ATOM 3022 C C . GLN B 1 167 ? -11.231 14.347 1.052 1.00 38.13 165 GLN B C 1
ATOM 3023 O O . GLN B 1 167 ? -11.374 13.465 0.179 1.00 38.16 165 GLN B O 1
ATOM 3029 N N . TYR B 1 168 ? -11.325 14.100 2.353 1.00 37.53 166 TYR B N 1
ATOM 3030 C CA . TYR B 1 168 ? -11.708 12.758 2.808 1.00 37.18 166 TYR B CA 1
ATOM 3031 C C . TYR B 1 168 ? -13.111 12.363 2.390 1.00 37.00 166 TYR B C 1
ATOM 3032 O O . TYR B 1 168 ? -13.324 11.259 1.884 1.00 37.20 166 TYR B O 1
ATOM 3041 N N . VAL B 1 169 ? -14.072 13.250 2.604 1.00 36.51 167 VAL B N 1
ATOM 3042 C CA . VAL B 1 169 ? -15.477 12.981 2.275 1.00 36.60 167 VAL B CA 1
ATOM 3043 C C . VAL B 1 169 ? -15.667 12.766 0.753 1.00 37.55 167 VAL B C 1
ATOM 3044 O O . VAL B 1 169 ? -16.372 11.857 0.315 1.00 37.03 167 VAL B O 1
ATOM 3048 N N . GLU B 1 170 ? -15.035 13.616 -0.050 1.00 38.34 168 GLU B N 1
ATOM 3049 C CA . GLU B 1 170 ? -15.162 13.476 -1.496 1.00 39.44 168 GLU B CA 1
ATOM 3050 C C . GLU B 1 170 ? -14.558 12.176 -2.055 1.00 38.75 168 GLU B C 1
ATOM 3051 O O . GLU B 1 170 ? -14.932 11.720 -3.141 1.00 38.69 168 GLU B O 1
ATOM 3057 N N . ASN B 1 171 ? -13.657 11.579 -1.274 1.00 37.25 169 ASN B N 1
ATOM 3058 C CA . ASN B 1 171 ? -13.000 10.344 -1.630 1.00 36.57 169 ASN B CA 1
ATOM 3059 C C . ASN B 1 171 ? -13.379 9.162 -0.757 1.00 35.68 169 ASN B C 1
ATOM 3060 O O . ASN B 1 171 ? -12.646 8.190 -0.700 1.00 35.20 169 ASN B O 1
ATOM 3065 N N . SER B 1 172 ? -14.524 9.245 -0.085 1.00 35.14 170 SER B N 1
ATOM 3066 C CA . SER B 1 172 ? -14.918 8.199 0.855 1.00 34.49 170 SER B CA 1
ATOM 3067 C C . SER B 1 172 ? -15.682 7.062 0.158 1.00 35.60 170 SER B C 1
ATOM 3068 O O . SER B 1 172 ? -15.819 5.973 0.726 1.00 34.82 170 SER B O 1
ATOM 3071 N N . GLY B 1 173 ? -16.171 7.314 -1.065 1.00 36.29 171 GLY B N 1
ATOM 3072 C CA . GLY B 1 173 ? -16.914 6.292 -1.809 1.00 37.70 171 GLY B CA 1
ATOM 3073 C C . GLY B 1 173 ? -18.324 6.763 -2.092 1.00 39.18 171 GLY B C 1
ATOM 3074 O O . GLY B 1 173 ? -19.004 6.249 -2.984 1.00 39.27 171 GLY B O 1
ATOM 3075 N N . LEU B 1 174 ? -18.743 7.783 -1.342 1.00 39.98 172 LEU B N 1
ATOM 3076 C CA . LEU B 1 174 ? -20.086 8.364 -1.447 1.00 40.22 172 LEU B CA 1
ATOM 3077 C C . LEU B 1 174 ? -20.308 9.000 -2.801 1.00 40.18 172 LEU B C 1
ATOM 3078 O O . LEU B 1 174 ? -19.378 9.507 -3.402 1.00 39.51 172 LEU B O 1
ATOM 3083 N N . THR B 1 175 ? -21.558 9.011 -3.241 1.00 41.15 173 THR B N 1
ATOM 3084 C CA . THR B 1 175 ? -21.963 9.705 -4.455 1.00 42.59 173 THR B CA 1
ATOM 3085 C C . THR B 1 175 ? -21.923 11.228 -4.312 1.00 42.75 173 THR B C 1
ATOM 3086 O O . THR B 1 175 ? -21.944 11.745 -3.196 1.00 41.66 173 THR B O 1
ATOM 3090 N N . GLU B 1 176 ? -21.907 11.927 -5.452 1.00 43.64 174 GLU B N 1
ATOM 3091 C CA . GLU B 1 176 ? -21.976 13.391 -5.490 1.00 45.61 174 GLU B CA 1
ATOM 3092 C C . GLU B 1 176 ? -23.176 13.907 -4.691 1.00 46.04 174 GLU B C 1
ATOM 3093 O O . GLU B 1 176 ? -23.086 14.926 -3.993 1.00 45.37 174 GLU B O 1
ATOM 3099 N N . GLU B 1 177 ? -24.306 13.210 -4.798 1.00 46.74 175 GLU B N 1
ATOM 3100 C CA . GLU B 1 177 ? -25.469 13.648 -4.066 1.00 47.96 175 GLU B CA 1
ATOM 3101 C C . GLU B 1 177 ? -25.397 13.327 -2.576 1.00 47.13 175 GLU B C 1
ATOM 3102 O O . GLU B 1 177 ? -25.960 14.056 -1.766 1.00 47.06 175 GLU B O 1
ATOM 3108 N N . GLU B 1 178 ? -24.713 12.252 -2.204 1.00 46.17 176 GLU B N 1
ATOM 3109 C CA . GLU B 1 178 ? -24.519 11.979 -0.770 1.00 45.29 176 GLU B CA 1
ATOM 3110 C C . GLU B 1 178 ? -23.516 12.966 -0.138 1.00 43.81 176 GLU B C 1
ATOM 3111 O O . GLU B 1 178 ? -23.715 13.439 0.948 1.00 43.19 176 GLU B O 1
ATOM 3117 N N . ILE B 1 179 ? -22.456 13.295 -0.859 1.00 43.00 177 ILE B N 1
ATOM 3118 C CA . ILE B 1 179 ? -21.529 14.336 -0.453 1.00 42.30 177 ILE B CA 1
ATOM 3119 C C . ILE B 1 179 ? -22.213 15.691 -0.280 1.00 42.63 177 ILE B C 1
ATOM 3120 O O . ILE B 1 179 ? -22.155 16.284 0.793 1.00 42.90 177 ILE B O 1
ATOM 3125 N N . ALA B 1 180 ? -22.875 16.185 -1.319 1.00 42.73 178 ALA B N 1
ATOM 3126 C CA . ALA B 1 180 ? -23.550 17.469 -1.205 1.00 42.81 178 ALA B CA 1
ATOM 3127 C C . ALA B 1 180 ? -24.620 17.481 -0.068 1.00 42.97 178 ALA B C 1
ATOM 3128 O O . ALA B 1 180 ? -24.846 18.504 0.564 1.00 42.03 178 ALA B O 1
ATOM 3130 N N . ALA B 1 181 ? -25.289 16.361 0.176 1.00 43.02 179 ALA B N 1
ATOM 3131 C CA . ALA B 1 181 ? -26.331 16.345 1.208 1.00 43.73 179 ALA B CA 1
ATOM 3132 C C . ALA B 1 181 ? -25.736 16.494 2.627 1.00 44.97 179 ALA B C 1
ATOM 3133 O O . ALA B 1 181 ? -26.323 17.148 3.521 1.00 44.83 179 ALA B O 1
ATOM 3135 N N . GLY B 1 182 ? -24.588 15.851 2.834 1.00 45.48 180 GLY B N 1
ATOM 3136 C CA . GLY B 1 182 ? -23.891 15.938 4.109 1.00 46.33 180 GLY B CA 1
ATOM 3137 C C . GLY B 1 182 ? -23.348 17.335 4.301 1.00 46.15 180 GLY B C 1
ATOM 3138 O O . GLY B 1 182 ? -23.291 17.824 5.415 1.00 46.82 180 GLY B O 1
ATOM 3139 N N . TYR B 1 183 ? -22.957 17.988 3.213 1.00 46.60 181 TYR B N 1
ATOM 3140 C CA . TYR B 1 183 ? -22.478 19.371 3.285 1.00 46.72 181 TYR B CA 1
ATOM 3141 C C . TYR B 1 183 ? -23.609 20.331 3.635 1.00 47.52 181 TYR B C 1
ATOM 3142 O O . TYR B 1 183 ? -23.388 21.365 4.291 1.00 47.21 181 TYR B O 1
ATOM 3151 N N . GLU B 1 184 ? -24.806 20.006 3.157 1.00 47.94 182 GLU B N 1
ATOM 3152 C CA . GLU B 1 184 ? -26.001 20.761 3.494 1.00 49.59 182 GLU B CA 1
ATOM 3153 C C . GLU B 1 184 ? -26.305 20.635 4.983 1.00 49.94 182 GLU B C 1
ATOM 3154 O O . GLU B 1 184 ? -26.566 21.641 5.648 1.00 49.69 182 GLU B O 1
ATOM 3160 N N . ARG B 1 185 ? -26.280 19.400 5.499 1.00 50.49 183 ARG B N 1
ATOM 3161 C CA . ARG B 1 185 ? -26.511 19.150 6.934 1.00 51.02 183 ARG B CA 1
ATOM 3162 C C . ARG B 1 185 ? -25.537 19.943 7.813 1.00 50.53 183 ARG B C 1
ATOM 3163 O O . ARG B 1 185 ? -25.900 20.455 8.873 1.00 51.18 183 ARG B O 1
ATOM 3171 N N . SER B 1 186 ? -24.302 20.070 7.364 1.00 49.92 184 SER B N 1
ATOM 3172 C CA . SER B 1 186 ? -23.304 20.802 8.145 1.00 49.85 184 SER B CA 1
ATOM 3173 C C . SER B 1 186 ? -23.452 22.340 8.186 1.00 49.35 184 SER B C 1
ATOM 3174 O O . SER B 1 186 ? -22.675 23.029 8.861 1.00 49.63 184 SER B O 1
ATOM 3177 N N . LYS B 1 187 ? -24.458 22.890 7.510 1.00 49.16 185 LYS B N 1
ATOM 3178 C CA . LYS B 1 187 ? -24.654 24.349 7.482 1.00 48.73 185 LYS B CA 1
ATOM 3179 C C . LYS B 1 187 ? -25.300 24.904 8.777 1.00 48.44 185 LYS B C 1
ATOM 3180 O O . LYS B 1 187 ? -25.213 26.104 9.055 1.00 48.33 185 LYS B O 1
ATOM 3182 N N . LEU B 1 188 ? -25.946 24.016 9.544 1.00 47.79 186 LEU B N 1
ATOM 3183 C CA . LEU B 1 188 ? -26.480 24.304 10.893 1.00 46.90 186 LEU B CA 1
ATOM 3184 C C . LEU B 1 188 ? -25.451 24.176 12.061 1.00 45.62 186 LEU B C 1
ATOM 3185 O O . LEU B 1 188 ? -25.822 24.155 13.246 1.00 46.12 186 LEU B O 1
ATOM 3187 N N . ASP B 1 189 ? -24.170 24.051 11.742 1.00 43.49 187 ASP B N 1
ATOM 3188 C CA . ASP B 1 189 ? -23.179 23.810 12.793 1.00 40.62 187 ASP B CA 1
ATOM 3189 C C . ASP B 1 189 ? -22.915 25.121 13.499 1.00 38.27 187 ASP B C 1
ATOM 3190 O O . ASP B 1 189 ? -22.887 26.176 12.865 1.00 37.99 187 ASP B O 1
ATOM 3195 N N . LYS B 1 190 ? -22.718 25.054 14.810 1.00 34.45 188 LYS B N 1
ATOM 3196 C CA . LYS B 1 190 ? -22.364 26.227 15.587 1.00 31.61 188 LYS B CA 1
ATOM 3197 C C . LYS B 1 190 ? -21.094 25.921 16.387 1.00 29.70 188 LYS B C 1
ATOM 3198 O O . LYS B 1 190 ? -20.932 26.354 17.524 1.00 29.07 188 LYS B O 1
ATOM 3204 N N . ASP B 1 191 ? -20.191 25.170 15.777 1.00 29.39 189 ASP B N 1
ATOM 3205 C CA . ASP B 1 191 ? -18.955 24.743 16.437 1.00 28.44 189 ASP B CA 1
ATOM 3206 C C . ASP B 1 191 ? -18.139 25.940 16.947 1.00 27.23 189 ASP B C 1
ATOM 3207 O O . ASP B 1 191 ? -18.116 27.009 16.340 1.00 26.42 189 ASP B O 1
ATOM 3212 N N . ILE B 1 192 ? -17.472 25.769 18.075 1.00 26.21 190 ILE B N 1
ATOM 3213 C CA . ILE B 1 192 ? -16.560 26.791 18.565 1.00 25.45 190 ILE B CA 1
ATOM 3214 C C . ILE B 1 192 ? -15.220 26.160 18.897 1.00 25.20 190 ILE B C 1
ATOM 3215 O O . ILE B 1 192 ? -15.079 24.919 18.880 1.00 24.05 190 ILE B O 1
ATOM 3220 N N . GLU B 1 193 ? -14.253 27.013 19.210 1.00 23.86 191 GLU B N 1
ATOM 3221 C CA . GLU B 1 193 ? -12.852 26.597 19.503 1.00 26.04 191 GLU B CA 1
ATOM 3222 C C . GLU B 1 193 ? -12.747 25.582 20.659 1.00 25.48 191 GLU B C 1
ATOM 3223 O O . GLU B 1 193 ? -13.452 25.671 21.647 1.00 25.31 191 GLU B O 1
ATOM 3229 N N . MET B 1 194 ? -11.897 24.579 20.503 1.00 25.65 192 MET B N 1
ATOM 3230 C CA . MET B 1 194 ? -11.757 23.576 21.566 1.00 25.57 192 MET B CA 1
ATOM 3231 C C . MET B 1 194 ? -11.393 24.171 22.917 1.00 25.40 192 MET B C 1
ATOM 3232 O O . MET B 1 194 ? -11.995 23.808 23.928 1.00 23.58 192 MET B O 1
ATOM 3237 N N . ASN B 1 195 ? -10.420 25.078 22.941 1.00 25.31 193 ASN B N 1
ATOM 3238 C CA . ASN B 1 195 ? -9.944 25.548 24.230 1.00 26.58 193 ASN B CA 1
ATOM 3239 C C . ASN B 1 195 ? -11.002 26.296 25.035 1.00 26.32 193 ASN B C 1
ATOM 3240 O O . ASN B 1 195 ? -11.049 26.182 26.270 1.00 25.53 193 ASN B O 1
ATOM 3245 N N . GLN B 1 196 ? -11.853 27.029 24.329 1.00 25.42 194 GLN B N 1
ATOM 3246 C CA . GLN B 1 196 ? -12.939 27.719 24.958 1.00 25.61 194 GLN B CA 1
ATOM 3247 C C . GLN B 1 196 ? -13.869 26.724 25.619 1.00 24.25 194 GLN B C 1
ATOM 3248 O O . GLN B 1 196 ? -14.373 26.964 26.701 1.00 24.22 194 GLN B O 1
ATOM 3254 N N . GLN B 1 197 ? -14.077 25.574 24.997 1.00 23.49 195 GLN B N 1
ATOM 3255 C CA . GLN B 1 197 ? -14.919 24.575 25.620 1.00 22.66 195 GLN B CA 1
ATOM 3256 C C . GLN B 1 197 ? -14.274 23.873 26.814 1.00 22.09 195 GLN B C 1
ATOM 3257 O O . GLN B 1 197 ? -14.981 23.468 27.776 1.00 21.97 195 GLN B O 1
ATOM 3263 N N . LEU B 1 198 ? -12.959 23.693 26.773 1.00 20.02 196 LEU B N 1
ATOM 3264 C CA . LEU B 1 198 ? -12.250 23.135 27.947 1.00 19.91 196 LEU B CA 1
ATOM 3265 C C . LEU B 1 198 ? -12.328 24.115 29.134 1.00 20.77 196 LEU B C 1
ATOM 3266 O O . LEU B 1 198 ? -12.475 23.725 30.278 1.00 20.21 196 LEU B O 1
ATOM 3271 N N . ASN B 1 199 ? -12.206 25.403 28.834 1.00 21.65 197 ASN B N 1
ATOM 3272 C CA . ASN B 1 199 ? -12.365 26.475 29.838 1.00 21.16 197 ASN B CA 1
ATOM 3273 C C . ASN B 1 199 ? -13.742 26.477 30.493 1.00 21.26 197 ASN B C 1
ATOM 3274 O O . ASN B 1 199 ? -13.835 26.647 31.699 1.00 21.62 197 ASN B O 1
ATOM 3279 N N . TRP B 1 200 ? -14.821 26.264 29.712 1.00 21.85 198 TRP B N 1
ATOM 3280 C CA . TRP B 1 200 ? -16.153 26.172 30.273 1.00 22.91 198 TRP B CA 1
ATOM 3281 C C . TRP B 1 200 ? -16.348 24.932 31.169 1.00 24.00 198 TRP B C 1
ATOM 3282 O O . TRP B 1 200 ? -17.175 24.931 32.108 1.00 23.77 198 TRP B O 1
ATOM 3293 N N . LEU B 1 201 ? -15.658 23.850 30.857 1.00 22.65 199 LEU B N 1
ATOM 3294 C CA . LEU B 1 201 ? -15.706 22.672 31.731 1.00 22.68 199 LEU B CA 1
ATOM 3295 C C . LEU B 1 201 ? -14.966 22.936 33.029 1.00 23.20 199 LEU B C 1
ATOM 3296 O O . LEU B 1 201 ? -15.399 22.527 34.099 1.00 24.13 199 LEU B O 1
ATOM 3301 N N . LYS B 1 202 ? -13.809 23.569 32.941 1.00 22.88 200 LYS B N 1
ATOM 3302 C CA . LYS B 1 202 ? -13.092 23.908 34.154 1.00 23.74 200 LYS B CA 1
ATOM 3303 C C . LYS B 1 202 ? -13.933 24.884 35.028 1.00 24.48 200 LYS B C 1
ATOM 3304 O O . LYS B 1 202 ? -13.951 24.755 36.238 1.00 24.49 200 LYS B O 1
ATOM 3310 N N . GLU B 1 203 ? -14.626 25.819 34.377 1.00 25.23 201 GLU B N 1
ATOM 3311 C CA . GLU B 1 203 ? -15.387 26.891 35.025 1.00 26.85 201 GLU B CA 1
ATOM 3312 C C . GLU B 1 203 ? -16.606 26.282 35.674 1.00 26.88 201 GLU B C 1
ATOM 3313 O O . GLU B 1 203 ? -17.094 26.831 36.626 1.00 26.17 201 GLU B O 1
ATOM 3319 N N . ALA B 1 204 ? -17.035 25.110 35.190 1.00 27.69 202 ALA B N 1
ATOM 3320 C CA . ALA B 1 204 ? -18.178 24.368 35.763 1.00 27.73 202 ALA B CA 1
ATOM 3321 C C . ALA B 1 204 ? -17.774 23.555 36.992 1.00 28.13 202 ALA B C 1
ATOM 3322 O O . ALA B 1 204 ? -18.642 23.032 37.718 1.00 28.32 202 ALA B O 1
ATOM 3324 N N . GLY B 1 205 ? -16.462 23.422 37.224 1.00 27.49 203 GLY B N 1
ATOM 3325 C CA . GLY B 1 205 ? -15.989 22.648 38.396 1.00 26.24 203 GLY B CA 1
ATOM 3326 C C . GLY B 1 205 ? -15.276 21.348 38.056 1.00 25.72 203 GLY B C 1
ATOM 3327 O O . GLY B 1 205 ? -14.728 20.678 38.931 1.00 26.03 203 GLY B O 1
ATOM 3328 N N . PHE B 1 206 ? -15.276 20.987 36.783 1.00 24.39 204 PHE B N 1
ATOM 3329 C CA . PHE B 1 206 ? -14.609 19.774 36.356 1.00 23.89 204 PHE B CA 1
ATOM 3330 C C . PHE B 1 206 ? -13.085 19.907 36.618 1.00 22.81 204 PHE B C 1
ATOM 3331 O O . PHE B 1 206 ? -12.497 20.992 36.470 1.00 21.01 204 PHE B O 1
ATOM 3339 N N . ARG B 1 207 ? -12.482 18.792 36.998 1.00 22.73 205 ARG B N 1
ATOM 3340 C CA . ARG B 1 207 ? -11.017 18.671 37.143 1.00 22.17 205 ARG B CA 1
ATOM 3341 C C . ARG B 1 207 ? -10.477 17.644 36.124 1.00 22.40 205 ARG B C 1
ATOM 3342 O O . ARG B 1 207 ? -11.255 16.940 35.473 1.00 21.96 205 ARG B O 1
ATOM 3350 N N . ASP B 1 208 ? -9.156 17.557 35.974 1.00 22.44 206 ASP B N 1
ATOM 3351 C CA . ASP B 1 208 ? -8.544 16.644 34.995 1.00 22.93 206 ASP B CA 1
ATOM 3352 C C . ASP B 1 208 ? -9.121 16.891 33.621 1.00 22.52 206 ASP B C 1
ATOM 3353 O O . ASP B 1 208 ? -9.297 15.970 32.812 1.00 22.60 206 ASP B O 1
ATOM 3358 N N . VAL B 1 209 ? -9.395 18.167 33.343 1.00 21.67 207 VAL B N 1
ATOM 3359 C CA . VAL B 1 209 ? -9.938 18.578 32.063 1.00 21.02 207 VAL B CA 1
ATOM 3360 C C . VAL B 1 209 ? -8.871 18.528 30.916 1.00 21.86 207 VAL B C 1
ATOM 3361 O O . VAL B 1 209 ? -7.794 19.143 31.010 1.00 20.90 207 VAL B O 1
ATOM 3365 N N . SER B 1 210 ? -9.182 17.806 29.844 1.00 20.49 208 SER B N 1
ATOM 3366 C CA . SER B 1 210 ? -8.179 17.555 28.822 1.00 21.01 208 SER B CA 1
ATOM 3367 C C . SER B 1 210 ? -8.832 17.194 27.489 1.00 20.92 208 SER B C 1
ATOM 3368 O O . SER B 1 210 ? -9.885 16.565 27.454 1.00 20.37 208 SER B O 1
ATOM 3371 N N . CYS B 1 211 ? -8.191 17.596 26.398 1.00 20.48 209 CYS B N 1
ATOM 3372 C CA . CYS B 1 211 ? -8.478 17.068 25.096 1.00 20.88 209 CYS B CA 1
ATOM 3373 C C . CYS B 1 211 ? -7.628 15.810 24.927 1.00 20.45 209 CYS B C 1
ATOM 3374 O O . CYS B 1 211 ? -6.379 15.893 24.910 1.00 19.96 209 CYS B O 1
ATOM 3377 N N . ILE B 1 212 ? -8.266 14.645 24.864 1.00 19.95 210 ILE B N 1
ATOM 3378 C CA . ILE B 1 212 ? -7.509 13.358 24.859 1.00 19.19 210 ILE B CA 1
ATOM 3379 C C . ILE B 1 212 ? -7.131 12.978 23.421 1.00 19.10 210 ILE B C 1
ATOM 3380 O O . ILE B 1 212 ? -6.115 12.314 23.151 1.00 17.57 210 ILE B O 1
ATOM 3385 N N . TYR B 1 213 ? -8.019 13.358 22.505 1.00 17.59 211 TYR B N 1
ATOM 3386 C CA . TYR B 1 213 ? -7.865 13.021 21.127 1.00 16.26 211 TYR B CA 1
ATOM 3387 C C . TYR B 1 213 ? -8.303 14.215 20.263 1.00 17.69 211 TYR B C 1
ATOM 3388 O O . TYR B 1 213 ? -9.299 14.903 20.573 1.00 16.21 211 TYR B O 1
ATOM 3397 N N . LYS B 1 214 ? -7.554 14.473 19.186 1.00 15.69 212 LYS B N 1
ATOM 3398 C CA . LYS B 1 214 ? -7.870 15.508 18.268 1.00 16.12 212 LYS B CA 1
ATOM 3399 C C . LYS B 1 214 ? -7.395 15.137 16.871 1.00 17.13 212 LYS B C 1
ATOM 3400 O O . LYS B 1 214 ? -6.292 14.656 16.695 1.00 16.96 212 LYS B O 1
ATOM 3406 N N . TYR B 1 215 ? -8.287 15.287 15.890 1.00 17.63 213 TYR B N 1
ATOM 3407 C CA . TYR B 1 215 ? -7.922 15.049 14.494 1.00 19.14 213 TYR B CA 1
ATOM 3408 C C . TYR B 1 215 ? -8.579 16.137 13.650 1.00 19.22 213 TYR B C 1
ATOM 3409 O O . TYR B 1 215 ? -9.786 16.072 13.349 1.00 19.74 213 TYR B O 1
ATOM 3418 N N . TYR B 1 216 ? -7.805 17.162 13.321 1.00 19.67 214 TYR B N 1
ATOM 3419 C CA . TYR B 1 216 ? -8.350 18.406 12.757 1.00 19.92 214 TYR B CA 1
ATOM 3420 C C . TYR B 1 216 ? -9.585 18.872 13.549 1.00 19.15 214 TYR B C 1
ATOM 3421 O O . TYR B 1 216 ? -9.413 19.249 14.683 1.00 17.08 214 TYR B O 1
ATOM 3430 N N . GLN B 1 217 ? -10.799 18.918 12.970 1.00 19.86 215 GLN B N 1
ATOM 3431 C CA . GLN B 1 217 ? -11.975 19.437 13.751 1.00 19.69 215 GLN B CA 1
ATOM 3432 C C . GLN B 1 217 ? -12.618 18.458 14.704 1.00 20.62 215 GLN B C 1
ATOM 3433 O O . GLN B 1 217 ? -13.598 18.791 15.393 1.00 22.25 215 GLN B O 1
ATOM 3439 N N . PHE B 1 218 ? -12.163 17.216 14.706 1.00 18.82 216 PHE B N 1
ATOM 3440 C CA . PHE B 1 218 ? -12.731 16.230 15.620 1.00 18.74 216 PHE B CA 1
ATOM 3441 C C . PHE B 1 218 ? -11.927 16.172 16.918 1.00 18.98 216 PHE B C 1
ATOM 3442 O O . PHE B 1 218 ? -10.747 15.991 16.871 1.00 18.88 216 PHE B O 1
ATOM 3450 N N . ALA B 1 219 ? -12.572 16.335 18.081 1.00 19.48 217 ALA B N 1
ATOM 3451 C CA . ALA B 1 219 ? -11.835 16.309 19.369 1.00 19.22 217 ALA B CA 1
ATOM 3452 C C . ALA B 1 219 ? -12.632 15.528 20.426 1.00 18.64 217 ALA B C 1
ATOM 3453 O O . ALA B 1 219 ? -13.880 15.572 20.430 1.00 18.49 217 ALA B O 1
ATOM 3455 N N . VAL B 1 220 ? -11.937 14.796 21.288 1.00 18.25 218 VAL B N 1
ATOM 3456 C CA . VAL B 1 220 ? -12.556 14.137 22.418 1.00 17.53 218 VAL B CA 1
ATOM 3457 C C . VAL B 1 220 ? -12.110 14.905 23.642 1.00 18.20 218 VAL B C 1
ATOM 3458 O O . VAL B 1 220 ? -10.905 15.016 23.939 1.00 18.95 218 VAL B O 1
ATOM 3462 N N . MET B 1 221 ? -13.072 15.488 24.327 1.00 17.38 219 MET B N 1
ATOM 3463 C CA . MET B 1 221 ? -12.819 16.370 25.446 1.00 19.47 219 MET B CA 1
ATOM 3464 C C . MET B 1 221 ? -13.332 15.628 26.657 1.00 19.25 219 MET B C 1
ATOM 3465 O O . MET B 1 221 ? -14.380 14.993 26.595 1.00 18.49 219 MET B O 1
ATOM 3470 N N . PHE B 1 222 ? -12.636 15.754 27.775 1.00 19.57 220 PHE B N 1
ATOM 3471 C CA . PHE B 1 222 ? -12.906 14.946 28.974 1.00 19.58 220 PHE B CA 1
ATOM 3472 C C . PHE B 1 222 ? -12.868 15.790 30.237 1.00 20.33 220 PHE B C 1
ATOM 3473 O O . PHE B 1 222 ? -12.023 16.677 30.382 1.00 18.75 220 PHE B O 1
ATOM 3481 N N . GLY B 1 223 ? -13.767 15.523 31.176 1.00 20.29 221 GLY B N 1
ATOM 3482 C CA . GLY B 1 223 ? -13.595 16.133 32.491 1.00 21.07 221 GLY B CA 1
ATOM 3483 C C . GLY B 1 223 ? -14.082 15.186 33.574 1.00 21.65 221 GLY B C 1
ATOM 3484 O O . GLY B 1 223 ? -14.875 14.289 33.310 1.00 19.08 221 GLY B O 1
ATOM 3485 N N . ARG B 1 224 ? -13.618 15.406 34.797 1.00 23.08 222 ARG B N 1
ATOM 3486 C CA . ARG B 1 224 ? -13.933 14.531 35.924 1.00 25.22 222 ARG B CA 1
ATOM 3487 C C . ARG B 1 224 ? -14.488 15.343 37.119 1.00 26.14 222 ARG B C 1
ATOM 3488 O O . ARG B 1 224 ? -14.044 16.481 37.407 1.00 24.94 222 ARG B O 1
ATOM 3496 N N . LYS B 1 225 ? -15.504 14.794 37.777 1.00 27.75 223 LYS B N 1
ATOM 3497 C CA . LYS B 1 225 ? -16.050 15.420 38.990 1.00 29.54 223 LYS B CA 1
ATOM 3498 C C . LYS B 1 225 ? -15.556 14.576 40.152 1.00 32.13 223 LYS B C 1
ATOM 3499 O O . LYS B 1 225 ? -15.752 13.369 40.194 1.00 31.86 223 LYS B O 1
ATOM 3505 N N . THR B 1 226 ? -14.837 15.184 41.072 1.00 35.59 224 THR B N 1
ATOM 3506 C CA . THR B 1 226 ? -14.218 14.365 42.102 1.00 38.49 224 THR B CA 1
ATOM 3507 C C . THR B 1 226 ? -14.577 14.865 43.510 1.00 39.43 224 THR B C 1
ATOM 3508 O O . THR B 1 226 ? -14.282 16.014 43.843 1.00 40.48 224 THR B O 1
#